Protein AF-A0AAW0ASE3-F1 (afdb_monomer)

Secondary structure (DSSP, 8-state):
-PPPPPPP---S-SSSSSSHHHHHHHHHHHHHHHHHHHHHHHHHHHHSS------------------------PPP---TTSGGGHHHHHHHHHHHHH-HHHHHHTT---SSS------S--HHHHHHHHHIIIIIISSTT----GGGHHHHHHHHHHHHHHHHHHHHHHHHHHHHHS-TTTTHHHHHTT-TTHHHHHHHTT------TTTTGGG-S---GGGT--------------------------------PPP----------------------------------------TT-HHHHHHHHHHHHHHHHHHHHHHHHHHHHHHHHHHHHHHHHHHHHHHHHHHHHHHHHHHHHHHHHHHHHHHHHHHS--------------------

Radius of gyration: 41.96 Å; Cα contacts (8 Å, |Δi|>4): 100; chains: 1; bounding box: 102×91×128 Å

Organism: NCBI:txid2862362

Mean predicted aligned error: 20.59 Å

Sequence (397 aa):
MKKSSPIPSALSRVCCARSTAFSDLLEARLVLARAKEQNALEKAAKSGAKKKKGSEKENQIAKPATKAAKGGKKGTVVQWSKKQYHYMTDNLLTIIKNLPRYRQALGFNKGVDGPVANKGMTLPEVHNEIAQTLLCVGEPGSEYTEDDLVDLGKVIKNRIGNLKTGYTTNREKLGETGHGLVAADKIEGKFPWYMRMHELMGTSPVVSRSAGAHSETRVDLSILDRDGEAHCGPLSIHSDDDDDTESKISGWDTSRAASPVSAAGDDVPAKAGTPVAKVKSEVKTESLSTPLSSARGIKRKYMHEQIADLTAQTHAKQLKLGEVKERGKTVRAKAKYAGKSGVEFARFEHQQHEAKLQREHELAMLERQMQLAIFQWPPHRCQTYQTPILHYSSLDN

Structure (mmCIF, N/CA/C/O backbone):
data_AF-A0AAW0ASE3-F1
#
_entry.id   AF-A0AAW0ASE3-F1
#
loop_
_atom_site.group_PDB
_atom_site.id
_atom_site.type_symbol
_atom_site.label_atom_id
_atom_site.label_alt_id
_atom_site.label_comp_id
_atom_site.label_asym_id
_atom_site.label_entity_id
_atom_site.label_seq_id
_atom_site.pdbx_PDB_ins_code
_atom_site.Cartn_x
_atom_site.Cartn_y
_atom_site.Cartn_z
_atom_site.occupancy
_atom_site.B_iso_or_equiv
_atom_site.auth_seq_id
_atom_site.auth_comp_id
_atom_site.auth_asym_id
_atom_site.auth_atom_id
_atom_site.pdbx_PDB_model_num
ATOM 1 N N . MET A 1 1 ? 68.063 45.376 -63.570 1.00 42.12 1 MET A N 1
ATOM 2 C CA . MET A 1 1 ? 68.125 44.528 -62.358 1.00 42.12 1 MET A CA 1
ATOM 3 C C . MET A 1 1 ? 66.937 44.855 -61.458 1.00 42.12 1 MET A C 1
ATOM 5 O O . MET A 1 1 ? 66.972 45.855 -60.754 1.00 42.12 1 MET A O 1
ATOM 9 N N . LYS A 1 2 ? 65.845 44.084 -61.551 1.00 42.75 2 LYS A N 1
ATOM 10 C CA . LYS A 1 2 ? 64.633 44.258 -60.731 1.00 42.75 2 LYS A CA 1
ATOM 11 C C . LYS A 1 2 ? 64.695 43.256 -59.574 1.00 42.75 2 LYS A C 1
ATOM 13 O O . LYS A 1 2 ? 64.762 42.058 -59.820 1.00 42.75 2 LYS A O 1
ATOM 18 N N . LYS A 1 3 ? 64.744 43.757 -58.337 1.00 51.38 3 LYS A N 1
ATOM 19 C CA . LYS A 1 3 ? 64.752 42.951 -57.108 1.00 51.38 3 LYS A CA 1
ATOM 20 C C . LYS A 1 3 ? 63.333 42.432 -56.850 1.00 51.38 3 LYS A C 1
ATOM 22 O O . LYS A 1 3 ? 62.408 43.232 -56.746 1.00 51.38 3 LYS A O 1
ATOM 27 N N . SER A 1 4 ? 63.175 41.112 -56.792 1.00 48.62 4 SER A N 1
ATOM 28 C CA . SER A 1 4 ? 61.926 40.434 -56.441 1.00 48.62 4 SER A CA 1
ATOM 29 C C . SER A 1 4 ? 61.755 40.399 -54.922 1.00 48.62 4 SER A C 1
ATOM 31 O O . SER A 1 4 ? 62.600 39.848 -54.216 1.00 48.62 4 SER A O 1
ATOM 33 N N . SER A 1 5 ? 60.663 40.971 -54.427 1.00 53.78 5 SER A N 1
ATOM 34 C CA . SER A 1 5 ? 60.263 40.891 -53.019 1.00 53.78 5 SER A CA 1
ATOM 35 C C . SER A 1 5 ? 59.577 39.548 -52.720 1.00 53.78 5 SER A C 1
ATOM 37 O O . SER A 1 5 ? 58.834 39.058 -53.574 1.00 53.78 5 SER A O 1
ATOM 39 N N . PRO A 1 6 ? 59.780 38.951 -51.531 1.00 63.44 6 PRO A N 1
ATOM 40 C CA . PRO A 1 6 ? 59.157 37.687 -51.164 1.00 63.44 6 PRO A CA 1
ATOM 41 C C . PRO A 1 6 ? 57.708 37.898 -50.707 1.00 63.44 6 PRO A C 1
ATOM 43 O O . PRO A 1 6 ? 57.392 38.831 -49.968 1.00 63.44 6 PRO A O 1
ATOM 46 N N . ILE A 1 7 ? 56.830 37.004 -51.154 1.00 55.81 7 ILE A N 1
ATOM 47 C CA . ILE A 1 7 ? 55.410 36.949 -50.799 1.00 55.81 7 ILE A CA 1
ATOM 48 C C . ILE A 1 7 ? 55.284 36.328 -49.393 1.00 55.81 7 ILE A C 1
ATOM 50 O O . ILE A 1 7 ? 55.799 35.228 -49.180 1.00 55.81 7 ILE A O 1
ATOM 54 N N . PRO A 1 8 ? 54.614 36.975 -48.421 1.00 54.81 8 PRO A N 1
ATOM 55 C CA . PRO A 1 8 ? 54.396 36.386 -47.106 1.00 54.81 8 PRO A CA 1
ATOM 56 C C . PRO A 1 8 ? 53.327 35.283 -47.172 1.00 54.81 8 PRO A C 1
ATOM 58 O O . PRO A 1 8 ? 52.167 35.523 -47.499 1.00 54.81 8 PRO A O 1
ATOM 61 N N . SER A 1 9 ? 53.738 34.060 -46.836 1.00 51.72 9 SER A N 1
ATOM 62 C CA . SER A 1 9 ? 52.877 32.887 -46.657 1.00 51.72 9 SER A CA 1
ATOM 63 C C . SER A 1 9 ? 51.888 33.102 -45.501 1.00 51.72 9 SER A C 1
ATOM 65 O O . SER A 1 9 ? 52.270 33.145 -44.330 1.00 51.72 9 SER A O 1
ATOM 67 N N . ALA A 1 10 ? 50.602 33.211 -45.837 1.00 55.91 10 ALA A N 1
ATOM 68 C CA . ALA A 1 10 ? 49.490 33.431 -44.912 1.00 55.91 10 ALA A CA 1
ATOM 69 C C . ALA A 1 10 ? 48.790 32.128 -44.458 1.00 55.91 10 ALA A C 1
ATOM 71 O O . ALA A 1 10 ? 47.586 32.125 -44.220 1.00 55.91 10 ALA A O 1
ATOM 72 N N . LEU A 1 11 ? 49.515 31.010 -44.325 1.00 52.22 11 LEU A N 1
ATOM 73 C CA . LEU A 1 11 ? 48.932 29.694 -43.994 1.00 52.22 11 LEU A CA 1
ATOM 74 C C . LEU A 1 11 ? 49.542 29.026 -42.748 1.00 52.22 11 LEU A C 1
ATOM 76 O O . LEU A 1 11 ? 49.737 27.817 -42.720 1.00 52.22 11 LEU A O 1
ATOM 80 N N . SER A 1 12 ? 49.837 29.784 -41.685 1.00 51.94 12 SER A N 1
ATOM 81 C CA . SER A 1 12 ? 50.402 29.193 -40.454 1.00 51.94 12 SER A CA 1
ATOM 82 C C . SER A 1 12 ? 49.882 29.797 -39.141 1.00 51.94 12 SER A C 1
ATOM 84 O O . SER A 1 12 ? 50.659 30.002 -38.209 1.00 51.94 12 SER A O 1
ATOM 86 N N . ARG A 1 13 ? 48.579 30.104 -39.027 1.00 51.28 13 ARG A N 1
ATOM 87 C CA . ARG A 1 13 ? 47.986 30.590 -37.755 1.00 51.28 13 ARG A CA 1
ATOM 88 C C . ARG A 1 13 ? 46.552 30.110 -37.468 1.00 51.28 13 ARG A C 1
ATOM 90 O O . ARG A 1 13 ? 45.718 30.916 -37.076 1.00 51.28 13 ARG A O 1
ATOM 97 N N . VAL A 1 14 ? 46.242 28.818 -37.624 1.00 54.19 14 VAL A N 1
ATOM 98 C CA . VAL A 1 14 ? 44.899 28.293 -37.252 1.00 54.19 14 VAL A CA 1
ATOM 99 C C . VAL A 1 14 ? 44.918 27.121 -36.248 1.00 54.19 14 VAL A C 1
ATOM 101 O O . VAL A 1 14 ? 43.872 26.741 -35.734 1.00 54.19 14 VAL A O 1
ATOM 104 N N . CYS A 1 15 ? 46.073 26.594 -35.828 1.00 52.81 15 CYS A N 1
ATOM 105 C CA . CYS A 1 15 ? 46.086 25.348 -35.037 1.00 52.81 15 CYS A CA 1
ATOM 106 C C . CYS A 1 15 ? 46.100 25.468 -33.495 1.00 52.81 15 CYS A C 1
ATOM 108 O O . CYS A 1 15 ? 46.036 24.433 -32.840 1.00 52.81 15 CYS A O 1
ATOM 110 N N . CYS A 1 16 ? 46.124 26.656 -32.873 1.00 50.75 16 CYS A N 1
ATOM 111 C CA . CYS A 1 16 ? 46.311 26.746 -31.405 1.00 50.75 16 CYS A CA 1
ATOM 112 C C . CYS A 1 16 ? 45.056 27.030 -30.554 1.00 50.75 16 CYS A C 1
ATOM 114 O O . CYS A 1 16 ? 45.151 26.994 -29.332 1.00 50.75 16 CYS A O 1
ATOM 116 N N . ALA A 1 17 ? 43.875 27.269 -31.133 1.00 54.44 17 ALA A N 1
ATOM 117 C CA . ALA A 1 17 ? 42.696 27.676 -30.346 1.00 54.44 17 ALA A CA 1
ATOM 118 C C . ALA A 1 17 ? 41.771 26.523 -29.894 1.00 54.44 17 ALA A C 1
ATOM 120 O O . ALA A 1 17 ? 40.764 26.770 -29.237 1.00 54.44 17 ALA A O 1
ATOM 121 N N . ARG A 1 18 ? 42.071 25.260 -30.235 1.00 54.06 18 ARG A N 1
ATOM 122 C CA . ARG A 1 18 ? 41.156 24.123 -29.990 1.00 54.06 18 ARG A CA 1
ATOM 123 C C . ARG A 1 18 ? 41.493 23.264 -28.762 1.00 54.06 18 ARG A C 1
ATOM 125 O O . ARG A 1 18 ? 40.738 22.347 -28.461 1.00 54.06 18 ARG A O 1
ATOM 132 N N . SER A 1 19 ? 42.587 23.556 -28.051 1.00 57.66 19 SER A N 1
ATOM 133 C CA . SER A 1 19 ? 43.075 22.712 -26.945 1.00 57.66 19 SER A CA 1
ATOM 134 C C . SER A 1 19 ? 42.638 23.156 -25.542 1.00 57.66 19 SER A C 1
ATOM 136 O O . SER A 1 19 ? 42.761 22.368 -24.608 1.00 57.66 19 SER A O 1
ATOM 138 N N . THR A 1 20 ? 42.121 24.375 -25.356 1.00 63.50 20 THR A N 1
ATOM 139 C CA . THR A 1 20 ? 41.730 24.863 -24.017 1.00 63.50 20 THR A CA 1
ATOM 140 C C . THR A 1 20 ? 40.331 24.402 -23.612 1.00 63.50 20 THR A C 1
ATOM 142 O O . THR A 1 20 ? 40.123 24.034 -22.463 1.00 63.50 20 THR A O 1
ATOM 145 N N . ALA A 1 21 ? 39.405 24.264 -24.567 1.00 69.75 21 ALA A N 1
ATOM 146 C CA . ALA A 1 21 ? 38.014 23.895 -24.283 1.00 69.75 21 ALA A CA 1
ATOM 147 C C . ALA A 1 21 ? 37.853 22.520 -23.602 1.00 69.75 21 ALA A C 1
ATOM 149 O O . ALA A 1 21 ? 36.916 22.313 -22.834 1.00 69.75 21 ALA A O 1
ATOM 150 N N . PHE A 1 22 ? 38.757 21.571 -23.868 1.00 74.62 22 PHE A N 1
ATOM 151 C CA . PHE A 1 22 ? 38.727 20.264 -23.206 1.00 74.62 22 PHE A CA 1
ATOM 152 C C . PHE A 1 22 ? 39.291 20.324 -21.779 1.00 74.62 22 PHE A C 1
ATOM 154 O O . PHE A 1 22 ? 38.746 19.684 -20.879 1.00 74.62 22 PHE A O 1
ATOM 161 N N . SER A 1 23 ? 40.337 21.131 -21.564 1.00 81.31 23 SER A N 1
ATOM 162 C CA . SER A 1 23 ? 40.908 21.378 -20.236 1.00 81.31 23 SER A CA 1
ATOM 163 C C . SER A 1 23 ? 39.893 22.079 -19.330 1.00 81.31 23 SER A C 1
ATOM 165 O O . SER A 1 23 ? 39.642 21.614 -18.220 1.00 81.31 23 SER A O 1
ATOM 167 N N . ASP A 1 24 ? 39.214 23.104 -19.851 1.00 79.62 24 ASP A N 1
ATOM 168 C CA . ASP A 1 24 ? 38.192 23.863 -19.121 1.00 79.62 24 ASP A CA 1
ATOM 169 C C . ASP A 1 24 ? 36.997 22.974 -18.723 1.00 79.62 24 ASP A C 1
ATOM 171 O O . ASP A 1 24 ? 36.437 23.094 -17.631 1.00 79.62 24 ASP A O 1
ATOM 175 N N . LEU A 1 25 ? 36.617 22.022 -19.585 1.00 84.00 25 LEU A N 1
ATOM 176 C CA . LEU A 1 25 ? 35.516 21.091 -19.320 1.00 84.00 25 LEU A CA 1
ATOM 177 C C . LEU A 1 25 ? 35.878 20.028 -18.269 1.00 84.00 25 LEU A C 1
ATOM 179 O O . LEU A 1 25 ? 35.026 19.640 -17.461 1.00 84.00 25 LEU A O 1
ATOM 183 N N . LEU A 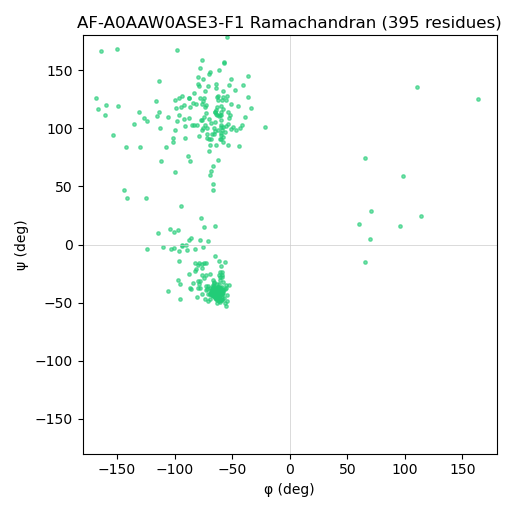1 26 ? 37.131 19.567 -18.250 1.00 86.38 26 LEU A N 1
ATOM 184 C CA . LEU A 1 26 ? 37.648 18.676 -17.207 1.00 86.38 26 LEU A CA 1
ATOM 185 C C . LEU A 1 26 ? 37.725 19.388 -15.856 1.00 86.38 26 LEU A C 1
ATOM 187 O O . LEU A 1 26 ? 37.286 18.830 -14.847 1.00 86.38 26 LEU A O 1
ATOM 191 N N . GLU A 1 27 ? 38.205 20.629 -15.842 1.00 91.19 27 GLU A N 1
ATOM 192 C CA . GLU A 1 27 ? 38.300 21.436 -14.629 1.00 91.19 27 GLU A CA 1
ATOM 193 C C . GLU A 1 27 ? 36.907 21.741 -14.052 1.00 91.19 27 GLU A C 1
ATOM 195 O O . GLU A 1 27 ? 36.662 21.516 -12.863 1.00 91.19 27 GLU A O 1
ATOM 200 N N . ALA A 1 28 ? 35.934 22.091 -14.901 1.00 88.56 28 ALA A N 1
ATOM 201 C CA . ALA A 1 28 ? 34.540 22.282 -14.493 1.00 88.56 28 ALA A CA 1
ATOM 202 C C . ALA A 1 28 ? 33.906 21.008 -13.894 1.00 88.56 28 ALA A C 1
ATOM 204 O O . ALA A 1 28 ? 33.170 21.079 -12.901 1.00 88.56 28 ALA A O 1
ATOM 205 N N . ARG A 1 29 ? 34.206 19.822 -14.447 1.00 92.19 29 ARG A N 1
ATOM 206 C CA . ARG A 1 29 ? 33.738 18.537 -13.890 1.00 92.19 29 ARG A CA 1
ATOM 207 C C . ARG A 1 29 ? 34.349 18.244 -12.522 1.00 92.19 29 ARG A C 1
ATOM 209 O O . ARG A 1 29 ? 33.641 17.763 -11.635 1.00 92.19 29 ARG A O 1
ATOM 216 N N . LEU A 1 30 ? 35.628 18.559 -12.334 1.00 93.00 30 LEU A N 1
ATOM 217 C CA . LEU A 1 30 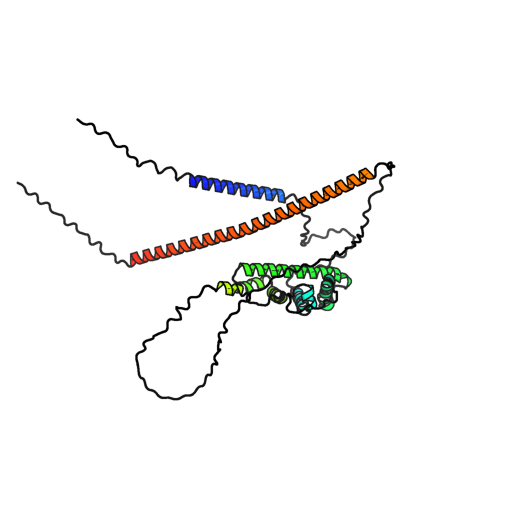? 36.344 18.338 -11.077 1.00 93.00 30 LEU A CA 1
ATOM 218 C C . LEU A 1 30 ? 35.814 19.261 -9.965 1.00 93.00 30 LEU A C 1
ATOM 220 O O . LEU A 1 30 ? 35.589 18.813 -8.837 1.00 93.00 30 LEU A O 1
ATOM 224 N N . VAL A 1 31 ? 35.503 20.519 -10.295 1.00 91.94 31 VAL A N 1
ATOM 225 C CA . VAL A 1 31 ? 34.854 21.469 -9.372 1.00 91.94 31 VAL A CA 1
ATOM 226 C C . VAL A 1 31 ? 33.455 20.989 -8.964 1.00 91.94 31 VAL A C 1
ATOM 228 O O . VAL A 1 31 ? 33.123 20.998 -7.776 1.00 91.94 31 VAL A O 1
ATOM 231 N N . LEU A 1 32 ? 32.645 20.495 -9.909 1.00 88.06 32 LEU A N 1
ATOM 232 C CA . LEU A 1 32 ? 31.317 19.943 -9.610 1.00 88.06 32 LEU A CA 1
ATOM 233 C C . LEU A 1 32 ? 31.376 18.685 -8.731 1.00 88.06 32 LEU A C 1
ATOM 235 O O . LEU A 1 32 ? 30.523 18.516 -7.856 1.00 88.06 32 LEU A O 1
ATOM 239 N N . ALA A 1 33 ? 32.369 17.813 -8.932 1.00 88.12 33 ALA A N 1
ATOM 240 C CA . ALA A 1 33 ? 32.571 16.631 -8.096 1.00 88.12 33 ALA A CA 1
ATOM 241 C C . ALA A 1 33 ? 32.911 17.020 -6.646 1.00 88.12 33 ALA A C 1
ATOM 243 O O . ALA A 1 33 ? 32.245 16.561 -5.716 1.00 88.12 33 ALA A O 1
ATOM 244 N N . ARG A 1 34 ? 33.845 17.963 -6.452 1.00 90.50 34 ARG A N 1
ATOM 245 C CA . ARG A 1 34 ? 34.202 18.483 -5.117 1.00 90.50 34 ARG A CA 1
ATOM 246 C C . ARG A 1 34 ? 33.024 19.168 -4.421 1.00 90.50 34 ARG A C 1
ATOM 248 O O . ARG A 1 34 ? 32.798 18.951 -3.232 1.00 90.50 34 ARG A O 1
ATOM 255 N N . ALA A 1 35 ? 32.221 19.942 -5.154 1.00 88.81 35 ALA A N 1
ATOM 256 C CA . ALA A 1 35 ? 31.028 20.590 -4.605 1.00 88.81 35 ALA A CA 1
ATOM 257 C C . ALA A 1 35 ? 29.947 19.579 -4.170 1.00 88.81 35 ALA A C 1
ATOM 259 O O . ALA A 1 35 ? 29.211 19.823 -3.207 1.00 88.81 35 ALA A O 1
ATOM 260 N N . LYS A 1 36 ? 29.839 18.431 -4.854 1.00 89.75 36 LYS A N 1
ATOM 261 C CA . LYS A 1 36 ? 28.939 17.337 -4.456 1.00 89.75 36 LYS A CA 1
ATOM 262 C C . LYS A 1 36 ? 29.428 16.632 -3.190 1.00 89.75 36 LYS A C 1
ATOM 264 O O . LYS A 1 36 ? 28.610 16.388 -2.305 1.00 89.75 36 LYS A O 1
ATOM 269 N N . GLU A 1 37 ? 30.728 16.368 -3.069 1.00 88.19 37 GLU A N 1
ATOM 270 C CA . GLU A 1 37 ? 31.316 15.762 -1.865 1.00 88.19 37 GLU A CA 1
ATOM 271 C C . GLU A 1 37 ? 31.171 16.663 -0.635 1.00 88.19 37 GLU A C 1
ATOM 273 O O . GLU A 1 37 ? 30.697 16.208 0.406 1.00 88.19 37 GLU A O 1
ATOM 278 N N . GLN A 1 38 ? 31.464 17.961 -0.760 1.00 85.94 38 GLN A N 1
ATOM 279 C CA . GLN A 1 38 ? 31.281 18.910 0.344 1.00 85.94 38 GLN A CA 1
ATOM 280 C C . GLN A 1 38 ? 29.811 19.003 0.786 1.00 85.94 38 GLN A C 1
ATOM 282 O O . GLN A 1 38 ? 29.518 18.965 1.981 1.00 85.94 38 GLN A O 1
ATOM 287 N N . ASN A 1 39 ? 28.861 19.014 -0.157 1.00 83.44 39 ASN A N 1
ATOM 288 C CA . ASN A 1 39 ? 27.431 18.977 0.169 1.00 83.44 39 ASN A CA 1
ATOM 289 C C . ASN A 1 39 ? 26.990 17.658 0.828 1.00 83.44 39 ASN A C 1
ATOM 291 O O . ASN A 1 39 ? 26.071 17.663 1.653 1.00 83.44 39 ASN A O 1
ATOM 295 N N . ALA A 1 40 ? 27.601 16.525 0.469 1.00 83.12 40 ALA A N 1
ATOM 296 C CA . ALA A 1 40 ? 27.325 15.236 1.098 1.00 83.12 40 ALA A CA 1
ATOM 297 C C . ALA A 1 40 ? 27.842 15.200 2.545 1.00 83.12 40 ALA A C 1
ATOM 299 O O . ALA A 1 40 ? 27.105 14.785 3.443 1.00 83.12 40 ALA A O 1
ATOM 300 N N . LEU A 1 41 ? 29.049 15.721 2.788 1.00 82.88 41 LEU A N 1
ATOM 301 C CA . LEU A 1 41 ? 29.638 15.833 4.126 1.00 82.88 41 LEU A CA 1
ATOM 302 C C . LEU A 1 41 ? 28.855 16.805 5.018 1.00 82.88 41 LEU A C 1
ATOM 304 O O . LEU A 1 41 ? 28.560 16.483 6.170 1.00 82.88 41 LEU A O 1
ATOM 308 N N . GLU A 1 42 ? 28.412 17.947 4.487 1.00 83.12 42 GLU A N 1
ATOM 309 C CA . GLU A 1 42 ? 27.553 18.872 5.233 1.00 83.12 42 GLU A CA 1
ATOM 310 C C . GLU A 1 42 ? 26.182 18.273 5.578 1.00 83.12 42 GLU A C 1
ATOM 312 O O . GLU A 1 42 ? 25.656 18.503 6.672 1.00 83.12 42 GLU A O 1
ATOM 317 N N . LYS A 1 43 ? 25.583 17.497 4.665 1.00 76.75 43 LYS A N 1
ATOM 318 C CA . LYS A 1 43 ? 24.323 16.787 4.935 1.00 76.75 43 LYS A CA 1
ATOM 319 C C . LYS A 1 43 ? 24.512 15.681 5.970 1.00 76.75 43 LYS A C 1
ATOM 321 O O . LYS A 1 43 ? 23.647 15.533 6.834 1.00 76.75 43 LYS A O 1
ATOM 326 N N . ALA A 1 44 ? 25.633 14.961 5.931 1.00 72.69 44 ALA A N 1
ATOM 327 C CA . ALA A 1 44 ? 25.976 13.964 6.939 1.00 72.69 44 ALA A CA 1
ATOM 328 C C . ALA A 1 44 ? 26.150 14.617 8.323 1.00 72.69 44 ALA A C 1
ATOM 330 O O . ALA A 1 44 ? 25.494 14.195 9.278 1.00 72.69 44 ALA A O 1
ATOM 331 N N . ALA A 1 45 ? 26.896 15.724 8.415 1.00 74.25 45 ALA A N 1
ATOM 332 C CA . ALA A 1 45 ? 27.104 16.466 9.662 1.00 74.25 45 ALA A CA 1
ATOM 333 C C . ALA A 1 45 ? 25.800 17.060 10.235 1.00 74.25 45 ALA A C 1
ATOM 335 O O . ALA A 1 45 ? 25.552 16.991 11.440 1.00 74.25 45 ALA A O 1
ATOM 336 N N . LYS A 1 46 ? 24.905 17.583 9.384 1.00 65.06 46 LYS A N 1
ATOM 337 C CA . LYS A 1 46 ? 23.605 18.141 9.815 1.00 65.06 46 LYS A CA 1
ATOM 338 C C . LYS A 1 46 ? 22.563 17.065 10.163 1.00 65.06 46 LYS A C 1
ATOM 340 O O . LYS A 1 46 ? 21.590 17.368 10.855 1.00 65.06 46 LYS A O 1
ATOM 345 N N . SER A 1 47 ? 22.756 15.813 9.738 1.00 55.25 47 SER A N 1
ATOM 346 C CA . SER A 1 47 ? 21.866 14.690 10.079 1.00 55.25 47 SER A CA 1
ATOM 347 C C . SER A 1 47 ? 22.143 14.059 11.454 1.00 55.25 47 SER A C 1
ATOM 349 O O . SER A 1 47 ? 21.257 13.404 12.000 1.00 55.25 47 SER A O 1
ATOM 351 N N . GLY A 1 48 ? 23.305 14.328 12.066 1.00 52.38 48 GLY A N 1
ATOM 352 C CA . GLY A 1 48 ? 23.693 13.762 13.366 1.00 52.38 48 GLY A CA 1
ATOM 353 C C . GLY A 1 48 ? 23.078 14.427 14.607 1.00 52.38 48 GLY A C 1
ATOM 354 O O . GLY A 1 48 ? 23.063 13.822 15.674 1.00 52.38 48 GLY A O 1
ATOM 355 N N . ALA A 1 49 ? 22.532 15.646 14.506 1.00 52.81 49 ALA A N 1
ATOM 356 C CA . ALA A 1 49 ? 22.133 16.427 15.690 1.00 52.81 49 ALA A CA 1
ATOM 357 C C . ALA A 1 49 ? 20.617 16.593 15.892 1.00 52.81 49 ALA A C 1
ATOM 359 O O . ALA A 1 49 ? 20.182 17.161 16.896 1.00 52.81 49 ALA A O 1
ATOM 360 N N . LYS A 1 50 ? 19.771 16.083 14.987 1.00 52.16 50 LYS A N 1
ATOM 361 C CA . LYS A 1 50 ? 18.315 16.127 15.183 1.00 52.16 50 LYS A CA 1
ATOM 362 C C . LYS A 1 50 ? 17.825 14.770 15.657 1.00 52.16 50 LYS A C 1
ATOM 364 O O . LYS A 1 50 ? 17.425 13.929 14.860 1.00 52.16 50 LYS A O 1
ATOM 369 N N . LYS A 1 51 ? 17.858 14.608 16.986 1.00 53.31 51 LYS A N 1
ATOM 370 C CA . LYS A 1 51 ? 17.223 13.558 17.794 1.00 53.31 51 LYS A CA 1
ATOM 371 C C . LYS A 1 51 ? 15.789 13.325 17.307 1.00 53.31 51 LYS A C 1
ATOM 373 O O . LYS A 1 51 ? 14.827 13.919 17.794 1.00 53.31 51 LYS A O 1
ATOM 378 N N . LYS A 1 52 ? 15.657 12.480 16.286 1.00 48.12 52 LYS A N 1
ATOM 379 C CA . LYS A 1 52 ? 14.391 11.983 15.777 1.00 48.12 52 LYS A CA 1
ATOM 380 C C . LYS A 1 52 ? 13.933 10.977 16.819 1.00 48.12 52 LYS A C 1
ATOM 382 O O . LYS A 1 52 ? 14.451 9.871 16.913 1.00 48.12 52 LYS A O 1
ATOM 387 N N . LYS A 1 53 ? 12.975 11.400 17.639 1.00 48.81 53 LYS A N 1
ATOM 388 C CA . LYS A 1 53 ? 12.112 10.530 18.439 1.00 48.81 53 LYS A CA 1
ATOM 389 C C . LYS A 1 53 ? 11.231 9.744 17.455 1.00 48.81 53 LYS A C 1
ATOM 391 O O . LYS A 1 53 ? 10.053 10.029 17.301 1.00 48.81 53 LYS A O 1
ATOM 396 N N . GLY A 1 54 ? 11.861 8.863 16.683 1.00 43.22 54 GLY A N 1
ATOM 397 C CA . GLY A 1 54 ? 11.238 7.896 15.796 1.00 43.22 54 GLY A CA 1
ATOM 398 C C . GLY A 1 54 ? 11.372 6.546 16.471 1.00 43.22 54 GLY A C 1
ATOM 399 O O . GLY A 1 54 ? 12.478 6.054 16.660 1.00 43.22 54 GLY A O 1
ATOM 400 N N . SER A 1 55 ? 10.245 6.018 16.927 1.00 44.34 55 SER A N 1
ATOM 401 C CA . SER A 1 55 ? 10.132 4.711 17.550 1.00 44.34 55 SER A CA 1
ATOM 402 C C . SER A 1 55 ? 10.363 3.620 16.507 1.00 44.34 55 SER A C 1
ATOM 404 O O . SER A 1 55 ? 9.418 3.100 15.923 1.00 44.34 55 SER A O 1
ATOM 406 N N . GLU A 1 56 ? 11.620 3.277 16.281 1.00 42.44 56 GLU A N 1
ATOM 407 C CA . GLU A 1 56 ? 12.013 2.011 15.678 1.00 42.44 56 GLU A CA 1
ATOM 408 C C . GLU A 1 56 ? 12.625 1.193 16.812 1.00 42.44 56 GLU A C 1
ATOM 410 O O . GLU A 1 56 ? 13.808 1.270 17.130 1.00 42.44 56 GLU A O 1
ATOM 415 N N . LYS A 1 57 ? 11.734 0.536 17.558 1.00 41.66 57 LYS A N 1
ATOM 416 C CA . LYS A 1 57 ? 12.081 -0.397 18.625 1.00 41.66 57 LYS A CA 1
ATOM 417 C C . LYS A 1 57 ? 11.655 -1.774 18.136 1.00 41.66 57 LYS A C 1
ATOM 419 O O . LYS A 1 57 ? 10.638 -2.312 18.559 1.00 41.66 57 LYS A O 1
ATOM 424 N N . GLU A 1 58 ? 12.403 -2.288 17.168 1.00 43.06 58 GLU A N 1
ATOM 425 C CA . GLU A 1 58 ? 12.407 -3.710 16.861 1.00 43.06 58 GLU A CA 1
ATOM 426 C C . GLU A 1 58 ? 13.215 -4.406 17.964 1.00 43.06 58 GLU A C 1
ATOM 428 O O . GLU A 1 58 ? 14.328 -4.004 18.306 1.00 43.06 58 GLU A O 1
ATOM 433 N N . ASN A 1 59 ? 12.567 -5.366 18.618 1.00 41.56 59 ASN A N 1
ATOM 434 C CA . ASN A 1 59 ? 13.037 -6.062 19.808 1.00 41.56 59 ASN A CA 1
ATOM 435 C C . ASN A 1 59 ? 14.363 -6.791 19.554 1.00 41.56 59 ASN A C 1
ATOM 437 O O . ASN A 1 59 ? 14.367 -7.920 19.069 1.00 41.56 59 ASN A O 1
ATOM 441 N N . GLN A 1 60 ? 15.475 -6.207 19.996 1.00 43.03 60 GLN A N 1
ATOM 442 C CA . GLN A 1 60 ? 16.600 -7.009 20.460 1.00 43.03 60 GLN A CA 1
ATOM 443 C C . GLN A 1 60 ? 16.356 -7.411 21.915 1.00 43.03 60 GLN A C 1
ATOM 445 O O . GLN A 1 60 ? 16.010 -6.592 22.770 1.00 43.03 60 GLN A O 1
ATOM 450 N N . ILE A 1 61 ? 16.516 -8.708 22.151 1.00 50.28 61 ILE A N 1
ATOM 451 C CA . ILE A 1 61 ? 16.448 -9.405 23.431 1.00 50.28 61 ILE A CA 1
ATOM 452 C C . ILE A 1 61 ? 17.538 -8.826 24.343 1.00 50.28 61 ILE A C 1
ATOM 454 O O . ILE A 1 61 ? 18.683 -9.268 24.335 1.00 50.28 61 ILE A O 1
ATOM 458 N N . ALA A 1 62 ? 17.192 -7.797 25.112 1.00 43.91 62 ALA A N 1
ATOM 459 C CA . ALA A 1 62 ? 18.020 -7.304 26.201 1.00 43.91 62 ALA A CA 1
ATOM 460 C C . ALA A 1 62 ? 17.535 -7.932 27.512 1.00 43.91 62 ALA A C 1
ATOM 462 O O . ALA A 1 62 ? 16.350 -7.876 27.846 1.00 43.91 62 ALA A O 1
ATOM 463 N N . LYS A 1 63 ? 18.491 -8.548 28.213 1.00 49.78 63 LYS A N 1
ATOM 464 C CA . LYS A 1 63 ? 18.392 -9.193 29.528 1.00 49.78 63 LYS A CA 1
ATOM 465 C C . LYS A 1 63 ? 17.440 -8.473 30.504 1.00 49.78 63 LYS A C 1
ATOM 467 O O . LYS A 1 63 ? 17.408 -7.241 30.530 1.00 49.78 63 LYS A O 1
ATOM 472 N N . PRO A 1 64 ? 16.721 -9.223 31.361 1.00 51.28 64 PRO A N 1
ATOM 473 C CA . PRO A 1 64 ? 15.765 -8.657 32.298 1.00 51.28 64 PRO A CA 1
ATOM 474 C C . PRO A 1 64 ? 16.503 -7.914 33.416 1.00 51.28 64 PRO A C 1
ATOM 476 O O . PRO A 1 64 ? 16.992 -8.517 34.366 1.00 51.28 64 PRO A O 1
ATOM 479 N N . ALA A 1 65 ? 16.568 -6.588 33.316 1.00 46.38 65 ALA A N 1
ATOM 480 C CA . ALA A 1 65 ? 16.811 -5.747 34.477 1.00 46.38 65 ALA A CA 1
ATOM 481 C C . ALA A 1 65 ? 15.481 -5.588 35.225 1.00 46.38 65 ALA A C 1
ATOM 483 O O . ALA A 1 65 ? 14.582 -4.854 34.813 1.00 46.38 65 ALA A O 1
ATOM 484 N N . THR A 1 66 ? 15.372 -6.339 36.312 1.00 51.16 66 THR A N 1
ATOM 485 C CA . THR A 1 66 ? 14.353 -6.282 37.356 1.00 51.16 66 THR A CA 1
ATOM 486 C C . THR A 1 66 ? 14.160 -4.848 37.855 1.00 51.16 66 THR A C 1
ATOM 488 O O . THR A 1 66 ? 14.920 -4.346 38.679 1.00 51.16 66 THR A O 1
ATOM 491 N N . LYS A 1 67 ? 13.105 -4.178 37.381 1.00 48.78 67 LYS A N 1
ATOM 492 C CA . LYS A 1 67 ? 12.468 -3.070 38.104 1.00 48.78 67 LYS A CA 1
ATOM 493 C C . LYS A 1 67 ? 10.965 -3.300 38.130 1.00 48.78 67 LYS A C 1
ATOM 495 O O . LYS A 1 67 ? 10.302 -3.348 37.097 1.00 48.78 67 LYS A O 1
ATOM 500 N N . ALA A 1 68 ? 10.477 -3.516 39.343 1.00 50.94 68 ALA A N 1
ATOM 501 C CA . ALA A 1 68 ? 9.109 -3.854 39.666 1.00 50.94 68 ALA A CA 1
ATOM 502 C C . ALA A 1 68 ? 8.131 -2.689 39.425 1.00 50.94 68 ALA A C 1
ATOM 504 O O . ALA A 1 68 ? 8.458 -1.522 39.626 1.00 50.94 68 ALA A O 1
ATOM 505 N N . ALA A 1 69 ? 6.906 -3.077 39.063 1.00 51.62 69 ALA A N 1
ATOM 506 C CA . ALA A 1 69 ? 5.642 -2.432 39.417 1.00 51.62 69 ALA A CA 1
ATOM 507 C C . ALA A 1 69 ? 5.343 -1.013 38.884 1.00 51.62 69 ALA A C 1
ATOM 509 O O . ALA A 1 69 ? 5.197 -0.046 39.625 1.00 51.62 69 ALA A O 1
ATOM 510 N N . LYS A 1 70 ? 5.020 -0.942 37.590 1.00 52.66 70 LYS A N 1
ATOM 511 C CA . LYS A 1 70 ? 3.734 -0.364 37.158 1.00 52.66 70 LYS A CA 1
ATOM 512 C C . LYS A 1 70 ? 3.172 -1.301 36.096 1.00 52.66 70 LYS A C 1
ATOM 514 O O . LYS A 1 70 ? 3.703 -1.355 34.991 1.00 52.66 70 LYS A O 1
ATOM 519 N N . GLY A 1 71 ? 2.175 -2.101 36.477 1.00 58.16 71 GLY A N 1
ATOM 520 C CA . GLY A 1 71 ? 1.565 -3.156 35.662 1.00 58.16 71 GLY A CA 1
ATOM 521 C C . GLY A 1 71 ? 0.759 -2.617 34.482 1.00 58.16 71 GLY A C 1
ATOM 522 O O . GLY A 1 71 ? -0.439 -2.850 34.395 1.00 58.16 71 GLY A O 1
ATOM 523 N N . GLY A 1 72 ? 1.397 -1.873 33.578 1.00 70.62 72 GLY A N 1
ATOM 524 C CA . GLY A 1 72 ? 0.827 -1.619 32.265 1.00 70.62 72 GLY A CA 1
ATOM 525 C C . GLY A 1 72 ? 0.734 -2.956 31.545 1.00 70.62 72 GLY A C 1
ATOM 526 O O . GLY A 1 72 ? 1.773 -3.581 31.311 1.00 70.62 72 GLY A O 1
ATOM 527 N N . LYS A 1 73 ? -0.493 -3.405 31.242 1.00 75.94 73 LYS A N 1
ATOM 528 C CA . LYS A 1 73 ? -0.731 -4.547 30.353 1.00 75.94 73 LYS A CA 1
ATOM 529 C C . LYS A 1 73 ? 0.187 -4.369 29.141 1.00 75.94 73 LYS A C 1
ATOM 531 O O . LYS A 1 73 ? 0.159 -3.325 28.483 1.00 75.94 73 LYS A O 1
ATOM 536 N N . LYS A 1 74 ? 1.095 -5.324 28.918 1.00 79.69 74 LYS A N 1
ATOM 537 C CA . LYS A 1 74 ? 1.968 -5.302 27.741 1.00 79.69 74 LYS A CA 1
ATOM 538 C C . LYS A 1 74 ? 1.032 -5.343 26.539 1.00 79.69 74 LYS A C 1
ATOM 540 O O . LYS A 1 74 ? 0.253 -6.280 26.440 1.00 79.69 74 LYS A O 1
ATOM 545 N N . GLY A 1 75 ? 1.072 -4.312 25.695 1.00 82.94 75 GLY A N 1
ATOM 546 C CA . GLY A 1 75 ? 0.189 -4.237 24.535 1.00 82.94 75 GLY A CA 1
ATOM 547 C C . GLY A 1 75 ? 0.287 -5.517 23.710 1.00 82.94 75 GLY A C 1
ATOM 548 O O . GLY A 1 75 ? 1.384 -6.046 23.519 1.00 82.94 75 GLY A O 1
ATOM 549 N N . THR A 1 76 ? -0.856 -6.017 23.264 1.00 88.75 76 THR A N 1
ATOM 550 C CA . THR A 1 76 ? -0.962 -7.278 22.536 1.00 88.75 76 THR A CA 1
ATOM 551 C C . THR A 1 76 ? -0.207 -7.187 21.209 1.00 88.75 76 THR A C 1
ATOM 553 O O . THR A 1 76 ? -0.517 -6.352 20.358 1.00 88.75 76 THR A O 1
ATOM 556 N N . VAL A 1 77 ? 0.824 -8.020 21.024 1.00 91.94 77 VAL A N 1
ATOM 557 C CA . VAL A 1 77 ? 1.645 -8.050 19.800 1.00 91.94 77 VAL A CA 1
ATOM 558 C C . VAL A 1 77 ? 1.439 -9.375 19.077 1.00 91.94 77 VAL A C 1
ATOM 560 O O . VAL A 1 77 ? 1.870 -10.419 19.555 1.00 91.94 77 VAL A O 1
ATOM 563 N N . VAL A 1 78 ? 0.850 -9.317 17.882 1.00 93.50 78 VAL A N 1
ATOM 564 C CA . VAL A 1 78 ? 0.743 -10.461 16.963 1.00 93.50 78 VAL A CA 1
ATOM 565 C C . VAL A 1 78 ? 1.920 -10.433 15.984 1.00 93.50 78 VAL A C 1
ATOM 567 O O . VAL A 1 78 ? 2.183 -9.416 15.335 1.00 93.50 78 VAL A O 1
ATOM 570 N N . GLN A 1 79 ? 2.654 -11.541 15.865 1.00 94.62 79 GLN A N 1
ATOM 571 C CA . GLN A 1 79 ? 3.874 -11.626 15.051 1.00 94.62 79 GLN A CA 1
ATOM 572 C C . GLN A 1 79 ? 3.590 -11.975 13.580 1.00 94.62 79 GLN A C 1
ATOM 574 O O . GLN A 1 79 ? 3.944 -13.044 13.102 1.00 94.62 79 GLN A O 1
ATOM 579 N N . TRP A 1 80 ? 3.024 -11.042 12.814 1.00 95.19 80 TRP A N 1
ATOM 580 C CA . TRP A 1 80 ? 2.661 -11.250 11.398 1.00 95.19 80 TRP A CA 1
ATOM 581 C C . TRP A 1 80 ? 3.813 -11.577 10.433 1.00 95.19 80 TRP A C 1
ATOM 583 O O . TRP A 1 80 ? 3.559 -11.941 9.286 1.00 95.19 80 TRP A O 1
ATOM 593 N N . SER A 1 81 ? 5.068 -11.373 10.840 1.00 91.56 81 SER A N 1
ATOM 594 C CA . SER A 1 81 ? 6.250 -11.581 9.993 1.00 91.56 81 SER A CA 1
ATOM 595 C C . SER A 1 81 ? 6.689 -13.040 9.905 1.00 91.56 81 SER A C 1
ATOM 597 O O . SER A 1 81 ? 7.405 -13.405 8.974 1.00 91.56 81 SER A O 1
ATOM 599 N N . LYS A 1 82 ? 6.296 -13.887 10.864 1.00 95.00 82 LYS A N 1
ATOM 600 C CA . LYS A 1 82 ? 6.687 -15.296 10.845 1.00 95.00 82 LYS A CA 1
ATOM 601 C C . LYS A 1 82 ? 5.810 -16.067 9.864 1.00 95.00 82 LYS A C 1
ATOM 603 O O . LYS A 1 82 ? 4.586 -15.951 9.902 1.00 95.00 82 LYS A O 1
ATOM 608 N N . LYS A 1 83 ? 6.440 -16.941 9.073 1.00 93.56 83 LYS A N 1
ATOM 609 C CA . LYS A 1 83 ? 5.754 -17.831 8.119 1.00 93.56 83 LYS A CA 1
ATOM 610 C C . LYS A 1 83 ? 4.644 -18.655 8.768 1.00 93.56 83 LYS A C 1
ATOM 612 O O . LYS A 1 83 ? 3.604 -18.850 8.153 1.00 93.56 83 LYS A O 1
ATOM 617 N N . GLN A 1 84 ? 4.835 -19.055 10.026 1.00 94.19 84 GLN A N 1
ATOM 618 C CA . GLN A 1 84 ? 3.835 -19.803 10.783 1.00 94.19 84 GLN A CA 1
ATOM 619 C C . GLN A 1 84 ? 2.501 -19.066 10.917 1.00 94.19 84 GLN A C 1
ATOM 621 O O . GLN A 1 84 ? 1.497 -19.735 11.018 1.00 94.19 84 GLN A O 1
ATOM 626 N N . TYR A 1 85 ? 2.463 -17.730 10.853 1.00 94.00 85 TYR A N 1
ATOM 627 C CA . TYR A 1 85 ? 1.231 -16.935 10.956 1.00 94.00 85 TYR A CA 1
ATOM 628 C C . TYR A 1 85 ? 0.742 -16.398 9.601 1.00 94.00 85 TYR A C 1
ATOM 630 O O . TYR A 1 85 ? -0.114 -15.511 9.544 1.00 94.00 85 TYR A O 1
ATOM 638 N N . HIS A 1 86 ? 1.273 -16.898 8.479 1.00 95.44 86 HIS A N 1
ATOM 639 C CA . HIS A 1 86 ? 0.798 -16.486 7.155 1.00 95.44 86 HIS A CA 1
ATOM 640 C C . HIS A 1 86 ? -0.674 -16.857 6.938 1.00 95.44 86 HIS A C 1
ATOM 642 O O . HIS A 1 86 ? -1.424 -16.028 6.417 1.00 95.44 86 HIS A O 1
ATOM 648 N N . TYR A 1 87 ? -1.106 -18.013 7.453 1.00 95.19 87 TYR A N 1
ATOM 649 C CA . TYR A 1 87 ? -2.502 -18.451 7.393 1.00 95.19 87 TYR A CA 1
ATOM 650 C C . TYR A 1 87 ? -3.458 -17.443 8.056 1.00 95.19 87 TYR A C 1
ATOM 652 O O . TYR A 1 87 ? -4.570 -17.243 7.581 1.00 95.19 87 TYR A O 1
ATOM 660 N N . MET A 1 88 ? -3.025 -16.725 9.103 1.00 95.62 88 MET A N 1
ATOM 661 C CA . MET A 1 88 ? -3.848 -15.689 9.737 1.00 95.62 88 MET A CA 1
ATOM 662 C C . MET A 1 88 ? -4.078 -14.505 8.796 1.00 95.62 88 MET A C 1
ATOM 664 O O . MET A 1 88 ? -5.144 -13.897 8.798 1.00 95.62 88 MET A O 1
ATOM 668 N N . THR A 1 89 ? -3.078 -14.166 7.976 1.00 97.19 89 THR A N 1
ATOM 669 C CA . THR A 1 89 ? -3.232 -13.128 6.946 1.00 97.19 89 THR A CA 1
ATOM 670 C C . THR A 1 89 ? -4.166 -13.604 5.841 1.00 97.19 89 THR A C 1
ATOM 672 O O . THR A 1 89 ? -4.977 -12.830 5.341 1.00 97.19 89 THR A O 1
ATOM 675 N N . ASP A 1 90 ? -4.091 -14.883 5.489 1.00 96.62 90 ASP A N 1
ATOM 676 C CA . ASP A 1 90 ? -4.990 -15.493 4.519 1.00 96.62 90 ASP A CA 1
ATOM 677 C C . ASP A 1 90 ? -6.439 -15.526 5.009 1.00 96.62 90 ASP A C 1
ATOM 679 O O . ASP A 1 90 ? -7.344 -15.149 4.262 1.00 96.62 90 ASP A O 1
ATOM 683 N N . ASN A 1 91 ? -6.661 -15.871 6.276 1.00 96.75 91 ASN A N 1
ATOM 684 C CA . ASN A 1 91 ? -7.970 -15.814 6.920 1.00 96.75 91 ASN A CA 1
ATOM 685 C C . ASN A 1 91 ? -8.481 -14.372 7.008 1.00 96.75 91 ASN A C 1
ATOM 687 O O . ASN A 1 91 ? -9.631 -14.113 6.667 1.00 96.75 91 ASN A O 1
ATOM 691 N N . LEU A 1 92 ? -7.619 -13.410 7.359 1.00 97.50 92 LEU A N 1
ATOM 692 C CA . LEU A 1 92 ? -7.951 -11.983 7.353 1.00 97.50 92 LEU A CA 1
ATOM 693 C C . LEU A 1 92 ? -8.454 -11.522 5.976 1.00 97.50 92 LEU A C 1
ATOM 695 O O . LEU A 1 92 ? -9.506 -10.892 5.876 1.00 97.50 92 LEU A O 1
ATOM 699 N N . LEU A 1 93 ? -7.721 -11.843 4.906 1.00 97.31 93 LEU A N 1
ATOM 700 C CA . LEU A 1 93 ? -8.118 -11.483 3.543 1.00 97.31 93 LEU A CA 1
ATOM 701 C C . LEU A 1 93 ? -9.398 -12.206 3.110 1.00 97.31 93 LEU A C 1
ATOM 703 O O . LEU A 1 93 ? -10.228 -11.605 2.433 1.00 97.31 93 LEU A O 1
ATOM 707 N N . THR A 1 94 ? -9.589 -13.454 3.541 1.00 96.88 94 THR A N 1
ATOM 708 C CA . THR A 1 94 ? -10.802 -14.242 3.273 1.00 96.88 94 THR A CA 1
ATOM 709 C C . THR A 1 94 ? -12.029 -13.626 3.948 1.00 96.88 94 THR A C 1
ATOM 711 O O . THR A 1 94 ? -13.048 -13.425 3.291 1.00 96.88 94 THR A O 1
ATOM 714 N N . ILE A 1 95 ? -11.922 -13.226 5.221 1.00 97.25 95 ILE A N 1
ATOM 715 C CA . ILE A 1 95 ? -12.987 -12.523 5.955 1.00 97.25 95 ILE A CA 1
ATOM 716 C C . ILE A 1 95 ? -13.358 -11.216 5.241 1.00 97.25 95 ILE A C 1
ATOM 718 O O . ILE A 1 95 ? -14.539 -10.929 5.045 1.00 97.25 95 ILE A O 1
ATOM 722 N N . ILE A 1 96 ? -12.360 -10.439 4.803 1.00 96.56 96 ILE A N 1
ATOM 723 C CA . ILE A 1 96 ? -12.595 -9.196 4.054 1.00 96.56 96 ILE A CA 1
ATOM 724 C C . ILE A 1 96 ? -13.264 -9.491 2.706 1.00 96.56 96 ILE A C 1
ATOM 726 O O . ILE A 1 96 ? -14.185 -8.776 2.324 1.00 96.56 96 ILE A O 1
ATOM 730 N N . LYS A 1 97 ? -12.830 -10.534 1.988 1.00 94.94 97 LYS A N 1
ATOM 731 C CA . LYS A 1 97 ? -13.369 -10.910 0.672 1.00 94.94 97 LYS A CA 1
ATOM 732 C C . LYS A 1 97 ? -14.831 -11.349 0.746 1.00 94.94 97 LYS A C 1
ATOM 734 O O . LYS A 1 97 ? -15.618 -10.926 -0.100 1.00 94.94 97 LYS A O 1
ATOM 739 N N . ASN A 1 98 ? -15.177 -12.151 1.752 1.00 95.44 98 ASN A N 1
ATOM 740 C CA . ASN A 1 98 ? -16.495 -12.771 1.898 1.00 95.44 98 ASN A CA 1
ATOM 741 C C . ASN A 1 98 ? -17.576 -11.801 2.389 1.00 95.44 98 ASN A C 1
ATOM 743 O O . ASN A 1 98 ? -18.760 -12.063 2.199 1.00 95.44 98 ASN A O 1
ATOM 747 N N . LEU A 1 99 ? -17.193 -10.684 3.014 1.00 94.56 99 LEU A N 1
ATOM 748 C CA . LEU A 1 99 ? -18.127 -9.712 3.580 1.00 94.56 99 LEU A CA 1
ATOM 749 C C . LEU A 1 99 ? -18.060 -8.387 2.799 1.00 94.56 99 LEU A C 1
ATOM 751 O O . LEU A 1 99 ? -17.184 -7.558 3.064 1.00 94.56 99 LEU A O 1
ATOM 755 N N . PRO A 1 100 ? -19.011 -8.119 1.876 1.00 92.25 100 PRO A N 1
ATOM 756 C CA . PRO A 1 100 ? -19.011 -6.912 1.042 1.00 92.25 100 PRO A CA 1
ATOM 757 C C . PRO A 1 100 ? -18.957 -5.609 1.845 1.00 92.25 100 PRO A C 1
ATOM 759 O O . PRO A 1 100 ? -18.273 -4.664 1.447 1.00 92.25 100 PRO A O 1
ATOM 762 N N . ARG A 1 101 ? -19.602 -5.596 3.019 1.00 93.50 101 ARG A N 1
ATOM 763 C CA . ARG A 1 101 ? -19.549 -4.495 3.993 1.00 93.50 101 ARG A CA 1
ATOM 764 C C . ARG A 1 101 ? -18.111 -4.128 4.383 1.00 93.50 101 ARG A C 1
ATOM 766 O O . ARG A 1 101 ? -17.752 -2.955 4.391 1.00 93.50 101 ARG A O 1
ATOM 773 N N . TYR A 1 102 ? -17.247 -5.119 4.619 1.00 95.31 102 TYR A N 1
ATOM 774 C CA . TYR A 1 102 ? -15.847 -4.881 4.976 1.00 95.31 102 TYR A CA 1
ATOM 775 C C . TYR A 1 102 ? -15.050 -4.392 3.775 1.00 95.31 102 TYR A C 1
ATOM 777 O O . TYR A 1 102 ? -14.252 -3.467 3.918 1.00 95.31 102 TYR A O 1
ATOM 785 N N . ARG A 1 103 ? -15.300 -4.939 2.576 1.00 93.81 103 ARG A N 1
ATOM 786 C CA . ARG A 1 103 ? -14.670 -4.442 1.342 1.00 93.81 103 ARG A CA 1
ATOM 787 C C . ARG A 1 103 ? -14.960 -2.962 1.132 1.00 93.81 103 ARG A C 1
ATOM 789 O O . ARG A 1 103 ? -14.047 -2.198 0.832 1.00 93.81 103 ARG A O 1
ATOM 796 N N . GLN A 1 104 ? -16.211 -2.546 1.307 1.00 92.31 104 GLN A N 1
ATOM 797 C CA . GLN A 1 104 ? -16.606 -1.155 1.122 1.00 92.31 104 GLN A CA 1
ATOM 798 C C . GLN A 1 104 ? -16.065 -0.254 2.241 1.00 92.31 104 GLN A C 1
ATOM 800 O O . GLN A 1 104 ? -15.443 0.762 1.941 1.00 92.31 104 GLN A O 1
ATOM 805 N N . ALA A 1 105 ? -16.230 -0.633 3.514 1.00 93.75 105 ALA A N 1
ATOM 806 C CA . ALA A 1 105 ? -15.754 0.158 4.654 1.00 93.75 105 ALA A CA 1
ATOM 807 C C . ALA A 1 105 ? -14.230 0.361 4.635 1.00 93.75 105 ALA A C 1
ATOM 809 O O . ALA A 1 105 ? -13.727 1.439 4.949 1.00 93.75 105 ALA A O 1
ATOM 810 N N . LEU A 1 106 ? -13.483 -0.662 4.212 1.00 95.00 106 LEU A N 1
ATOM 811 C CA . LEU A 1 106 ? -12.034 -0.589 4.059 1.00 95.00 106 LEU A CA 1
ATOM 812 C C . LEU A 1 106 ? -11.615 0.056 2.727 1.00 95.00 106 LEU A C 1
ATOM 814 O O . LEU A 1 106 ? -10.421 0.244 2.518 1.00 95.00 106 LEU A O 1
ATOM 818 N N . GLY A 1 107 ? -12.533 0.409 1.824 1.00 92.50 107 GLY A N 1
ATOM 819 C CA . GLY A 1 107 ? -12.216 1.054 0.543 1.00 92.50 107 GLY A CA 1
ATOM 820 C C . GLY A 1 107 ? -11.529 0.141 -0.480 1.00 92.50 107 GLY A C 1
ATOM 821 O O . GLY A 1 107 ? -10.721 0.610 -1.278 1.00 92.50 107 GLY A O 1
ATOM 822 N N . PHE A 1 108 ? -11.796 -1.165 -0.427 1.00 91.69 108 PHE A N 1
ATOM 823 C CA . PHE A 1 108 ? -11.406 -2.129 -1.461 1.00 91.69 108 PHE A CA 1
ATOM 824 C C . PHE A 1 108 ? -12.362 -2.100 -2.661 1.00 91.69 108 PHE A C 1
ATOM 826 O O . PHE A 1 108 ? -11.935 -2.304 -3.793 1.00 91.69 108 PHE A O 1
ATOM 833 N N . ASN A 1 109 ? -13.640 -1.789 -2.430 1.00 85.50 109 ASN A N 1
ATOM 834 C CA . ASN A 1 109 ? -14.634 -1.727 -3.495 1.00 85.50 109 ASN A CA 1
ATOM 835 C C . ASN A 1 109 ? -14.616 -0.362 -4.199 1.00 85.50 109 ASN A C 1
ATOM 837 O O . ASN A 1 109 ? -14.813 0.667 -3.553 1.00 85.50 109 ASN A O 1
ATOM 841 N N . LYS A 1 110 ? -14.386 -0.355 -5.518 1.00 78.88 110 LYS A N 1
ATOM 842 C CA . LYS A 1 110 ? -14.336 0.864 -6.348 1.00 78.88 110 LYS A CA 1
ATOM 843 C C . LYS A 1 110 ? -15.615 1.144 -7.145 1.00 78.88 110 LYS A C 1
ATOM 845 O O . LYS A 1 110 ? -15.605 2.051 -7.968 1.00 78.88 110 LYS A O 1
ATOM 850 N N . GLY A 1 111 ? -16.706 0.424 -6.874 1.00 64.12 111 GLY A N 1
ATOM 851 C CA . GLY A 1 111 ? -18.030 0.764 -7.410 1.00 64.12 111 GLY A CA 1
ATOM 852 C C . GLY A 1 111 ? -18.627 -0.244 -8.388 1.00 64.12 111 GLY A C 1
ATOM 853 O O . GLY A 1 111 ? -19.451 0.149 -9.203 1.00 64.12 111 GLY A O 1
ATOM 854 N N . VAL A 1 112 ? -18.223 -1.518 -8.327 1.00 72.31 112 VAL A N 1
ATOM 855 C CA . VAL A 1 112 ? -18.930 -2.581 -9.069 1.00 72.31 112 VAL A CA 1
ATOM 856 C C . VAL A 1 112 ? -20.176 -3.008 -8.300 1.00 72.31 112 VAL A C 1
ATOM 858 O O . VAL A 1 112 ? -21.263 -3.080 -8.864 1.00 72.31 112 VAL A O 1
ATOM 861 N N . ASP A 1 113 ? -20.034 -3.209 -6.991 1.00 76.62 113 ASP A N 1
ATOM 862 C CA . ASP A 1 113 ? -21.181 -3.430 -6.122 1.00 76.62 113 ASP A CA 1
ATOM 863 C C . ASP A 1 113 ? -21.673 -2.050 -5.670 1.00 76.62 113 ASP A C 1
ATOM 865 O O . ASP A 1 113 ? -20.872 -1.244 -5.185 1.00 76.62 113 ASP A O 1
ATOM 869 N N . GLY A 1 114 ? -22.960 -1.754 -5.865 1.00 83.00 114 GLY A N 1
ATOM 870 C CA . GLY A 1 114 ? -23.572 -0.478 -5.483 1.00 83.00 114 GLY A CA 1
ATOM 871 C C . GLY A 1 114 ? -23.363 -0.098 -4.005 1.00 83.00 114 GLY A C 1
ATOM 872 O O . GLY A 1 114 ? -22.746 -0.839 -3.236 1.00 83.00 114 GLY A O 1
ATOM 873 N N . PRO A 1 115 ? -23.865 1.068 -3.561 1.00 82.38 115 PRO A N 1
ATOM 874 C CA . PRO A 1 115 ? -23.675 1.523 -2.187 1.00 82.38 115 PRO A CA 1
ATOM 875 C C . PRO A 1 115 ? -24.276 0.515 -1.197 1.00 82.38 115 PRO A C 1
ATOM 877 O O . PRO A 1 115 ? -25.487 0.465 -0.996 1.00 82.38 115 PRO A O 1
ATOM 880 N N . VAL A 1 116 ? -23.426 -0.294 -0.561 1.00 82.06 116 VAL A N 1
ATOM 881 C CA . VAL A 1 116 ? -23.855 -1.173 0.526 1.00 82.06 116 VAL A CA 1
ATOM 882 C C . VAL A 1 116 ? -24.110 -0.290 1.746 1.00 82.06 116 VAL A C 1
ATOM 884 O O . VAL A 1 116 ? -23.320 0.596 2.083 1.00 82.06 116 VAL A O 1
ATOM 887 N N . ALA A 1 117 ? -25.257 -0.487 2.393 1.00 83.38 117 ALA A N 1
ATOM 888 C CA . ALA A 1 117 ? -25.575 0.201 3.631 1.00 83.38 117 ALA A CA 1
ATOM 889 C C . ALA A 1 117 ? -24.666 -0.343 4.742 1.00 83.38 117 ALA A C 1
ATOM 891 O O . ALA A 1 117 ? -24.989 -1.319 5.422 1.00 83.38 117 ALA A O 1
ATOM 892 N N . ASN A 1 118 ? -23.505 0.286 4.931 1.00 78.56 118 ASN A N 1
ATOM 893 C CA . ASN A 1 118 ? -22.770 0.159 6.182 1.00 78.56 118 ASN A CA 1
ATOM 894 C C . ASN A 1 118 ? -23.709 0.684 7.266 1.00 78.56 118 ASN A C 1
ATOM 896 O O . ASN A 1 118 ? -24.084 1.852 7.221 1.00 78.56 118 ASN A O 1
ATOM 900 N N . LYS A 1 119 ? -24.152 -0.188 8.178 1.00 88.44 119 LYS A N 1
ATOM 901 C CA . LYS A 1 119 ? -25.183 0.057 9.206 1.00 88.44 119 LYS A CA 1
ATOM 902 C C . LYS A 1 119 ? -24.754 1.091 10.269 1.00 88.44 119 LYS A C 1
ATOM 904 O O . LYS A 1 119 ? -24.838 0.824 11.458 1.00 88.44 119 LYS A O 1
ATOM 909 N N . GLY A 1 120 ? -24.200 2.229 9.860 1.00 90.81 120 GLY A N 1
ATOM 910 C CA . GLY A 1 120 ? -23.571 3.215 10.735 1.00 90.81 120 GLY A CA 1
ATOM 911 C C . GLY A 1 120 ? -22.246 2.764 11.357 1.00 90.81 120 GLY A C 1
ATOM 912 O O . GLY A 1 120 ? -21.699 3.509 12.161 1.00 90.81 120 GLY A O 1
ATOM 913 N N . MET A 1 121 ? -21.720 1.585 10.993 1.00 93.31 121 MET A N 1
ATOM 914 C CA . MET A 1 121 ? -20.500 1.050 11.602 1.00 93.31 121 MET A CA 1
ATOM 915 C C . MET A 1 121 ? -19.303 1.959 11.352 1.00 93.31 121 MET A C 1
ATOM 917 O O . MET A 1 121 ? -18.978 2.303 10.209 1.00 93.31 121 MET A O 1
ATOM 921 N N . THR A 1 122 ? -18.617 2.313 12.433 1.00 95.56 122 THR A N 1
ATOM 922 C CA . THR A 1 122 ? -17.395 3.102 12.346 1.00 95.56 122 THR A CA 1
ATOM 923 C C . THR A 1 122 ? -16.221 2.220 11.915 1.00 95.56 122 THR A C 1
ATOM 925 O O . THR A 1 122 ? -16.172 1.015 12.158 1.00 95.56 122 THR A O 1
ATOM 928 N N . LEU A 1 123 ? -15.222 2.808 11.255 1.00 95.75 123 LEU A N 1
ATOM 929 C CA . LEU A 1 123 ? -14.046 2.057 10.804 1.00 95.75 123 LEU A CA 1
ATOM 930 C C . LEU A 1 123 ? -13.305 1.318 11.952 1.00 95.75 123 LEU A C 1
ATOM 932 O O . LEU A 1 123 ? -12.829 0.207 11.722 1.00 95.75 123 LEU A O 1
ATOM 936 N N . PRO A 1 124 ? -13.167 1.872 13.175 1.00 96.94 124 PRO A N 1
ATOM 937 C CA . PRO A 1 124 ? -12.642 1.128 14.322 1.00 96.94 124 PRO A CA 1
ATOM 938 C C . PRO A 1 124 ? -13.481 -0.099 14.703 1.00 96.94 124 PRO A C 1
ATOM 940 O O . PRO A 1 124 ? -12.898 -1.144 14.969 1.00 96.94 124 PRO A O 1
ATOM 943 N N . GLU A 1 125 ? -14.814 -0.004 14.671 1.00 97.00 125 GLU A N 1
ATOM 944 C CA . GLU A 1 125 ? -15.706 -1.143 14.948 1.00 97.00 125 GLU A CA 1
ATOM 945 C C . GLU A 1 125 ? -15.493 -2.272 13.943 1.00 97.00 125 GLU A C 1
ATOM 947 O O . GLU A 1 125 ? -15.350 -3.419 14.347 1.00 97.00 125 GLU A O 1
ATOM 952 N N . VAL A 1 126 ? -15.354 -1.944 12.653 1.00 97.19 126 VAL A N 1
ATOM 953 C CA . VAL A 1 126 ? -15.048 -2.937 11.611 1.00 97.19 126 VAL A CA 1
ATOM 954 C C . VAL A 1 126 ? -13.734 -3.667 11.907 1.00 97.19 126 VAL A C 1
ATOM 956 O O . VAL A 1 126 ? -13.654 -4.884 11.762 1.00 97.19 126 VAL A O 1
ATOM 959 N N . HIS A 1 127 ? -12.692 -2.955 12.349 1.00 97.88 127 HIS A N 1
ATOM 960 C CA . HIS A 1 127 ? -11.430 -3.602 12.720 1.00 97.88 127 HIS A CA 1
ATOM 961 C C . HIS A 1 127 ? -11.569 -4.500 13.956 1.00 97.88 127 HIS A C 1
ATOM 963 O O . HIS A 1 127 ? -10.949 -5.562 13.990 1.00 97.88 127 HIS A O 1
ATOM 969 N N . ASN A 1 128 ? -12.369 -4.093 14.944 1.00 97.25 128 ASN A N 1
ATOM 970 C CA . ASN A 1 128 ? -12.626 -4.885 16.147 1.00 97.25 128 ASN A CA 1
ATOM 971 C C . ASN A 1 128 ? -13.451 -6.143 15.826 1.00 97.25 128 ASN A C 1
ATOM 973 O O . ASN A 1 128 ? -13.115 -7.218 16.307 1.00 97.25 128 ASN A O 1
ATOM 977 N N . GLU A 1 129 ? -14.467 -6.044 14.964 1.00 97.06 129 GLU A N 1
ATOM 978 C CA . GLU A 1 129 ? -15.295 -7.182 14.532 1.00 97.06 129 GLU A CA 1
ATOM 979 C C . GLU A 1 129 ? -14.463 -8.200 13.730 1.00 97.06 129 GLU A C 1
ATOM 981 O O . GLU A 1 129 ? -14.566 -9.413 13.933 1.00 97.06 129 GLU A O 1
ATOM 986 N N . ILE A 1 130 ? -13.565 -7.715 12.863 1.00 97.06 130 ILE A N 1
ATOM 987 C CA . ILE A 1 130 ? -12.592 -8.568 12.167 1.00 97.06 130 ILE A CA 1
ATOM 988 C C . ILE A 1 130 ? -11.643 -9.234 13.170 1.00 97.06 130 ILE A C 1
ATOM 990 O O . ILE A 1 130 ? -11.381 -10.427 13.041 1.00 97.06 130 ILE A O 1
ATOM 994 N N . ALA A 1 131 ? -11.135 -8.496 14.164 1.00 96.88 131 ALA A N 1
ATOM 995 C CA . ALA A 1 131 ? -10.263 -9.052 15.197 1.00 96.88 131 ALA A CA 1
ATOM 996 C C . ALA A 1 131 ? -10.968 -10.147 16.010 1.00 96.88 131 ALA A C 1
ATOM 998 O O . ALA A 1 131 ? -10.397 -11.218 16.193 1.00 96.88 131 ALA A O 1
ATOM 999 N N . GLN A 1 132 ? -12.216 -9.915 16.420 1.00 96.56 132 GLN A N 1
ATOM 1000 C CA . GLN A 1 132 ? -13.035 -10.888 17.142 1.00 96.56 132 GLN A CA 1
ATOM 1001 C C . GLN A 1 132 ? -13.253 -12.159 16.312 1.00 96.56 132 GLN A C 1
ATOM 1003 O O . GLN A 1 132 ? -13.023 -13.267 16.791 1.00 96.56 132 GLN A O 1
ATOM 1008 N N . THR A 1 133 ? -13.629 -12.004 15.040 1.00 96.06 133 THR A N 1
ATOM 1009 C CA . THR A 1 133 ? -13.871 -13.139 14.134 1.00 96.06 133 THR A CA 1
ATOM 1010 C C . THR A 1 133 ? -12.592 -13.943 13.891 1.00 96.06 133 THR A C 1
ATOM 1012 O O . THR A 1 133 ? -12.615 -15.171 13.894 1.00 96.06 133 THR A O 1
ATOM 1015 N N . LEU A 1 134 ? -11.467 -13.254 13.682 1.00 95.25 134 LEU A N 1
ATOM 1016 C CA . LEU A 1 134 ? -10.199 -13.882 13.326 1.00 95.25 134 LEU A CA 1
ATOM 1017 C C . LEU A 1 134 ? -9.509 -14.548 14.521 1.00 95.25 134 LEU A C 1
ATOM 1019 O O . LEU A 1 134 ? -8.945 -15.624 14.358 1.00 95.25 134 LEU A O 1
ATOM 1023 N N . LEU A 1 135 ? -9.502 -13.889 15.683 1.00 93.12 135 LEU A N 1
ATOM 1024 C CA . LEU A 1 135 ? -8.676 -14.279 16.828 1.00 93.12 135 LEU A CA 1
ATOM 1025 C C . LEU A 1 135 ? -9.483 -14.937 17.943 1.00 93.12 135 LEU A C 1
ATOM 1027 O O . LEU A 1 135 ? -9.006 -15.909 18.506 1.00 93.12 135 LEU A O 1
ATOM 1031 N N . CYS A 1 136 ? -10.690 -14.452 18.243 1.00 87.50 136 CYS A N 1
ATOM 1032 C CA . CYS A 1 136 ? -11.484 -14.984 19.355 1.00 87.50 136 CYS A CA 1
ATOM 1033 C C . CYS A 1 136 ? -12.329 -16.198 18.945 1.00 87.50 136 CYS A C 1
ATOM 1035 O O . CYS A 1 136 ? -12.491 -17.122 19.732 1.00 87.50 136 CYS A O 1
ATOM 1037 N N . VAL A 1 137 ? -12.876 -16.203 17.723 1.00 88.00 137 VAL A N 1
ATOM 1038 C CA . VAL A 1 137 ? -13.764 -17.282 17.243 1.00 88.00 137 VAL A CA 1
ATOM 1039 C C . VAL A 1 137 ? -13.008 -18.341 16.434 1.00 88.00 137 VAL A C 1
ATOM 1041 O O . VAL A 1 137 ? -13.361 -19.516 16.472 1.00 88.00 137 VAL A O 1
ATOM 1044 N N . GLY A 1 138 ? -11.981 -17.936 15.682 1.00 79.19 138 GLY A N 1
ATOM 1045 C CA . GLY A 1 138 ? -11.330 -18.796 14.690 1.00 79.19 138 GLY A CA 1
ATOM 1046 C C . GLY A 1 138 ? -10.281 -19.777 15.227 1.00 79.19 138 GLY A C 1
ATOM 1047 O O . GLY A 1 138 ? -10.007 -20.772 14.561 1.00 79.19 138 GLY A O 1
ATOM 1048 N N . GLU A 1 139 ? -9.687 -19.516 16.394 1.00 81.00 139 GLU A N 1
ATOM 1049 C CA . GLU A 1 139 ? -8.556 -20.289 16.926 1.00 81.00 139 GLU A CA 1
ATOM 1050 C C . GLU A 1 139 ? -8.946 -21.010 18.229 1.00 81.00 139 GLU A C 1
ATOM 1052 O O . GLU A 1 139 ? -9.128 -20.354 19.262 1.00 81.00 139 GLU A O 1
ATOM 1057 N N . PRO A 1 140 ? -9.061 -22.353 18.232 1.00 78.81 140 PRO A N 1
ATOM 1058 C CA . PRO A 1 140 ? -9.281 -23.095 19.466 1.00 78.81 140 PRO A CA 1
ATOM 1059 C C . PRO A 1 140 ? -8.058 -22.928 20.378 1.00 78.81 140 PRO A C 1
ATOM 1061 O O . PRO A 1 140 ? -6.963 -23.378 20.053 1.00 78.81 140 PRO A O 1
ATOM 1064 N N . GLY A 1 141 ? -8.248 -22.268 21.523 1.00 82.31 141 GLY A N 1
ATOM 1065 C CA . GLY A 1 141 ? -7.172 -21.988 22.480 1.00 82.31 141 GLY A CA 1
ATOM 1066 C C . GLY A 1 141 ? -6.531 -20.606 22.349 1.00 82.31 141 GLY A C 1
ATOM 1067 O O . GLY A 1 141 ? -5.453 -20.392 22.898 1.00 82.31 141 GLY A O 1
ATOM 1068 N N . SER A 1 142 ? -7.172 -19.662 21.651 1.00 85.25 142 SER A N 1
ATOM 1069 C CA . SER A 1 142 ? -6.730 -18.265 21.652 1.00 85.25 142 SER A CA 1
ATOM 1070 C C . SER A 1 142 ? -6.627 -17.724 23.088 1.00 85.25 142 SER A C 1
ATOM 1072 O O . SER A 1 142 ? -7.594 -17.769 23.848 1.00 85.25 142 SER A O 1
ATOM 1074 N N . GLU A 1 143 ? -5.474 -17.153 23.438 1.00 91.62 143 GLU A N 1
ATOM 1075 C CA . GLU A 1 143 ? -5.242 -16.481 24.727 1.00 91.62 143 GLU A CA 1
ATOM 1076 C C . GLU A 1 143 ? -5.911 -15.093 24.808 1.00 91.62 143 GLU A C 1
ATOM 1078 O O . GLU A 1 143 ? -5.813 -14.413 25.829 1.00 91.62 143 GLU A O 1
ATOM 1083 N N . TYR A 1 144 ? -6.561 -14.643 23.731 1.00 92.81 144 TYR A N 1
ATOM 1084 C CA . TYR A 1 144 ? -7.102 -13.294 23.618 1.00 92.81 144 TYR A CA 1
ATOM 1085 C C . TYR A 1 144 ? -8.520 -13.205 24.180 1.00 92.81 144 TYR A C 1
ATOM 1087 O O . TYR A 1 144 ? -9.420 -13.929 23.752 1.00 92.81 144 TYR A O 1
ATOM 1095 N N . THR A 1 145 ? -8.729 -12.270 25.106 1.00 92.44 145 THR A N 1
ATOM 1096 C CA . THR A 1 145 ? -10.045 -11.990 25.694 1.00 92.44 145 THR A CA 1
ATOM 1097 C C . THR A 1 145 ? -10.726 -10.800 25.013 1.00 92.44 145 THR A C 1
ATOM 1099 O O . THR A 1 145 ? -10.099 -10.038 24.272 1.00 92.44 145 THR A O 1
ATOM 1102 N N . GLU A 1 146 ? -12.024 -10.605 25.273 1.00 92.75 146 GLU A N 1
ATOM 1103 C CA . GLU A 1 146 ? -12.778 -9.453 24.750 1.00 92.75 146 GLU A CA 1
ATOM 1104 C C . GLU A 1 146 ? -12.185 -8.102 25.190 1.00 92.75 146 GLU A C 1
ATOM 1106 O O . GLU A 1 146 ? -12.254 -7.120 24.450 1.00 92.75 146 GLU A O 1
ATOM 1111 N N . ASP A 1 147 ? -11.513 -8.066 26.344 1.00 93.12 147 ASP A N 1
ATOM 1112 C CA . ASP A 1 147 ? -10.819 -6.877 26.848 1.00 93.12 147 ASP A CA 1
ATOM 1113 C C . ASP A 1 147 ? -9.693 -6.398 25.914 1.00 93.12 147 ASP A C 1
ATOM 1115 O O . ASP A 1 147 ? -9.361 -5.209 25.899 1.00 93.12 147 ASP A O 1
ATOM 1119 N N . ASP A 1 148 ? -9.105 -7.302 25.123 1.00 94.69 148 ASP A N 1
ATOM 1120 C CA . ASP A 1 148 ? -7.986 -7.002 24.226 1.00 94.69 148 ASP A CA 1
ATOM 1121 C C . ASP A 1 148 ? -8.447 -6.543 22.831 1.00 94.69 148 ASP A C 1
ATOM 1123 O O . ASP A 1 148 ? -7.622 -6.126 22.008 1.00 94.69 148 ASP A O 1
ATOM 1127 N N . LEU A 1 149 ? -9.758 -6.564 22.545 1.00 95.19 149 LEU A N 1
ATOM 1128 C CA . LEU A 1 149 ? -10.315 -6.275 21.216 1.00 95.19 149 LEU A CA 1
ATOM 1129 C C . LEU A 1 149 ? -9.890 -4.913 20.668 1.00 95.19 149 LEU A C 1
ATOM 1131 O O . LEU A 1 149 ? -9.612 -4.784 19.477 1.00 95.19 149 LEU A O 1
ATOM 1135 N N . VAL A 1 150 ? -9.796 -3.896 21.526 1.00 95.69 150 VAL A N 1
ATOM 1136 C CA . VAL A 1 150 ? -9.421 -2.536 21.111 1.00 95.69 150 VAL A CA 1
ATOM 1137 C C . VAL A 1 150 ? -7.975 -2.476 20.613 1.00 95.69 150 VAL A C 1
ATOM 1139 O O . VAL A 1 150 ? -7.671 -1.768 19.648 1.00 95.69 150 VAL A O 1
ATOM 1142 N N . ASP A 1 151 ? -7.066 -3.209 21.253 1.00 95.50 151 ASP A N 1
ATOM 1143 C CA . ASP A 1 151 ? -5.663 -3.2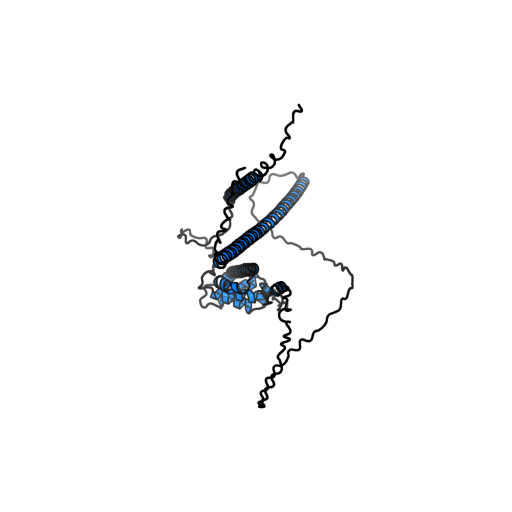52 20.844 1.00 95.50 151 ASP A CA 1
ATOM 1144 C C . ASP A 1 151 ? -5.463 -4.186 19.650 1.00 95.50 151 ASP A C 1
ATOM 1146 O O . ASP A 1 151 ? -4.752 -3.830 18.705 1.00 95.50 151 ASP A O 1
ATOM 1150 N N . LEU A 1 152 ? -6.178 -5.312 19.611 1.00 96.06 152 LEU A N 1
ATOM 1151 C CA . LEU A 1 152 ? -6.206 -6.202 18.453 1.00 96.06 152 LEU A CA 1
ATOM 1152 C C . LEU A 1 152 ? -6.756 -5.502 17.204 1.00 96.06 152 LEU A C 1
ATOM 1154 O O . LEU A 1 152 ? -6.162 -5.618 16.131 1.00 96.06 152 LEU A O 1
ATOM 1158 N N . GLY A 1 153 ? -7.801 -4.683 17.328 1.00 96.75 153 GLY A N 1
ATOM 1159 C CA . GLY A 1 153 ? -8.319 -3.868 16.229 1.00 96.75 153 GLY A CA 1
ATOM 1160 C C . GLY A 1 153 ? -7.261 -2.928 15.641 1.00 96.75 153 GLY A C 1
ATOM 1161 O O . GLY A 1 153 ? -7.142 -2.794 14.419 1.00 96.75 153 GLY A O 1
ATOM 1162 N N . LYS A 1 154 ? -6.398 -2.331 16.479 1.00 96.81 154 LYS A N 1
ATOM 1163 C CA . LYS A 1 154 ? -5.252 -1.528 16.003 1.00 96.81 154 LYS A CA 1
ATOM 1164 C C . LYS A 1 154 ? -4.227 -2.387 15.264 1.00 96.81 154 LYS A C 1
ATOM 1166 O O . LYS A 1 154 ? -3.694 -1.951 14.241 1.00 96.81 154 LYS A O 1
ATOM 1171 N N . VAL A 1 155 ? -3.952 -3.596 15.754 1.00 96.69 155 VAL A N 1
ATOM 1172 C CA . VAL A 1 155 ? -3.044 -4.549 15.101 1.00 96.69 155 VAL A CA 1
ATOM 1173 C C . VAL A 1 155 ? -3.573 -4.942 13.717 1.00 96.69 155 VAL A C 1
ATOM 1175 O O . VAL A 1 155 ? -2.817 -4.880 12.744 1.00 96.69 155 VAL A O 1
ATOM 1178 N N . ILE A 1 156 ? -4.869 -5.249 13.598 1.00 97.69 156 ILE A N 1
ATOM 1179 C CA . ILE A 1 156 ? -5.532 -5.551 12.319 1.00 97.69 156 ILE A CA 1
ATOM 1180 C C . ILE A 1 156 ? -5.464 -4.355 11.368 1.00 97.69 156 ILE A C 1
ATOM 1182 O O . ILE A 1 156 ? -5.043 -4.507 10.219 1.00 97.69 156 ILE A O 1
ATOM 1186 N N . LYS A 1 157 ? -5.785 -3.147 11.844 1.00 97.69 157 LYS A N 1
ATOM 1187 C CA . LYS A 1 157 ? -5.666 -1.911 11.056 1.00 97.69 157 LYS A CA 1
ATOM 1188 C C . LYS A 1 157 ? -4.257 -1.734 10.485 1.00 97.69 157 LYS A C 1
ATOM 1190 O O . LYS A 1 157 ? -4.100 -1.469 9.292 1.00 97.69 157 LYS A O 1
ATOM 1195 N N . ASN A 1 158 ? -3.231 -1.891 11.322 1.00 97.19 158 ASN A N 1
ATOM 1196 C CA . ASN A 1 158 ? -1.836 -1.765 10.902 1.00 97.19 158 ASN A CA 1
ATOM 1197 C C . ASN A 1 158 ? -1.461 -2.846 9.880 1.00 97.19 158 ASN A C 1
ATOM 1199 O O . ASN A 1 158 ? -0.808 -2.549 8.880 1.00 97.19 158 ASN A O 1
ATOM 1203 N N . ARG A 1 159 ? -1.919 -4.088 10.084 1.00 97.38 159 ARG A N 1
ATOM 1204 C CA . ARG A 1 159 ? -1.675 -5.189 9.147 1.00 97.38 159 ARG A CA 1
ATOM 1205 C C . ARG A 1 159 ? -2.302 -4.918 7.780 1.00 97.38 159 ARG A C 1
ATOM 1207 O O . ARG A 1 159 ? -1.605 -5.040 6.776 1.00 97.38 159 ARG A O 1
ATOM 1214 N N . ILE A 1 160 ? -3.562 -4.484 7.732 1.00 97.50 160 ILE A N 1
ATOM 1215 C CA . ILE A 1 160 ? -4.250 -4.108 6.484 1.00 97.50 160 ILE A CA 1
ATOM 1216 C C . ILE A 1 160 ? -3.527 -2.942 5.796 1.00 97.50 160 ILE A C 1
ATOM 1218 O O . ILE A 1 160 ? -3.322 -2.974 4.581 1.00 97.50 160 ILE A O 1
ATOM 1222 N N . GLY A 1 161 ? -3.096 -1.930 6.555 1.00 97.00 161 GLY A N 1
ATOM 1223 C CA . GLY A 1 161 ? -2.313 -0.811 6.022 1.00 97.00 161 GLY A CA 1
ATOM 1224 C C . GLY A 1 161 ? -1.004 -1.265 5.369 1.00 97.00 161 GLY A C 1
ATOM 1225 O O . GLY A 1 161 ? -0.677 -0.831 4.260 1.00 97.00 161 GLY A O 1
ATOM 1226 N N . ASN A 1 162 ? -0.298 -2.200 6.008 1.00 96.75 162 ASN A N 1
ATOM 1227 C CA . ASN A 1 162 ? 0.933 -2.778 5.472 1.00 96.75 162 ASN A CA 1
ATOM 1228 C C . ASN A 1 162 ? 0.672 -3.597 4.201 1.00 96.75 162 ASN A C 1
ATOM 1230 O O . ASN A 1 162 ? 1.425 -3.470 3.240 1.00 96.75 162 ASN A O 1
ATOM 1234 N N . LEU A 1 163 ? -0.410 -4.385 4.155 1.00 97.06 163 LEU A N 1
ATOM 1235 C CA . LEU A 1 163 ? -0.793 -5.154 2.963 1.00 97.06 163 LEU A CA 1
ATOM 1236 C C . LEU A 1 163 ? -1.106 -4.241 1.776 1.00 97.06 163 LEU A C 1
ATOM 1238 O O . LEU A 1 163 ? -0.619 -4.480 0.673 1.00 97.06 163 LEU A O 1
ATOM 1242 N N . LYS A 1 164 ? -1.863 -3.161 2.002 1.00 96.44 164 LYS A N 1
ATOM 1243 C CA . LYS A 1 164 ? -2.150 -2.159 0.966 1.00 96.44 164 LYS A CA 1
ATOM 1244 C C . LYS A 1 164 ? -0.884 -1.482 0.453 1.00 96.44 164 LYS A C 1
ATOM 1246 O O . LYS A 1 164 ? -0.701 -1.399 -0.755 1.00 96.44 164 LYS A O 1
ATOM 1251 N N . THR A 1 165 ? -0.004 -1.050 1.356 1.00 96.44 165 THR A N 1
ATOM 1252 C CA . THR A 1 165 ? 1.266 -0.394 0.994 1.00 96.44 165 THR A CA 1
ATOM 1253 C C . THR A 1 165 ? 2.193 -1.348 0.232 1.00 96.44 165 THR A C 1
ATOM 1255 O O . THR A 1 165 ? 2.817 -0.962 -0.758 1.00 96.44 165 THR A O 1
ATOM 1258 N N . GLY A 1 166 ? 2.259 -2.616 0.652 1.00 95.62 166 GLY A N 1
ATOM 1259 C CA . GLY A 1 166 ? 3.003 -3.659 -0.054 1.00 95.62 166 GLY A CA 1
ATOM 1260 C C . GLY A 1 166 ? 2.449 -3.907 -1.457 1.00 95.62 166 GLY A C 1
ATOM 1261 O O . GLY A 1 166 ? 3.210 -3.950 -2.422 1.00 95.62 166 GLY A O 1
ATOM 1262 N N . TYR A 1 167 ? 1.122 -3.984 -1.595 1.00 95.31 167 TYR A N 1
ATOM 1263 C CA . TYR A 1 167 ? 0.461 -4.120 -2.892 1.00 95.31 167 TYR A CA 1
ATOM 1264 C C . TYR A 1 167 ? 0.755 -2.940 -3.827 1.00 95.31 167 TYR A C 1
ATOM 1266 O O . TYR A 1 167 ? 1.165 -3.167 -4.964 1.00 95.31 167 TYR A O 1
ATOM 1274 N N . THR A 1 168 ? 0.595 -1.692 -3.369 1.00 93.56 168 THR A N 1
ATOM 1275 C CA . THR A 1 168 ? 0.847 -0.508 -4.210 1.00 93.56 168 THR A CA 1
ATOM 1276 C C . THR A 1 168 ? 2.297 -0.442 -4.665 1.00 93.56 168 THR A C 1
ATOM 1278 O O . THR A 1 168 ? 2.542 -0.271 -5.852 1.00 93.56 168 THR A O 1
ATOM 1281 N N . THR A 1 169 ? 3.246 -0.698 -3.761 1.00 93.94 169 THR A N 1
ATOM 1282 C CA . THR A 1 169 ? 4.682 -0.707 -4.083 1.00 93.94 169 THR A CA 1
ATOM 1283 C C . THR A 1 169 ? 5.020 -1.768 -5.135 1.00 93.94 169 THR A C 1
ATOM 1285 O O . THR A 1 169 ? 5.778 -1.512 -6.067 1.00 93.94 169 THR A O 1
ATOM 1288 N N . ASN A 1 170 ? 4.469 -2.979 -5.009 1.00 92.56 170 ASN A N 1
ATOM 1289 C CA . ASN A 1 170 ? 4.710 -4.049 -5.982 1.00 92.56 170 ASN A CA 1
ATOM 1290 C C . ASN A 1 170 ? 4.016 -3.778 -7.323 1.00 92.56 170 ASN A C 1
ATOM 1292 O O . ASN A 1 170 ? 4.573 -4.075 -8.376 1.00 92.56 170 ASN A O 1
ATOM 1296 N N . ARG A 1 171 ? 2.826 -3.170 -7.300 1.00 91.00 171 ARG A N 1
ATOM 1297 C CA . ARG A 1 171 ? 2.116 -2.752 -8.511 1.00 91.00 171 ARG A CA 1
ATOM 1298 C C . ARG A 1 171 ? 2.852 -1.640 -9.261 1.00 91.00 171 ARG A C 1
ATOM 1300 O O . ARG A 1 171 ? 2.903 -1.689 -10.483 1.00 91.00 171 ARG A O 1
ATOM 1307 N N . GLU A 1 172 ? 3.418 -0.665 -8.555 1.00 89.44 172 GLU A N 1
ATOM 1308 C CA . GLU A 1 172 ? 4.243 0.394 -9.152 1.00 89.44 172 GLU A CA 1
ATOM 1309 C C . GLU A 1 172 ? 5.474 -0.203 -9.842 1.00 89.44 172 GLU A C 1
ATOM 1311 O O . GLU A 1 172 ? 5.703 0.073 -11.015 1.00 89.44 172 GLU A O 1
ATOM 1316 N N . LYS A 1 173 ? 6.175 -1.134 -9.180 1.00 87.44 173 LYS A N 1
ATOM 1317 C CA . LYS A 1 173 ? 7.312 -1.859 -9.777 1.00 87.44 173 LYS A CA 1
ATOM 1318 C C . LYS A 1 173 ? 6.934 -2.636 -11.040 1.00 87.44 173 LYS A C 1
ATOM 1320 O O . LYS A 1 173 ? 7.703 -2.658 -11.999 1.00 87.44 173 LYS A O 1
ATOM 1325 N N . LEU A 1 174 ? 5.756 -3.264 -11.060 1.00 86.81 174 LEU A N 1
ATOM 1326 C CA . LEU A 1 174 ? 5.239 -3.929 -12.262 1.00 86.81 174 LEU A CA 1
ATOM 1327 C C . LEU A 1 174 ? 4.942 -2.942 -13.388 1.00 86.81 174 LEU A C 1
ATOM 1329 O O . LEU A 1 174 ? 5.282 -3.215 -14.535 1.00 86.81 174 LEU A O 1
ATOM 1333 N N . GLY A 1 175 ? 4.335 -1.800 -13.057 1.00 83.50 175 GLY A N 1
ATOM 1334 C CA . GLY A 1 175 ? 4.034 -0.745 -14.021 1.00 83.50 175 GLY A CA 1
ATOM 1335 C C . GLY A 1 175 ? 5.291 -0.130 -14.636 1.00 83.50 175 GLY A C 1
ATOM 1336 O O . GLY A 1 175 ? 5.334 0.080 -15.843 1.00 83.50 175 GLY A O 1
ATOM 1337 N N . GLU A 1 176 ? 6.328 0.103 -13.831 1.00 81.31 176 GLU A N 1
ATOM 1338 C CA . GLU A 1 176 ? 7.611 0.650 -14.293 1.00 81.31 176 GLU A CA 1
ATOM 1339 C C . GLU A 1 176 ? 8.371 -0.314 -15.208 1.00 81.31 176 GLU A C 1
ATOM 1341 O O . GLU A 1 176 ? 9.021 0.118 -16.156 1.00 81.31 176 GLU A O 1
ATOM 1346 N N . THR A 1 177 ? 8.274 -1.622 -14.955 1.00 78.12 177 THR A N 1
ATOM 1347 C CA . THR A 1 177 ? 9.035 -2.622 -15.719 1.00 78.12 177 THR A CA 1
ATOM 1348 C C . THR A 1 177 ? 8.464 -2.834 -17.129 1.00 78.12 177 THR A C 1
ATOM 1350 O O . THR A 1 177 ? 9.136 -3.431 -17.965 1.00 78.12 177 THR A O 1
ATOM 1353 N N . GLY A 1 178 ? 7.232 -2.399 -17.429 1.00 73.12 178 GLY A N 1
ATOM 1354 C CA . GLY A 1 178 ? 6.580 -2.566 -18.743 1.00 73.12 178 GLY A CA 1
ATOM 1355 C C . GLY A 1 178 ? 6.273 -4.021 -19.149 1.00 73.12 178 GLY A C 1
ATOM 1356 O O . GLY A 1 178 ? 5.445 -4.261 -20.020 1.00 73.12 178 GLY A O 1
ATOM 1357 N N . HIS A 1 179 ? 6.874 -5.004 -18.474 1.00 60.78 179 HIS A N 1
ATOM 1358 C CA . HIS A 1 179 ? 6.746 -6.440 -18.715 1.00 60.78 179 HIS A CA 1
ATOM 1359 C C . HIS A 1 179 ? 5.754 -7.064 -17.729 1.00 60.78 179 HIS A C 1
ATOM 1361 O O . HIS A 1 179 ? 6.118 -7.906 -16.905 1.00 60.78 179 HIS A O 1
ATOM 1367 N N . GLY A 1 180 ? 4.492 -6.632 -17.794 1.00 62.47 180 GLY A N 1
ATOM 1368 C CA . GLY A 1 180 ? 3.444 -7.008 -16.837 1.00 62.47 180 GLY A CA 1
ATOM 1369 C C . GLY A 1 180 ? 3.197 -8.516 -16.669 1.00 62.47 180 GLY A C 1
ATOM 1370 O O . GLY A 1 180 ? 2.579 -8.901 -15.684 1.00 62.47 180 GLY A O 1
ATOM 1371 N N . LEU A 1 181 ? 3.699 -9.361 -17.579 1.00 62.81 181 LEU A N 1
ATOM 1372 C CA . LEU A 1 181 ? 3.535 -10.817 -17.524 1.00 62.81 181 LEU A CA 1
ATOM 1373 C C . LEU A 1 181 ? 4.716 -11.553 -16.863 1.00 62.81 181 LEU A C 1
ATOM 1375 O O . LEU A 1 181 ? 4.507 -12.389 -15.995 1.00 62.81 181 LEU A O 1
ATOM 1379 N N . VAL A 1 182 ? 5.964 -11.234 -17.226 1.00 64.56 182 VAL A N 1
ATOM 1380 C CA . VAL A 1 182 ? 7.145 -12.045 -16.839 1.00 64.56 182 VAL A CA 1
ATOM 1381 C C . VAL A 1 182 ? 7.590 -11.791 -15.388 1.00 64.56 182 VAL A C 1
ATOM 1383 O O . VAL A 1 182 ? 8.361 -12.550 -14.803 1.00 64.56 182 VAL A O 1
ATOM 1386 N N . ALA A 1 183 ? 7.121 -10.704 -14.776 1.00 73.12 183 ALA A N 1
ATOM 1387 C CA . ALA A 1 183 ? 7.525 -10.308 -13.429 1.00 73.12 183 ALA A CA 1
ATOM 1388 C C . ALA A 1 183 ? 6.560 -10.760 -12.316 1.00 73.12 183 ALA A C 1
ATOM 1390 O O . ALA A 1 183 ? 6.894 -10.576 -11.142 1.00 73.12 183 ALA A O 1
ATOM 1391 N N . ALA A 1 184 ? 5.406 -11.352 -12.648 1.00 74.88 184 ALA A N 1
ATOM 1392 C CA . ALA A 1 184 ? 4.419 -11.784 -11.656 1.00 74.88 184 ALA A CA 1
ATOM 1393 C C . ALA A 1 184 ? 4.996 -12.849 -10.702 1.00 74.88 184 ALA A C 1
ATOM 1395 O O . ALA A 1 184 ? 4.988 -12.648 -9.486 1.00 74.88 184 ALA A O 1
ATOM 1396 N N . ASP A 1 185 ? 5.644 -13.884 -11.240 1.00 81.44 185 ASP A N 1
ATOM 1397 C CA . ASP A 1 185 ? 6.214 -14.996 -10.459 1.00 81.44 185 ASP A CA 1
ATOM 1398 C C . ASP A 1 185 ? 7.270 -14.525 -9.443 1.00 81.44 185 ASP A C 1
ATOM 1400 O O . ASP A 1 185 ? 7.346 -14.981 -8.299 1.00 81.44 185 ASP A O 1
ATOM 1404 N N . LYS A 1 186 ? 8.076 -13.526 -9.829 1.00 86.19 186 LYS A N 1
ATOM 1405 C CA . LYS A 1 186 ? 9.108 -12.939 -8.955 1.00 86.19 186 LYS A CA 1
ATOM 1406 C C . LYS A 1 186 ? 8.509 -12.142 -7.797 1.00 86.19 186 LYS A C 1
ATOM 1408 O O . LYS A 1 186 ? 9.178 -11.940 -6.779 1.00 86.19 186 LYS A O 1
ATOM 1413 N N . ILE A 1 187 ? 7.290 -11.639 -7.962 1.00 86.62 187 ILE A N 1
ATOM 1414 C CA . ILE A 1 187 ? 6.591 -10.854 -6.945 1.00 86.62 187 ILE A CA 1
ATOM 1415 C C . ILE A 1 187 ? 5.853 -11.766 -5.986 1.00 86.62 187 ILE A C 1
ATOM 1417 O O . ILE A 1 187 ? 5.907 -11.499 -4.787 1.00 86.62 187 ILE A O 1
ATOM 1421 N N . GLU A 1 188 ? 5.261 -12.860 -6.461 1.00 86.38 188 GLU A N 1
ATOM 1422 C CA . GLU A 1 188 ? 4.633 -13.854 -5.586 1.00 86.38 188 GLU A CA 1
ATOM 1423 C C . GLU A 1 188 ? 5.626 -14.421 -4.568 1.00 86.38 188 GLU A C 1
ATOM 1425 O O . GLU A 1 188 ? 5.317 -14.497 -3.378 1.00 86.38 188 GLU A O 1
ATOM 1430 N N . GLY A 1 189 ? 6.872 -14.676 -4.988 1.00 89.56 189 GLY A N 1
ATOM 1431 C CA . GLY A 1 189 ? 7.935 -15.106 -4.075 1.00 89.56 189 GLY A CA 1
ATOM 1432 C C . GLY A 1 189 ? 8.268 -14.098 -2.961 1.00 89.56 189 GLY A C 1
ATOM 1433 O O . GLY A 1 189 ? 8.704 -14.492 -1.880 1.00 89.56 189 GLY A O 1
ATOM 1434 N N . LYS A 1 190 ? 8.053 -12.793 -3.187 1.00 91.56 190 LYS A N 1
ATOM 1435 C CA . LYS A 1 190 ? 8.340 -11.720 -2.210 1.00 91.56 190 LYS A CA 1
ATOM 1436 C C . LYS A 1 190 ? 7.109 -11.288 -1.417 1.00 91.56 190 LYS A C 1
ATOM 1438 O O . LYS A 1 190 ? 7.234 -10.834 -0.281 1.00 91.56 190 LYS A O 1
ATOM 1443 N N . PHE A 1 191 ? 5.931 -11.381 -2.021 1.00 94.44 191 PHE A N 1
ATOM 1444 C CA . PHE A 1 191 ? 4.663 -10.949 -1.457 1.00 94.44 191 PHE A CA 1
ATOM 1445 C C . PHE A 1 191 ? 3.561 -11.942 -1.861 1.00 94.44 191 PHE A C 1
ATOM 1447 O O . PHE A 1 191 ? 2.822 -11.686 -2.813 1.00 94.44 191 PHE A O 1
ATOM 1454 N N . PRO A 1 192 ? 3.410 -13.052 -1.111 1.00 95.12 192 PRO A N 1
ATOM 1455 C CA . PRO A 1 192 ? 2.478 -14.134 -1.452 1.00 95.12 192 PRO A CA 1
ATOM 1456 C C . PRO A 1 192 ? 1.014 -13.687 -1.568 1.00 95.12 192 PRO A C 1
ATOM 1458 O O . PRO A 1 192 ? 0.209 -14.303 -2.255 1.00 95.12 192 PRO A O 1
ATOM 1461 N N . TRP A 1 193 ? 0.654 -12.577 -0.919 1.00 96.25 193 TRP A N 1
ATOM 1462 C CA . TRP A 1 193 ? -0.704 -12.033 -0.927 1.00 96.25 193 TRP A CA 1
ATOM 1463 C C . TRP A 1 193 ? -0.998 -11.112 -2.119 1.00 96.25 193 TRP A C 1
ATOM 1465 O O . TRP A 1 193 ? -2.070 -10.507 -2.150 1.00 96.25 193 TRP A O 1
ATOM 1475 N N . TYR A 1 194 ? -0.075 -10.969 -3.083 1.00 94.44 194 TYR A N 1
ATOM 1476 C CA . TYR A 1 194 ? -0.229 -10.049 -4.215 1.00 94.44 194 TYR A CA 1
ATOM 1477 C C . TYR A 1 194 ? -1.518 -10.307 -4.996 1.00 94.44 194 TYR A C 1
ATOM 1479 O O . TYR A 1 194 ? -2.325 -9.391 -5.139 1.00 94.44 194 TYR A O 1
ATOM 1487 N N . MET A 1 195 ? -1.744 -11.551 -5.430 1.00 92.81 195 MET A N 1
ATOM 1488 C CA . MET A 1 195 ? -2.891 -11.910 -6.272 1.00 92.81 195 MET A CA 1
ATOM 1489 C C . MET A 1 195 ? -4.227 -11.737 -5.545 1.00 92.81 195 MET A C 1
ATOM 1491 O O . MET A 1 195 ? -5.151 -11.131 -6.083 1.00 92.81 195 MET A O 1
ATOM 1495 N N . ARG A 1 196 ? -4.314 -12.158 -4.276 1.00 94.62 196 ARG A N 1
ATOM 1496 C CA . ARG A 1 196 ? -5.515 -11.937 -3.448 1.00 94.62 196 ARG A CA 1
ATOM 1497 C C . ARG A 1 196 ? -5.801 -10.455 -3.229 1.00 94.62 196 ARG A C 1
ATOM 1499 O O . ARG A 1 196 ? -6.949 -10.026 -3.297 1.00 94.62 196 ARG A O 1
ATOM 1506 N N . MET A 1 197 ? -4.764 -9.661 -2.966 1.00 95.31 197 MET A N 1
ATOM 1507 C CA . MET A 1 197 ? -4.904 -8.210 -2.844 1.00 95.31 197 MET A CA 1
ATOM 1508 C C . MET A 1 197 ? -5.300 -7.563 -4.172 1.00 95.31 197 MET A C 1
ATOM 1510 O O . MET A 1 197 ? -6.101 -6.633 -4.169 1.00 95.31 197 MET A O 1
ATOM 1514 N N . HIS A 1 198 ? -4.768 -8.041 -5.297 1.00 91.94 198 HIS A N 1
ATOM 1515 C CA . HIS A 1 198 ? -5.114 -7.558 -6.630 1.00 91.94 198 HIS A CA 1
ATOM 1516 C C . HIS A 1 198 ? -6.601 -7.771 -6.934 1.00 91.94 198 HIS A C 1
ATOM 1518 O O . HIS A 1 198 ? -7.278 -6.820 -7.327 1.00 91.94 198 HIS A O 1
ATOM 1524 N N . GLU A 1 199 ? -7.110 -8.972 -6.648 1.00 91.31 199 GLU A N 1
ATOM 1525 C CA . GLU A 1 199 ? -8.530 -9.318 -6.754 1.00 91.31 199 GLU A CA 1
ATOM 1526 C C . GLU A 1 199 ? -9.396 -8.425 -5.846 1.00 91.31 199 GLU A C 1
ATOM 1528 O O . GLU A 1 199 ? -10.377 -7.831 -6.293 1.00 91.31 199 GLU A O 1
ATOM 1533 N N . LEU A 1 200 ? -8.999 -8.257 -4.578 1.00 92.94 200 LEU A N 1
ATOM 1534 C CA . LEU A 1 200 ? -9.723 -7.426 -3.609 1.00 92.94 200 LEU A CA 1
ATOM 1535 C C . LEU A 1 200 ? -9.780 -5.951 -3.994 1.00 92.94 200 LEU A C 1
ATOM 1537 O O . LEU A 1 200 ? -10.793 -5.299 -3.768 1.00 92.94 200 LEU A O 1
ATOM 1541 N N . MET A 1 201 ? -8.698 -5.405 -4.547 1.00 91.56 201 MET A N 1
ATOM 1542 C CA . MET A 1 201 ? -8.595 -3.982 -4.881 1.00 91.56 201 MET A CA 1
ATOM 1543 C C . MET A 1 201 ? -9.474 -3.574 -6.070 1.00 91.56 201 MET A C 1
ATOM 1545 O O . MET A 1 201 ? -9.414 -2.411 -6.490 1.00 91.56 201 MET A O 1
ATOM 1549 N N . GLY A 1 202 ? -10.265 -4.508 -6.617 1.00 76.31 202 GL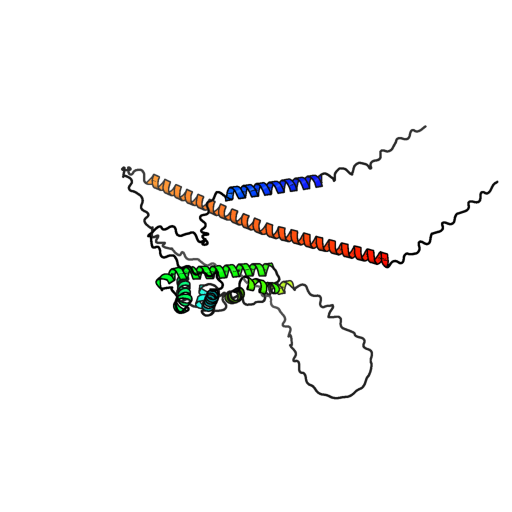Y A N 1
ATOM 1550 C CA . GLY A 1 202 ? -11.272 -4.232 -7.635 1.00 76.31 202 GLY A CA 1
ATOM 1551 C C . GLY A 1 202 ? -10.672 -3.637 -8.901 1.00 76.31 202 GLY A C 1
ATOM 1552 O O . GLY A 1 202 ? -11.379 -3.036 -9.707 1.00 76.31 202 GLY A O 1
ATOM 1553 N N . THR A 1 203 ? -9.357 -3.777 -9.091 1.00 64.88 203 THR A N 1
ATOM 1554 C CA . THR A 1 203 ? -8.806 -3.725 -10.429 1.00 64.88 203 THR A CA 1
ATOM 1555 C C . THR A 1 203 ? -9.320 -4.969 -11.097 1.00 64.88 203 THR A C 1
ATOM 1557 O O . THR A 1 203 ? -8.708 -6.026 -10.989 1.00 64.88 203 THR A O 1
ATOM 1560 N N . SER A 1 204 ? -10.482 -4.831 -11.738 1.00 45.66 204 SER A N 1
ATOM 1561 C CA . SER A 1 204 ? -10.876 -5.749 -12.788 1.00 45.66 204 SER A CA 1
ATOM 1562 C C . SER A 1 204 ? -9.614 -6.033 -13.607 1.00 45.66 204 SER A C 1
ATOM 1564 O O . SER A 1 204 ? -8.856 -5.083 -13.868 1.00 45.66 204 SER A O 1
ATOM 1566 N N . PRO A 1 205 ? -9.358 -7.291 -13.996 1.00 51.53 205 PRO A N 1
ATOM 1567 C CA . PRO A 1 205 ? -8.394 -7.613 -15.030 1.00 51.53 205 PRO A CA 1
ATOM 1568 C C . PRO A 1 205 ? -8.914 -7.060 -16.366 1.00 51.53 205 PRO A C 1
ATOM 1570 O O . PRO A 1 205 ? -8.992 -7.750 -17.373 1.00 51.53 205 PRO A O 1
ATOM 1573 N N . VAL A 1 206 ? -9.264 -5.773 -16.409 1.00 43.75 206 VAL A N 1
ATOM 1574 C CA . VAL A 1 206 ? -9.023 -4.941 -17.561 1.00 43.75 206 VAL A CA 1
ATOM 1575 C C . VAL A 1 206 ? -7.521 -5.048 -17.735 1.00 43.75 206 VAL A C 1
ATOM 1577 O O . VAL A 1 206 ? -6.755 -4.293 -17.139 1.00 43.75 206 VAL A O 1
ATOM 1580 N N . VAL A 1 207 ? -7.114 -6.069 -18.499 1.00 48.22 207 VAL A N 1
ATOM 1581 C CA . VAL A 1 207 ? -6.017 -6.004 -19.454 1.00 48.22 207 VAL A CA 1
ATOM 1582 C C . VAL A 1 207 ? -5.875 -4.533 -19.760 1.00 48.22 207 VAL A C 1
ATOM 1584 O O . VAL A 1 207 ? -6.774 -3.980 -20.394 1.00 48.22 207 VAL A O 1
ATOM 1587 N N . SER A 1 208 ? -4.890 -3.873 -19.143 1.00 44.91 208 SER A N 1
ATOM 1588 C CA . SER A 1 208 ? -4.682 -2.441 -19.293 1.00 44.91 208 SER A CA 1
ATOM 1589 C C . SER A 1 208 ? -4.659 -2.216 -20.794 1.00 44.91 208 SER A C 1
ATOM 1591 O O . SER A 1 208 ? -3.664 -2.525 -21.439 1.00 44.91 208 SER A O 1
ATOM 1593 N N . ARG A 1 209 ? -5.772 -1.763 -21.387 1.00 47.78 209 ARG A N 1
ATOM 1594 C CA . ARG A 1 209 ? -5.855 -1.554 -22.836 1.00 47.78 209 ARG A CA 1
ATOM 1595 C C . ARG A 1 209 ? -4.895 -0.439 -23.252 1.00 47.78 209 ARG A C 1
ATOM 1597 O O . ARG A 1 209 ? -4.598 -0.302 -24.429 1.00 47.78 209 ARG A O 1
ATOM 1604 N N . SER A 1 210 ? -4.318 0.278 -22.284 1.00 48.50 210 SER A N 1
ATOM 1605 C CA . SER A 1 210 ? -3.144 1.126 -22.466 1.00 48.50 210 SER A CA 1
ATOM 1606 C C . SER A 1 210 ? -1.896 0.375 -22.951 1.00 48.50 210 SER A C 1
ATOM 1608 O O . SER A 1 210 ? -1.063 0.993 -23.597 1.00 48.50 210 SER A O 1
ATOM 1610 N N . ALA A 1 211 ? -1.768 -0.938 -22.726 1.00 51.31 211 ALA A N 1
ATOM 1611 C CA . ALA A 1 211 ? -0.739 -1.756 -23.373 1.00 51.31 211 ALA A CA 1
ATOM 1612 C C . ALA A 1 211 ? -1.068 -2.042 -24.854 1.00 51.31 211 ALA A C 1
ATOM 1614 O O . ALA A 1 211 ? -0.158 -2.157 -25.666 1.00 51.31 211 ALA A O 1
ATOM 1615 N N . GLY A 1 212 ? -2.356 -2.078 -25.225 1.00 49.59 212 GLY A N 1
ATOM 1616 C CA . GLY A 1 212 ? -2.797 -2.170 -26.623 1.00 49.59 212 GLY A CA 1
ATOM 1617 C C . GLY A 1 212 ? -2.674 -0.851 -27.394 1.00 49.59 212 GLY A C 1
ATOM 1618 O O . GLY A 1 212 ? -2.461 -0.867 -28.599 1.00 49.59 212 GLY A O 1
ATOM 1619 N N . ALA A 1 213 ? -2.721 0.295 -26.707 1.00 49.72 213 ALA A N 1
ATOM 1620 C CA . ALA A 1 213 ? -2.584 1.611 -27.337 1.00 49.72 213 ALA A CA 1
ATOM 1621 C C . ALA A 1 213 ? -1.149 1.932 -27.807 1.00 49.72 213 ALA A C 1
ATOM 1623 O O . ALA A 1 213 ? -0.958 2.822 -28.626 1.00 49.72 213 ALA A O 1
ATOM 1624 N N . HIS A 1 214 ? -0.133 1.200 -27.336 1.00 48.62 214 HIS A N 1
ATOM 1625 C CA . HIS A 1 214 ? 1.234 1.310 -27.867 1.00 48.62 214 HIS A CA 1
ATOM 1626 C C . HIS A 1 214 ? 1.516 0.354 -29.039 1.00 48.62 214 HIS A C 1
ATOM 1628 O O . HIS A 1 214 ? 2.614 0.386 -29.583 1.00 48.62 214 HIS A O 1
ATOM 1634 N N . SER A 1 215 ? 0.536 -0.460 -29.456 1.00 46.78 215 SER A N 1
ATOM 1635 C CA . SER A 1 215 ? 0.604 -1.264 -30.689 1.00 46.78 215 SER A CA 1
ATOM 1636 C C . SER A 1 215 ? -0.095 -0.595 -31.881 1.00 46.78 215 SER A C 1
ATOM 1638 O O . SER A 1 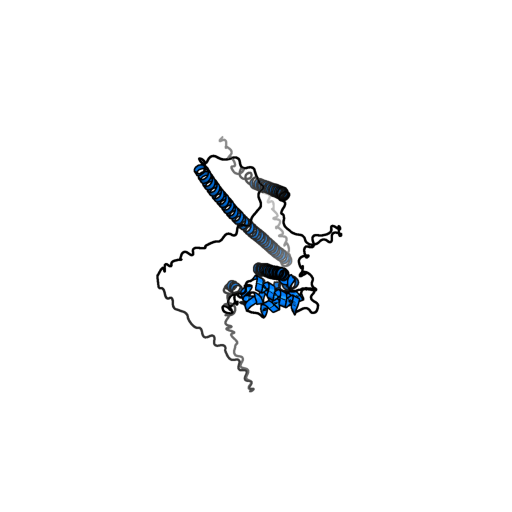215 ? -0.265 -1.223 -32.917 1.00 46.78 215 SER A O 1
ATOM 1640 N N . GLU A 1 216 ? -0.457 0.690 -31.778 1.00 52.62 216 GLU A N 1
ATOM 1641 C CA . GLU A 1 216 ? -0.907 1.510 -32.918 1.00 52.62 216 GLU A CA 1
ATOM 1642 C C . GLU A 1 216 ? 0.238 1.935 -33.858 1.00 52.62 216 GLU A C 1
ATOM 1644 O O . GLU A 1 216 ? 0.060 2.780 -34.736 1.00 52.62 216 GLU A O 1
ATOM 1649 N N . THR A 1 217 ? 1.420 1.319 -33.762 1.00 56.94 217 THR A N 1
ATOM 1650 C CA . THR A 1 217 ? 2.233 1.184 -34.971 1.00 56.94 217 THR A CA 1
ATOM 1651 C C . THR A 1 217 ? 1.384 0.389 -35.949 1.00 56.94 217 THR A C 1
ATOM 1653 O O . THR A 1 217 ? 1.169 -0.798 -35.714 1.00 56.94 217 THR A O 1
ATOM 1656 N N . ARG A 1 218 ? 0.856 1.037 -36.999 1.00 57.16 218 ARG A N 1
ATOM 1657 C CA . ARG A 1 218 ? 0.290 0.348 -38.165 1.00 57.16 218 ARG A CA 1
ATOM 1658 C C . ARG A 1 218 ? 1.301 -0.719 -38.567 1.00 57.16 218 ARG A C 1
ATOM 1660 O O . ARG A 1 218 ? 2.314 -0.400 -39.182 1.00 57.16 218 ARG A O 1
ATOM 1667 N N . VAL A 1 219 ? 1.069 -1.956 -38.141 1.00 64.38 219 VAL A N 1
ATOM 1668 C CA . VAL A 1 219 ? 1.798 -3.094 -38.668 1.00 64.38 219 VAL A CA 1
ATOM 1669 C C . VAL A 1 219 ? 1.372 -3.115 -40.118 1.00 64.38 219 VAL A C 1
ATOM 1671 O O . VAL A 1 219 ? 0.186 -3.245 -40.418 1.00 64.38 219 VAL A O 1
ATOM 1674 N N . ASP A 1 220 ? 2.320 -2.824 -40.994 1.00 64.94 220 ASP A N 1
ATOM 1675 C CA . ASP A 1 220 ? 2.086 -2.841 -42.419 1.00 64.94 220 ASP A CA 1
ATOM 1676 C C . ASP A 1 220 ? 1.844 -4.295 -42.829 1.00 64.94 220 ASP A C 1
ATOM 1678 O O . ASP A 1 220 ? 2.773 -5.082 -43.005 1.00 64.94 220 ASP A O 1
ATOM 1682 N N . LEU A 1 221 ? 0.568 -4.672 -42.888 1.00 73.19 221 LEU A N 1
ATOM 1683 C CA . LEU A 1 221 ? 0.140 -5.989 -43.339 1.00 73.19 221 LEU A CA 1
ATOM 1684 C C . LEU A 1 221 ? 0.187 -6.100 -44.871 1.00 73.19 221 LEU A C 1
ATOM 1686 O O . LEU A 1 221 ? -0.166 -7.155 -45.387 1.00 73.19 221 LEU A O 1
ATOM 1690 N N . SER A 1 222 ? 0.669 -5.084 -45.607 1.00 72.06 222 SER A N 1
ATOM 1691 C CA . SER A 1 222 ? 0.826 -5.167 -47.071 1.00 72.06 222 SER A CA 1
ATOM 1692 C C . SER A 1 222 ? 1.758 -6.300 -47.522 1.00 72.06 222 SER A C 1
ATOM 1694 O O . SER A 1 222 ? 1.687 -6.746 -48.662 1.00 72.06 222 SER A O 1
ATOM 1696 N N . ILE A 1 223 ? 2.604 -6.818 -46.624 1.00 68.00 223 ILE A N 1
ATOM 1697 C CA . ILE A 1 223 ? 3.447 -7.996 -46.879 1.00 68.00 223 ILE A CA 1
ATOM 1698 C C . ILE A 1 223 ? 2.610 -9.293 -46.901 1.00 68.00 223 ILE A C 1
ATOM 1700 O O . ILE A 1 223 ? 3.001 -10.253 -47.564 1.00 68.00 223 ILE A O 1
ATOM 1704 N N . LEU A 1 224 ? 1.466 -9.325 -46.205 1.00 68.81 224 LEU A N 1
ATOM 1705 C CA . LEU A 1 224 ? 0.504 -10.435 -46.235 1.00 68.81 224 LEU A CA 1
ATOM 1706 C C . LEU A 1 224 ? -0.517 -10.297 -47.372 1.00 68.81 224 LEU A C 1
ATOM 1708 O O . LEU A 1 224 ? -0.967 -11.318 -47.874 1.00 68.81 224 LEU A O 1
ATOM 1712 N N . ASP A 1 225 ? -0.790 -9.075 -47.839 1.00 59.34 225 ASP A N 1
ATOM 1713 C CA . ASP A 1 225 ? -1.555 -8.790 -49.072 1.00 59.34 225 ASP A CA 1
ATOM 1714 C C . ASP A 1 225 ? -0.721 -8.996 -50.351 1.00 59.34 225 ASP A C 1
ATOM 1716 O O . ASP A 1 225 ? -1.034 -8.477 -51.423 1.00 59.34 225 ASP A O 1
ATOM 1720 N N . ARG A 1 226 ? 0.348 -9.802 -50.288 1.00 58.66 226 ARG A N 1
ATOM 1721 C CA . ARG A 1 226 ? 0.860 -10.441 -51.499 1.00 58.66 226 ARG A CA 1
ATOM 1722 C C . ARG A 1 226 ? -0.150 -11.497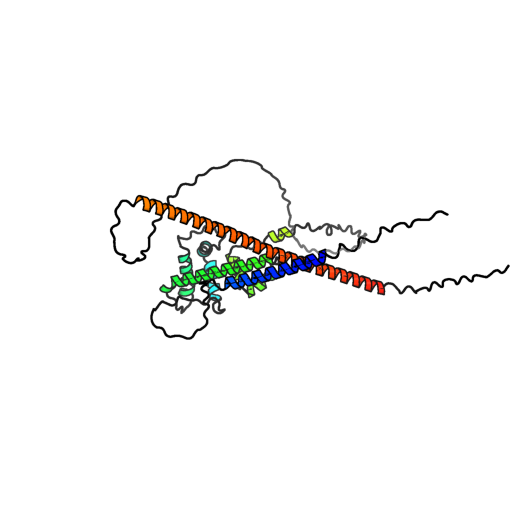 -51.913 1.00 58.66 226 ARG A C 1
ATOM 1724 O O . ARG A 1 226 ? 0.043 -12.682 -51.646 1.00 58.66 226 ARG A O 1
ATOM 1731 N N . ASP A 1 227 ? -1.202 -11.025 -52.575 1.00 58.31 227 ASP A N 1
ATOM 1732 C CA . ASP A 1 227 ? -2.002 -11.796 -53.504 1.00 58.31 22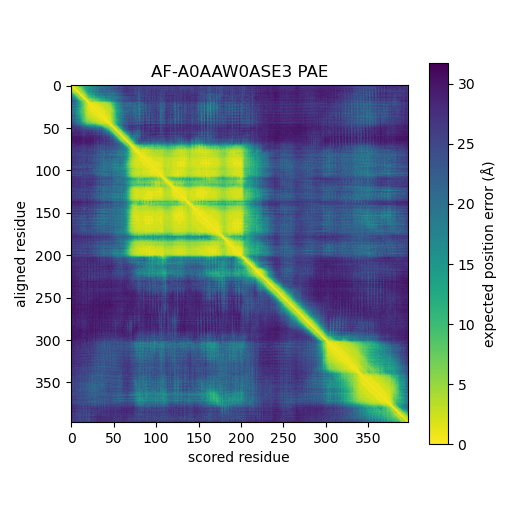7 ASP A CA 1
ATOM 1733 C C . ASP A 1 227 ? -1.033 -12.630 -54.330 1.00 58.31 227 ASP A C 1
ATOM 1735 O O . ASP A 1 227 ? -0.296 -12.148 -55.196 1.00 58.31 227 ASP A O 1
ATOM 1739 N N . GLY A 1 228 ? -0.973 -13.903 -53.959 1.00 56.47 228 GLY A N 1
ATOM 1740 C CA . GLY A 1 228 ? -0.376 -14.930 -54.764 1.00 56.47 228 GLY A CA 1
ATOM 1741 C C . GLY A 1 228 ? -1.213 -15.031 -56.021 1.00 56.47 228 GLY A C 1
ATOM 1742 O O . GLY A 1 228 ? -2.061 -15.909 -56.132 1.00 56.47 228 GLY A O 1
ATOM 1743 N N . GLU A 1 229 ? -0.905 -14.193 -57.006 1.00 58.22 229 GLU A N 1
ATOM 1744 C CA . GLU A 1 229 ? -1.059 -14.546 -58.408 1.00 58.22 229 GLU A CA 1
ATOM 1745 C C . GLU A 1 229 ? -0.007 -15.627 -58.709 1.00 58.22 229 GLU A C 1
ATOM 1747 O O . GLU A 1 229 ? 0.964 -15.457 -59.446 1.00 58.22 229 GLU A O 1
ATOM 1752 N N . ALA A 1 230 ? -0.160 -16.766 -58.029 1.00 56.31 230 ALA A N 1
ATOM 1753 C CA . ALA A 1 230 ? 0.473 -18.003 -58.394 1.00 56.31 230 ALA A CA 1
ATOM 1754 C C . ALA A 1 230 ? -0.159 -18.385 -59.726 1.00 56.31 230 ALA A C 1
ATOM 1756 O O . ALA A 1 230 ? -1.235 -18.976 -59.792 1.00 56.31 230 ALA A O 1
ATOM 1757 N N . HIS A 1 231 ? 0.531 -18.004 -60.792 1.00 52.41 231 HIS A N 1
ATOM 1758 C CA . HIS A 1 231 ? 0.372 -18.550 -62.124 1.00 52.41 231 HIS A CA 1
ATOM 1759 C C . HIS A 1 231 ? 0.735 -20.048 -62.064 1.00 52.41 231 HIS A C 1
ATOM 1761 O O . HIS A 1 231 ? 1.809 -20.478 -62.476 1.00 52.41 231 HIS A O 1
ATOM 1767 N N . CYS A 1 232 ? -0.141 -20.851 -61.455 1.00 45.59 232 CYS A N 1
ATOM 1768 C CA . CYS A 1 232 ? -0.133 -22.296 -61.586 1.00 45.59 232 CYS A CA 1
ATOM 1769 C C . CYS A 1 232 ? -0.732 -22.612 -62.951 1.00 45.59 232 CYS A C 1
ATOM 1771 O O . CYS A 1 232 ? -1.927 -22.441 -63.184 1.00 45.59 232 CYS A O 1
ATOM 1773 N N . GLY A 1 233 ? 0.141 -23.032 -63.864 1.00 53.06 233 GLY A N 1
ATOM 1774 C CA . GLY A 1 233 ? -0.254 -23.562 -65.156 1.00 53.06 233 GLY A CA 1
ATOM 1775 C C . GLY A 1 233 ? -1.196 -24.768 -65.019 1.00 53.06 233 GLY A C 1
ATOM 1776 O O . GLY A 1 233 ? -1.205 -25.449 -63.990 1.00 53.06 233 GLY A O 1
ATOM 1777 N N . PRO A 1 234 ? -1.988 -25.048 -66.064 1.00 49.69 234 PRO A N 1
ATOM 1778 C CA . PRO A 1 234 ? -2.997 -26.090 -66.046 1.00 49.69 234 PRO A CA 1
ATOM 1779 C C . PRO A 1 234 ? -2.324 -27.461 -66.152 1.00 49.69 234 PRO A C 1
ATOM 1781 O O . PRO A 1 234 ? -1.976 -27.910 -67.242 1.00 49.69 234 PRO A O 1
ATOM 1784 N N . LEU A 1 235 ? -2.164 -28.153 -65.027 1.00 48.22 235 LEU A N 1
ATOM 1785 C CA . LEU A 1 235 ? -2.000 -29.603 -65.036 1.00 48.22 235 LEU A CA 1
ATOM 1786 C C . LEU A 1 235 ? -3.331 -30.239 -64.656 1.00 48.22 235 LEU A C 1
ATOM 1788 O O . LEU A 1 235 ? -3.663 -30.443 -63.494 1.00 48.22 235 LEU A O 1
ATOM 1792 N N . SER A 1 236 ? -4.086 -30.521 -65.713 1.00 53.53 236 SER A N 1
ATOM 1793 C CA . SER A 1 236 ? -5.174 -31.485 -65.748 1.00 53.53 236 SER A CA 1
ATOM 1794 C C . SER A 1 236 ? -4.664 -32.840 -65.259 1.00 53.53 236 SER A C 1
ATOM 1796 O O . SER A 1 236 ? -4.004 -33.554 -66.013 1.00 53.53 236 SER A O 1
ATOM 1798 N N . ILE A 1 237 ? -4.997 -33.211 -64.025 1.00 53.97 237 ILE A N 1
ATOM 1799 C CA . ILE A 1 237 ? -5.017 -34.612 -63.609 1.00 53.97 237 ILE A CA 1
ATOM 1800 C C . ILE A 1 237 ? -6.407 -34.908 -63.064 1.00 53.97 237 ILE A C 1
ATOM 1802 O O . ILE A 1 237 ? -6.815 -34.465 -61.997 1.00 53.97 237 ILE A O 1
ATOM 1806 N N . HIS A 1 238 ? -7.114 -35.639 -63.910 1.00 53.97 238 HIS A N 1
ATOM 1807 C CA . HIS A 1 238 ? -8.341 -36.366 -63.679 1.00 53.97 238 HIS A CA 1
ATOM 1808 C C . HIS A 1 238 ? -8.112 -37.393 -62.560 1.00 53.97 238 HIS A C 1
ATOM 1810 O O . HIS A 1 238 ? -7.224 -38.234 -62.690 1.00 53.97 238 HIS A O 1
ATOM 1816 N N . SER A 1 239 ? -8.911 -37.349 -61.499 1.00 49.84 239 SER A N 1
ATOM 1817 C CA . SER A 1 239 ? -9.350 -38.557 -60.798 1.00 49.84 239 SER A CA 1
ATOM 1818 C C . SER A 1 239 ? -10.593 -38.213 -59.995 1.00 49.84 239 SER A C 1
ATOM 1820 O O . SER A 1 239 ? -10.527 -37.424 -59.055 1.00 49.84 239 SER A O 1
ATOM 1822 N N . ASP A 1 240 ? -11.713 -38.784 -60.433 1.00 54.16 240 ASP A N 1
ATOM 1823 C CA . ASP A 1 240 ? -12.831 -39.133 -59.566 1.00 54.16 240 ASP A CA 1
ATOM 1824 C C . ASP A 1 240 ? -12.290 -39.861 -58.332 1.00 54.16 240 ASP A C 1
ATOM 1826 O O . ASP A 1 240 ? -11.440 -40.743 -58.470 1.00 54.16 240 ASP A O 1
ATOM 1830 N N . ASP A 1 241 ? -12.741 -39.459 -57.151 1.00 55.88 241 ASP A N 1
ATOM 1831 C CA . ASP A 1 241 ? -13.370 -40.386 -56.213 1.00 55.88 241 ASP A CA 1
ATOM 1832 C C . ASP A 1 241 ? -14.036 -39.580 -55.092 1.00 55.88 241 ASP A C 1
ATOM 1834 O O . ASP A 1 241 ? -13.436 -38.702 -54.463 1.00 55.88 241 ASP A O 1
ATOM 1838 N N . ASP A 1 242 ? -15.319 -39.870 -54.927 1.00 55.31 242 ASP A N 1
ATOM 1839 C CA . ASP A 1 242 ? -16.211 -39.396 -53.886 1.00 55.31 242 ASP A CA 1
ATOM 1840 C C . ASP A 1 242 ? -15.674 -39.760 -52.494 1.00 55.31 242 ASP A C 1
ATOM 1842 O O . ASP A 1 242 ? -15.379 -40.923 -52.234 1.00 55.31 242 ASP A O 1
ATOM 1846 N N . ASP A 1 243 ? -15.637 -38.804 -51.562 1.00 51.09 243 ASP A N 1
ATOM 1847 C CA . ASP A 1 243 ? -16.080 -39.108 -50.200 1.00 51.09 243 ASP A CA 1
ATOM 1848 C C . ASP A 1 243 ? -16.444 -37.838 -49.422 1.00 51.09 243 ASP A C 1
ATOM 1850 O O . ASP A 1 243 ? -15.647 -36.920 -49.196 1.00 51.09 243 ASP A O 1
ATOM 1854 N N . ASP A 1 244 ? -17.708 -37.820 -49.018 1.00 56.62 244 ASP A N 1
ATOM 1855 C CA . ASP A 1 244 ? -18.341 -36.884 -48.110 1.00 56.62 244 ASP A CA 1
ATOM 1856 C C . ASP A 1 244 ? -17.593 -36.820 -46.772 1.00 56.62 244 ASP A C 1
ATOM 1858 O O . ASP A 1 244 ? -17.483 -37.808 -46.050 1.00 56.62 244 ASP A O 1
ATOM 1862 N N . THR A 1 245 ? -17.164 -35.631 -46.344 1.00 52.72 245 THR A N 1
ATOM 1863 C CA . THR A 1 245 ? -17.121 -35.325 -44.902 1.00 52.72 245 THR A CA 1
ATOM 1864 C C . THR A 1 245 ? -17.248 -33.830 -44.630 1.00 52.72 245 THR A C 1
ATOM 1866 O O . THR A 1 245 ? -16.301 -33.044 -44.588 1.00 52.72 245 THR A O 1
ATOM 1869 N N . GLU A 1 246 ? -18.500 -33.465 -44.395 1.00 51.66 246 GLU A N 1
ATOM 1870 C CA . GLU A 1 246 ? -18.997 -32.256 -43.761 1.00 51.66 246 GLU A CA 1
ATOM 1871 C C . GLU A 1 246 ? -18.129 -31.816 -42.557 1.00 51.66 246 GLU A C 1
ATOM 1873 O O . GLU A 1 246 ? -18.149 -32.422 -41.487 1.00 51.66 246 GLU A O 1
ATOM 1878 N N . SER A 1 247 ? -17.387 -30.712 -42.687 1.00 45.00 247 SER A N 1
ATOM 1879 C CA . SER A 1 247 ? -16.866 -29.968 -41.528 1.00 45.00 247 SER A CA 1
ATOM 1880 C C . SER A 1 247 ? -17.185 -28.480 -41.655 1.00 45.00 247 SER A C 1
ATOM 1882 O O . SER A 1 247 ? -16.422 -27.627 -42.099 1.00 45.00 247 SER A O 1
ATOM 1884 N N . LYS A 1 248 ? -18.412 -28.210 -41.226 1.00 45.91 248 LYS A N 1
ATOM 1885 C CA . LYS A 1 248 ? -19.066 -26.928 -41.002 1.00 45.91 248 LYS A CA 1
ATOM 1886 C C . LYS A 1 248 ? -18.300 -26.099 -39.963 1.00 45.91 248 LYS A C 1
ATOM 1888 O O . LYS A 1 248 ? -18.544 -26.220 -38.765 1.00 45.91 248 LYS A O 1
ATOM 1893 N N . ILE A 1 249 ? -17.400 -25.226 -40.412 1.00 43.94 249 ILE A N 1
ATOM 1894 C CA . ILE A 1 249 ? -16.843 -24.156 -39.575 1.00 43.94 249 ILE A CA 1
ATOM 1895 C C . ILE A 1 249 ? -17.601 -22.875 -39.919 1.00 43.94 249 ILE A C 1
ATOM 1897 O O . ILE A 1 249 ? -17.379 -22.231 -40.940 1.00 43.94 249 ILE A O 1
ATOM 1901 N N . SER A 1 250 ? -18.577 -22.565 -39.068 1.00 47.88 250 SER A N 1
ATOM 1902 C CA . SER A 1 250 ? -19.435 -21.386 -39.138 1.00 47.88 250 SER A CA 1
ATOM 1903 C C . SER A 1 250 ? -18.622 -20.092 -39.100 1.00 47.88 250 SER A C 1
ATOM 1905 O O . SER A 1 250 ? -17.845 -19.872 -38.169 1.00 47.88 250 SER A O 1
ATOM 1907 N N . GLY A 1 251 ? -18.862 -19.234 -40.091 1.00 36.91 251 GLY A N 1
ATOM 1908 C CA . GLY A 1 251 ? -18.274 -17.910 -40.217 1.00 36.91 251 GLY A CA 1
ATOM 1909 C C . GLY A 1 251 ? -18.670 -16.955 -39.092 1.00 36.91 251 GLY A C 1
ATOM 1910 O O . GLY A 1 251 ? -19.830 -16.869 -38.687 1.00 36.91 251 GLY A O 1
ATOM 1911 N N . TRP A 1 252 ? -17.685 -16.195 -38.621 1.00 44.22 252 TRP A N 1
ATOM 1912 C CA . TRP A 1 252 ? -17.905 -14.977 -37.853 1.00 44.22 252 TRP A CA 1
ATOM 1913 C C . TRP A 1 252 ? -17.963 -13.793 -38.812 1.00 44.22 252 TRP A C 1
ATOM 1915 O O . TRP A 1 252 ? -16.958 -13.182 -39.171 1.00 44.22 252 TRP A O 1
ATOM 1925 N N . ASP A 1 253 ? -19.192 -13.513 -39.232 1.00 36.44 253 ASP A N 1
ATOM 1926 C CA . ASP A 1 253 ? -19.609 -12.308 -39.931 1.00 36.44 253 ASP A CA 1
ATOM 1927 C C . ASP A 1 253 ? -19.273 -11.078 -39.070 1.00 36.44 253 ASP A C 1
ATOM 1929 O O . ASP A 1 253 ? -19.932 -10.771 -38.072 1.00 36.44 253 ASP A O 1
ATOM 1933 N N . THR A 1 254 ? -18.180 -10.398 -39.419 1.00 40.97 254 THR A N 1
ATOM 1934 C CA . THR A 1 254 ? -17.791 -9.129 -38.800 1.00 40.97 254 THR A CA 1
ATOM 1935 C C . THR A 1 254 ? -18.467 -8.008 -39.574 1.00 40.97 254 THR A C 1
ATOM 1937 O O . THR A 1 254 ? -17.859 -7.308 -40.385 1.00 40.97 254 THR A O 1
ATOM 1940 N N . SER A 1 255 ? -19.764 -7.858 -39.327 1.00 47.59 255 SER A N 1
ATOM 1941 C CA . SER A 1 255 ? -20.560 -6.766 -39.864 1.00 47.59 255 SER A CA 1
ATOM 1942 C C . SER A 1 255 ? -20.077 -5.421 -39.307 1.00 47.59 255 SER A C 1
ATOM 1944 O O . SER A 1 255 ? -20.283 -5.041 -38.154 1.00 47.59 255 SER A O 1
ATOM 1946 N N . ARG A 1 256 ? -19.396 -4.715 -40.204 1.00 47.06 256 ARG A N 1
ATOM 1947 C CA . ARG A 1 256 ? -18.931 -3.330 -40.178 1.00 47.06 256 ARG A CA 1
ATOM 1948 C C . ARG A 1 256 ? -20.102 -2.371 -39.916 1.00 47.06 256 ARG A C 1
ATOM 1950 O O . ARG A 1 256 ? -20.849 -2.049 -40.833 1.00 47.06 256 ARG A O 1
ATOM 1957 N N . ALA A 1 257 ? -20.245 -1.878 -38.686 1.00 44.72 257 ALA A N 1
ATOM 1958 C CA . ALA A 1 257 ? -21.167 -0.787 -38.371 1.00 44.72 257 ALA A CA 1
ATOM 1959 C C . ALA A 1 257 ? -20.431 0.560 -38.409 1.00 44.72 257 ALA A C 1
ATOM 1961 O O . ALA A 1 257 ? -19.473 0.801 -37.674 1.00 44.72 257 ALA A O 1
ATOM 1962 N N . ALA A 1 258 ? -20.879 1.414 -39.322 1.00 40.19 258 ALA A N 1
ATOM 1963 C CA . ALA A 1 258 ? -20.392 2.760 -39.551 1.00 40.19 258 ALA A CA 1
ATOM 1964 C C . ALA A 1 258 ? -20.779 3.721 -38.407 1.00 40.19 258 ALA A C 1
ATOM 1966 O O . ALA A 1 258 ? -21.927 3.755 -37.971 1.00 40.19 258 ALA A O 1
ATOM 1967 N N . SER A 1 259 ? -19.829 4.560 -37.986 1.00 42.72 259 SER A N 1
ATOM 1968 C CA . SER A 1 259 ? -20.109 5.933 -37.520 1.00 42.72 259 SER A CA 1
ATOM 1969 C C . SER A 1 259 ? -20.735 6.726 -38.681 1.00 42.72 259 SER A C 1
ATOM 1971 O O . SER A 1 259 ? -20.350 6.443 -39.819 1.00 42.72 259 SER A O 1
ATOM 1973 N N . PRO A 1 260 ? -21.609 7.737 -38.471 1.00 58.12 260 PRO A N 1
ATOM 1974 C CA . PRO A 1 260 ? -21.328 8.860 -37.562 1.00 58.12 260 PRO A CA 1
ATOM 1975 C C . PRO A 1 260 ? -22.561 9.504 -36.886 1.00 58.12 260 PRO A C 1
ATOM 1977 O O . PRO A 1 260 ? -23.689 9.309 -37.313 1.00 58.12 260 PRO A O 1
ATOM 1980 N N . VAL A 1 261 ? -22.341 10.364 -35.885 1.00 41.72 261 VAL A N 1
ATOM 1981 C CA . VAL A 1 261 ? -23.031 11.667 -35.802 1.00 41.72 261 VAL A CA 1
ATOM 1982 C C . VAL A 1 261 ? -22.339 12.550 -34.767 1.00 41.72 261 VAL A C 1
ATOM 1984 O O . VAL A 1 261 ? -22.275 12.253 -33.576 1.00 41.72 261 VAL A O 1
ATOM 1987 N N . SER A 1 262 ? -21.798 13.652 -35.273 1.00 45.22 262 SER A N 1
ATOM 1988 C CA . SER A 1 262 ? -21.458 14.841 -34.510 1.00 45.22 262 SER A CA 1
ATOM 1989 C C . SER A 1 262 ? -22.757 15.574 -34.187 1.00 45.22 262 SER A C 1
ATOM 1991 O O . SER A 1 262 ? -23.503 15.912 -35.103 1.00 45.22 262 SER A O 1
ATOM 1993 N N . ALA A 1 263 ? -23.007 15.858 -32.913 1.00 49.38 263 ALA A N 1
ATOM 1994 C CA . ALA A 1 263 ? -24.007 16.835 -32.505 1.00 49.38 263 ALA A CA 1
ATOM 1995 C C . ALA A 1 263 ? -23.341 17.839 -31.565 1.00 49.38 263 ALA A C 1
ATOM 1997 O O . ALA A 1 263 ? -22.925 17.515 -30.454 1.00 49.38 263 ALA A O 1
ATOM 1998 N N . ALA A 1 264 ? -23.179 19.043 -32.104 1.00 49.09 264 ALA A N 1
ATOM 1999 C CA . ALA A 1 264 ? -22.878 20.265 -31.388 1.00 49.09 264 ALA A CA 1
ATOM 2000 C C . ALA A 1 264 ? -24.141 20.793 -30.681 1.00 49.09 264 ALA A C 1
ATOM 2002 O O . ALA A 1 264 ? -25.255 20.498 -31.111 1.00 49.09 264 ALA A O 1
ATOM 2003 N N . GLY A 1 265 ? -23.936 21.621 -29.656 1.00 40.16 265 GLY A N 1
ATOM 2004 C CA . GLY A 1 265 ? -24.972 22.271 -28.844 1.00 40.16 265 GLY A CA 1
ATOM 2005 C C . GLY A 1 265 ? -24.982 21.685 -27.428 1.00 40.16 265 GLY A C 1
ATOM 2006 O O . GLY A 1 265 ? -24.868 20.481 -27.261 1.00 40.16 265 GLY A O 1
ATOM 2007 N N . ASP A 1 266 ? -25.069 22.435 -26.342 1.00 41.31 266 ASP A N 1
ATOM 2008 C CA . ASP A 1 266 ? -25.431 23.832 -26.175 1.00 41.31 266 ASP A CA 1
ATOM 2009 C C . ASP A 1 266 ? -24.981 24.273 -24.768 1.00 41.31 266 ASP A C 1
ATOM 2011 O O . ASP A 1 266 ? -24.617 23.463 -23.910 1.00 41.31 266 ASP A O 1
ATOM 2015 N N . ASP A 1 267 ? -24.994 25.580 -24.596 1.00 46.53 267 ASP A N 1
ATOM 2016 C CA . ASP A 1 267 ? -24.665 26.404 -23.451 1.00 46.53 267 ASP A CA 1
ATOM 2017 C C . ASP A 1 267 ? -25.485 26.060 -22.184 1.00 46.53 267 ASP A C 1
ATOM 2019 O O . ASP A 1 267 ? -26.589 25.527 -22.273 1.00 46.53 267 ASP A O 1
ATOM 2023 N N . VAL A 1 268 ? -24.947 26.390 -20.998 1.00 47.09 268 VAL A N 1
ATOM 2024 C CA . VAL A 1 268 ? -25.621 27.090 -19.872 1.00 47.09 268 VAL A CA 1
ATOM 2025 C C . VAL A 1 268 ? -24.805 26.922 -18.568 1.00 47.09 268 VAL A C 1
ATOM 2027 O O . VAL A 1 268 ? -24.575 25.802 -18.098 1.00 47.09 268 VAL A O 1
ATOM 2030 N N . PRO A 1 269 ? -24.425 28.027 -17.893 1.00 54.22 269 PRO A N 1
ATOM 2031 C CA . PRO A 1 269 ? -23.760 28.001 -16.594 1.00 54.22 269 PRO A CA 1
ATOM 2032 C C . PRO A 1 269 ? -24.779 27.975 -15.440 1.00 54.22 269 PRO A C 1
ATOM 2034 O O . PRO A 1 269 ? -25.423 28.978 -15.127 1.00 54.22 269 PRO A O 1
ATOM 2037 N N . ALA A 1 270 ? -24.896 26.842 -14.742 1.00 47.84 270 ALA A N 1
ATOM 2038 C CA . ALA A 1 270 ? -25.759 26.723 -13.566 1.00 47.84 270 ALA A CA 1
ATOM 2039 C C . ALA A 1 270 ? -25.005 27.026 -12.258 1.00 47.84 270 ALA A C 1
ATOM 2041 O O . ALA A 1 270 ? -24.181 26.264 -11.755 1.00 47.84 270 ALA A O 1
ATOM 2042 N N . LYS A 1 271 ? -25.351 28.187 -11.708 1.00 49.41 271 LYS A N 1
ATOM 2043 C CA . LYS A 1 271 ? -25.009 28.738 -10.398 1.00 49.41 271 LYS A CA 1
ATOM 2044 C C . LYS A 1 271 ? -25.774 27.995 -9.287 1.00 49.41 271 LYS A C 1
ATOM 2046 O O . LYS A 1 271 ? -26.995 28.065 -9.239 1.00 49.41 271 LYS A O 1
ATOM 2051 N N . ALA A 1 272 ? -25.065 27.369 -8.351 1.00 48.00 272 ALA A N 1
ATOM 2052 C CA . ALA A 1 272 ? -25.570 26.967 -7.030 1.00 48.00 272 ALA A CA 1
ATOM 2053 C C . ALA A 1 272 ? -24.371 27.036 -6.062 1.00 48.00 272 ALA A C 1
ATOM 2055 O O . ALA A 1 272 ? -23.333 26.449 -6.329 1.00 48.00 272 ALA A O 1
ATOM 2056 N N . GLY A 1 273 ? -24.342 27.837 -4.999 1.00 43.25 273 GLY A N 1
ATOM 2057 C CA . GLY A 1 273 ? -25.395 28.028 -4.009 1.00 43.25 273 GLY A CA 1
ATOM 2058 C C . GLY A 1 273 ? -25.074 27.166 -2.786 1.00 43.25 273 GLY A C 1
ATOM 2059 O O . GLY A 1 273 ? -25.838 26.268 -2.462 1.00 43.25 273 GLY A O 1
ATOM 2060 N N . THR A 1 274 ? -23.916 27.376 -2.147 1.00 44.44 274 THR A N 1
ATOM 2061 C CA . THR A 1 274 ? -23.521 26.609 -0.954 1.00 44.44 274 THR A CA 1
ATOM 2062 C C . THR A 1 274 ? -24.096 27.269 0.302 1.00 44.44 274 THR A C 1
ATOM 2064 O O . THR A 1 274 ? -23.741 28.417 0.588 1.00 44.44 274 THR A O 1
ATOM 2067 N N . PRO A 1 275 ? -24.957 26.587 1.077 1.00 54.84 275 PRO A N 1
ATOM 2068 C CA . PRO A 1 275 ? -25.454 27.114 2.335 1.00 54.84 275 PRO A CA 1
ATOM 2069 C C . PRO A 1 275 ? -24.394 27.039 3.440 1.00 54.84 275 PRO A C 1
ATOM 2071 O O . PRO A 1 275 ? -23.625 26.086 3.571 1.00 54.84 275 PRO A O 1
ATOM 2074 N N . VAL A 1 276 ? -24.405 28.086 4.259 1.00 49.50 276 VAL A N 1
ATOM 2075 C CA . VAL A 1 276 ? -23.659 28.263 5.504 1.00 49.50 276 VAL A CA 1
ATOM 2076 C C . VAL A 1 276 ? -24.049 27.171 6.505 1.00 49.50 276 VAL A C 1
ATOM 2078 O O . VAL A 1 276 ? -25.153 27.187 7.045 1.00 49.50 276 VAL A O 1
ATOM 2081 N N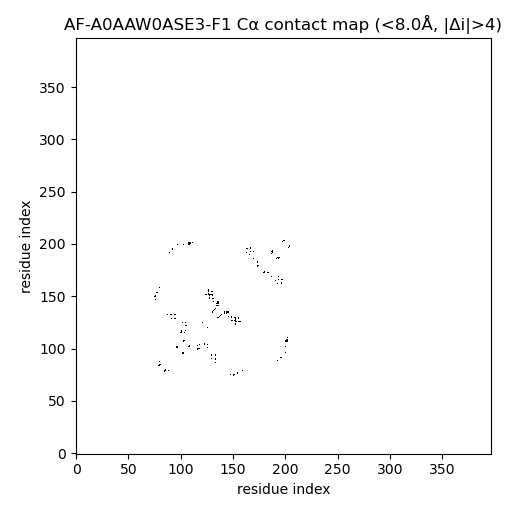 . ALA A 1 277 ? -23.128 26.255 6.810 1.00 44.66 277 ALA A N 1
ATOM 2082 C CA . ALA A 1 277 ? -23.244 25.359 7.958 1.00 44.66 277 ALA A CA 1
ATOM 2083 C C . ALA A 1 277 ? -22.423 25.917 9.130 1.00 44.66 277 ALA A C 1
ATOM 2085 O O . ALA A 1 277 ? -21.192 25.895 9.148 1.00 44.66 277 ALA A O 1
ATOM 2086 N N . LYS A 1 278 ? -23.146 26.453 10.113 1.00 48.31 278 LYS A N 1
ATOM 2087 C CA . LYS A 1 278 ? -22.646 26.984 11.381 1.00 48.31 278 LYS A CA 1
ATOM 2088 C C . LYS A 1 278 ? -22.191 25.808 12.257 1.00 48.31 278 LYS A C 1
ATOM 2090 O O . LYS A 1 278 ? -22.993 25.224 12.978 1.00 48.31 278 LYS A O 1
ATOM 2095 N N . VAL A 1 279 ? -20.915 25.431 12.179 1.00 42.31 279 VAL A N 1
ATOM 2096 C CA . VAL A 1 279 ? -20.339 24.405 13.063 1.00 42.31 279 VAL A CA 1
ATOM 2097 C C . VAL A 1 279 ? -20.092 25.022 14.438 1.00 42.31 279 VAL A C 1
ATOM 2099 O O . VAL A 1 279 ? -19.188 25.830 14.633 1.00 42.31 279 VAL A O 1
ATOM 2102 N N . LYS A 1 280 ? -20.935 24.637 15.396 1.00 49.09 280 LYS A N 1
ATOM 2103 C CA . LYS A 1 280 ? -20.776 24.901 16.825 1.00 49.09 280 LYS A CA 1
ATOM 2104 C C . LYS A 1 280 ? -19.762 23.882 17.359 1.00 49.09 280 LYS A C 1
ATOM 2106 O O . LYS A 1 280 ? -20.119 22.749 17.657 1.00 49.09 280 LYS A O 1
ATOM 2111 N N . SER A 1 281 ? -18.483 24.246 17.393 1.00 42.75 281 SER A N 1
ATOM 2112 C CA . SER A 1 281 ? -17.441 23.417 18.006 1.00 42.75 281 SER A CA 1
ATOM 2113 C C . SER A 1 281 ? -17.384 23.695 19.507 1.00 42.75 281 SER A C 1
ATOM 2115 O O . SER A 1 281 ? -16.852 24.718 19.938 1.00 42.75 281 SER A O 1
ATOM 2117 N N . GLU A 1 282 ? -17.949 22.782 20.289 1.00 41.19 282 GLU A N 1
ATOM 2118 C CA . GLU A 1 282 ? -17.808 22.717 21.740 1.00 41.19 282 GLU A CA 1
ATOM 2119 C C . GLU A 1 282 ? -16.421 22.138 22.061 1.00 41.19 282 GLU A C 1
ATOM 2121 O O . GLU A 1 282 ? -16.165 20.939 21.945 1.00 41.19 282 GLU A O 1
ATOM 2126 N N . VAL A 1 283 ? -15.472 23.026 22.361 1.00 44.72 283 VAL A N 1
ATOM 2127 C CA . VAL A 1 283 ? -14.101 22.659 22.726 1.00 44.72 283 VAL A CA 1
ATOM 2128 C C . VAL A 1 283 ? -14.083 22.314 24.211 1.00 44.72 283 VAL A C 1
ATOM 2130 O O . VAL A 1 283 ? -14.078 23.195 25.067 1.00 44.72 283 VAL A O 1
ATOM 2133 N N . LYS A 1 284 ? -14.052 21.015 24.514 1.00 47.38 284 LYS A N 1
ATOM 2134 C CA . LYS A 1 284 ? -13.754 20.488 25.849 1.00 47.38 284 LYS A CA 1
ATOM 2135 C C . LYS A 1 284 ? -12.261 20.686 26.125 1.00 47.38 284 LYS A C 1
ATOM 2137 O O . LYS A 1 284 ? -11.426 19.902 25.685 1.00 47.38 284 LYS A O 1
ATOM 2142 N N . THR A 1 285 ? -11.923 21.780 26.801 1.00 43.75 285 THR A N 1
ATOM 2143 C CA . THR A 1 285 ? -10.570 22.059 27.291 1.00 43.75 285 THR A CA 1
ATOM 2144 C C . THR A 1 285 ? -10.240 21.152 28.471 1.00 43.75 285 THR A C 1
ATOM 2146 O O . THR A 1 285 ? -10.829 21.279 29.544 1.00 43.75 285 THR A O 1
ATOM 2149 N N . GLU A 1 286 ? -9.283 20.248 28.264 1.00 42.94 286 GLU A N 1
ATOM 2150 C CA . GLU A 1 286 ? -8.597 19.513 29.323 1.00 42.94 286 GLU A CA 1
ATOM 2151 C C . GLU A 1 286 ? -7.810 20.477 30.218 1.00 42.94 286 GLU A C 1
ATOM 2153 O O . GLU A 1 286 ? -7.002 21.292 29.768 1.00 42.94 286 GLU A O 1
ATOM 2158 N N . SER A 1 287 ? -8.077 20.364 31.513 1.00 46.97 287 SER A N 1
ATOM 2159 C CA . SER A 1 287 ? -7.442 21.079 32.609 1.00 46.97 287 SER A CA 1
ATOM 2160 C C . SER A 1 287 ? -5.987 20.637 32.790 1.00 46.97 287 SER A C 1
ATOM 2162 O O . SER A 1 287 ? -5.718 19.574 33.351 1.00 46.97 287 SER A O 1
ATOM 2164 N N . LEU A 1 288 ? -5.049 21.482 32.362 1.00 45.88 288 LEU A N 1
ATOM 2165 C CA . LEU A 1 288 ? -3.644 21.416 32.757 1.00 45.88 288 LEU A CA 1
ATOM 2166 C C . LEU A 1 288 ? -3.397 22.391 33.913 1.00 45.88 288 LEU A C 1
ATOM 2168 O O . LEU A 1 288 ? -3.469 23.612 33.778 1.00 45.88 288 LEU A O 1
ATOM 2172 N N . SER A 1 289 ? -3.123 21.797 35.067 1.00 54.94 289 SER A N 1
ATOM 2173 C CA . SER A 1 289 ? -2.700 22.418 36.316 1.00 54.94 289 SER A CA 1
ATOM 2174 C C . SER A 1 289 ? -1.509 23.361 36.117 1.00 54.94 289 SER A C 1
ATOM 2176 O O . SER A 1 289 ? -0.435 22.929 35.698 1.00 54.94 289 SER A O 1
ATOM 2178 N N . THR A 1 290 ? -1.696 24.632 36.476 1.00 45.78 290 THR A N 1
ATOM 2179 C CA . THR A 1 290 ? -0.635 25.647 36.596 1.00 45.78 290 THR A CA 1
ATOM 2180 C C . THR A 1 290 ? -0.513 26.049 38.075 1.00 45.78 290 THR A C 1
ATOM 2182 O O . THR A 1 290 ? -1.543 26.127 38.749 1.00 45.78 290 THR A O 1
ATOM 2185 N N . PRO A 1 291 ? 0.705 26.264 38.612 1.00 57.19 291 PRO A N 1
ATOM 2186 C CA . PRO A 1 291 ? 0.928 26.499 40.038 1.00 57.19 291 PRO A CA 1
ATOM 2187 C C . PRO A 1 291 ? 0.403 27.855 40.524 1.00 57.19 291 PRO A C 1
ATOM 2189 O O . PRO A 1 291 ? 0.454 28.856 39.809 1.00 57.19 291 PRO A O 1
ATOM 2192 N N . LEU A 1 292 ? -0.051 27.866 41.781 1.00 49.84 292 LEU A N 1
ATOM 2193 C CA . LEU A 1 292 ? -0.391 29.059 42.553 1.00 49.84 292 LEU A CA 1
ATOM 2194 C C . LEU A 1 292 ? 0.780 30.054 42.524 1.00 49.84 292 LEU A C 1
ATOM 2196 O O . LEU A 1 292 ? 1.812 29.820 43.152 1.00 49.84 292 LEU A O 1
ATOM 2200 N N . SER A 1 293 ? 0.595 31.185 41.844 1.00 47.31 293 SER A N 1
ATOM 2201 C CA . SER A 1 293 ? 1.444 32.362 42.008 1.00 47.31 293 SER A CA 1
ATOM 2202 C C . SER A 1 293 ? 0.615 33.511 42.568 1.00 47.31 293 SER A C 1
ATOM 2204 O O . SER A 1 293 ? -0.411 33.900 42.015 1.00 47.31 293 SER A O 1
ATOM 2206 N N . SER A 1 294 ? 1.107 34.005 43.698 1.00 50.06 294 SER A N 1
ATOM 2207 C CA . SER A 1 294 ? 0.621 35.087 44.547 1.00 50.06 294 SER A CA 1
ATOM 2208 C C . SER A 1 294 ? -0.019 36.268 43.803 1.00 50.06 294 SER A C 1
ATOM 2210 O O . SER A 1 294 ? 0.582 36.885 42.921 1.00 50.06 294 SER A O 1
ATOM 2212 N N . ALA A 1 295 ? -1.243 36.600 44.217 1.00 49.12 295 ALA A N 1
ATOM 2213 C CA . ALA A 1 295 ? -2.003 37.755 43.773 1.00 49.12 295 ALA A CA 1
ATOM 2214 C C . ALA A 1 295 ? -1.385 39.056 44.314 1.00 49.12 295 ALA A C 1
ATOM 2216 O O . ALA A 1 295 ? -1.524 39.387 45.490 1.00 49.12 295 ALA A O 1
ATOM 2217 N N . ARG A 1 296 ? -0.749 39.841 43.437 1.00 50.91 296 ARG A N 1
ATOM 2218 C CA . ARG A 1 296 ? -0.563 41.282 43.660 1.00 50.91 296 ARG A CA 1
ATOM 2219 C C . ARG A 1 296 ? -1.625 42.031 42.865 1.00 50.91 296 ARG A C 1
ATOM 2221 O O . ARG A 1 296 ? -1.758 41.829 41.662 1.00 50.91 296 ARG A O 1
ATOM 2228 N N . GLY A 1 297 ? -2.405 42.861 43.556 1.00 58.94 297 GLY A N 1
ATOM 2229 C CA . GLY A 1 297 ? -3.525 43.611 42.992 1.00 58.94 297 GLY A CA 1
ATOM 2230 C C . GLY A 1 297 ? -3.092 44.549 41.865 1.00 58.94 297 GLY A C 1
ATOM 2231 O O . GLY A 1 297 ? -2.423 45.554 42.102 1.00 58.94 297 GLY A O 1
ATOM 2232 N N . ILE A 1 298 ? -3.512 44.230 40.641 1.00 57.66 298 ILE A N 1
ATOM 2233 C CA . ILE A 1 298 ? -3.311 45.065 39.455 1.00 57.66 298 ILE A CA 1
ATOM 2234 C C . ILE A 1 298 ? -4.529 45.985 39.307 1.00 57.66 298 ILE A C 1
ATOM 2236 O O . ILE A 1 298 ? -5.673 45.542 39.203 1.00 57.66 298 ILE A O 1
ATOM 2240 N N . LYS A 1 299 ? -4.273 47.297 39.348 1.00 61.06 299 LYS A N 1
ATOM 2241 C CA . LYS A 1 299 ? -5.275 48.364 39.231 1.00 61.06 299 LYS A CA 1
ATOM 2242 C C . LYS A 1 299 ? -5.940 48.326 37.844 1.00 61.06 299 LYS A C 1
ATOM 2244 O O . LYS A 1 299 ? -5.269 48.240 36.822 1.00 61.06 299 LYS A O 1
ATOM 2249 N N . ARG A 1 300 ? -7.273 48.450 37.817 1.00 60.00 300 ARG A N 1
ATOM 2250 C CA . ARG A 1 300 ? -8.203 48.203 36.687 1.00 60.00 300 ARG A CA 1
ATOM 2251 C C . ARG A 1 300 ? -8.086 49.123 35.450 1.00 60.00 300 ARG A C 1
ATOM 2253 O O . ARG A 1 300 ? -8.993 49.127 34.629 1.00 60.00 300 ARG A O 1
ATOM 2260 N N . LYS A 1 301 ? -7.004 49.887 35.267 1.00 59.38 301 LYS A N 1
ATOM 2261 C CA . LYS A 1 301 ? -6.839 50.776 34.093 1.00 59.38 301 LYS A CA 1
ATOM 2262 C C . LYS A 1 301 ? -6.205 50.093 32.865 1.00 59.38 301 LYS A C 1
ATOM 2264 O O . LYS A 1 301 ? -6.000 50.752 31.859 1.00 59.38 301 LYS A O 1
ATOM 2269 N N . TYR A 1 302 ? -5.937 48.784 32.928 1.00 72.25 302 TYR A N 1
ATOM 2270 C CA . TYR A 1 302 ? -5.062 48.075 31.978 1.00 72.25 302 TYR A CA 1
ATOM 2271 C C . TYR A 1 302 ? -5.759 47.012 31.096 1.00 72.25 302 TYR A C 1
ATOM 2273 O O . TYR A 1 302 ? -5.096 46.228 30.425 1.00 72.25 302 TYR A O 1
ATOM 2281 N N . MET A 1 303 ? -7.098 46.935 31.078 1.00 80.06 303 MET A N 1
ATOM 2282 C CA . MET A 1 303 ? -7.786 45.908 30.269 1.00 80.06 303 MET A CA 1
ATOM 2283 C C . MET A 1 303 ? -7.711 46.164 28.759 1.00 80.06 303 MET A C 1
ATOM 2285 O O . MET A 1 303 ? -7.556 45.218 27.992 1.00 80.06 303 MET A O 1
ATOM 2289 N N . HIS A 1 304 ? -7.810 47.419 28.314 1.00 86.50 304 HIS A N 1
ATOM 2290 C CA . HIS A 1 304 ? -7.755 47.732 26.881 1.00 86.50 304 HIS A CA 1
ATOM 2291 C C . HIS A 1 304 ? -6.379 47.431 26.277 1.00 86.50 304 HIS A C 1
ATOM 2293 O O . HIS A 1 304 ? -6.304 46.897 25.173 1.00 86.50 304 HIS A O 1
ATOM 2299 N N . GLU A 1 305 ? -5.308 47.695 27.027 1.00 87.50 305 GLU A N 1
ATOM 2300 C CA . GLU A 1 305 ? -3.936 47.384 26.617 1.00 87.50 305 GLU A CA 1
ATOM 2301 C C . GLU A 1 305 ? -3.706 45.868 26.550 1.00 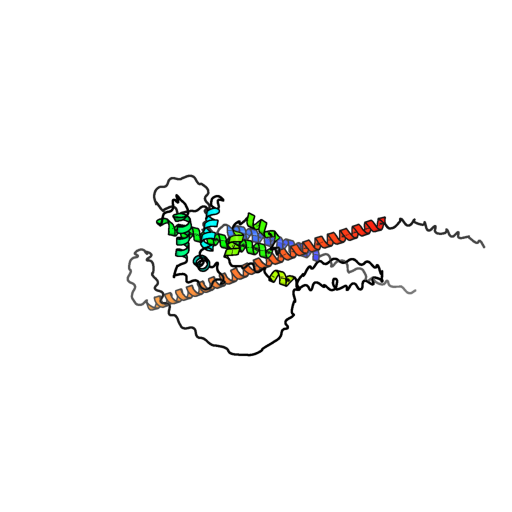87.50 305 GLU A C 1
ATOM 2303 O O . GLU A 1 305 ? -3.185 45.368 25.558 1.00 87.50 305 GLU A O 1
ATOM 2308 N N . GLN A 1 306 ? -4.242 45.104 27.513 1.00 87.06 306 GLN A N 1
ATOM 2309 C CA . GLN A 1 306 ? -4.221 43.638 27.444 1.00 87.06 306 GLN A CA 1
ATOM 2310 C C . GLN A 1 306 ? -4.958 43.078 26.224 1.00 87.06 306 GLN A C 1
ATOM 2312 O O . GLN A 1 306 ? -4.481 42.114 25.629 1.00 87.06 306 GLN A O 1
ATOM 2317 N N . ILE A 1 307 ? -6.101 43.653 25.832 1.00 89.12 307 ILE A N 1
ATOM 2318 C CA . ILE A 1 307 ? -6.835 43.214 24.633 1.00 89.12 307 ILE A CA 1
ATOM 2319 C C . ILE A 1 307 ? -6.028 43.536 23.367 1.00 89.12 307 ILE A C 1
ATOM 2321 O O . ILE A 1 307 ? -5.912 42.681 22.485 1.00 89.12 307 ILE A O 1
ATOM 2325 N N . ALA A 1 308 ? -5.428 44.728 23.287 1.00 92.75 308 ALA A N 1
ATOM 2326 C CA . ALA A 1 308 ? -4.562 45.109 22.172 1.00 92.75 308 ALA A CA 1
ATOM 2327 C C . ALA A 1 308 ? -3.370 44.144 22.039 1.00 92.75 308 ALA A C 1
ATOM 2329 O O . ALA A 1 308 ? -3.151 43.587 20.961 1.00 92.75 308 ALA A O 1
ATOM 2330 N N . ASP A 1 309 ? -2.695 43.824 23.142 1.00 91.31 309 ASP A N 1
ATOM 2331 C CA . ASP A 1 309 ? -1.593 42.858 23.157 1.00 91.31 309 ASP A CA 1
ATOM 2332 C C . ASP A 1 309 ? -2.037 41.450 22.746 1.00 91.31 309 ASP A C 1
ATOM 2334 O O . ASP A 1 309 ? -1.352 40.775 21.971 1.00 91.31 309 ASP A O 1
ATOM 2338 N N . LEU A 1 310 ? -3.206 40.993 23.205 1.00 92.31 310 LEU A N 1
ATOM 2339 C CA . LEU A 1 310 ? -3.744 39.679 22.838 1.00 92.31 310 LEU A CA 1
ATOM 2340 C C . LEU A 1 310 ? -4.061 39.594 21.341 1.00 92.31 310 LEU A C 1
ATOM 2342 O O . LEU A 1 310 ? -3.760 38.581 20.698 1.00 92.31 310 LEU A O 1
ATOM 2346 N N . THR A 1 311 ? -4.626 40.656 20.761 1.00 94.38 311 THR A N 1
ATOM 2347 C CA . THR A 1 311 ? -4.902 40.717 19.317 1.00 94.38 311 THR A CA 1
ATOM 2348 C C . THR A 1 311 ? -3.612 40.768 18.497 1.00 94.38 311 THR A C 1
ATOM 2350 O O . THR A 1 311 ? -3.473 39.993 17.547 1.00 94.38 311 THR A O 1
ATOM 2353 N N . ALA A 1 312 ? -2.620 41.562 18.915 1.00 95.19 312 ALA A N 1
ATOM 2354 C CA . ALA A 1 312 ? -1.307 41.627 18.276 1.00 95.19 312 ALA A CA 1
ATOM 2355 C C . ALA A 1 312 ? -0.573 40.276 18.331 1.00 95.19 312 ALA A C 1
ATOM 2357 O O . ALA A 1 312 ? -0.058 39.800 17.315 1.00 95.19 312 ALA A O 1
ATOM 2358 N N . GLN A 1 313 ? -0.592 39.593 19.482 1.00 94.69 313 GLN A N 1
ATOM 2359 C CA . GLN A 1 313 ? -0.022 38.250 19.619 1.00 94.69 313 GLN A CA 1
ATOM 2360 C C . GLN A 1 313 ? -0.740 37.222 18.742 1.00 94.69 313 GLN A C 1
ATOM 2362 O O . GLN A 1 313 ? -0.094 36.348 18.159 1.00 94.69 313 GLN A O 1
ATOM 2367 N N . THR A 1 314 ? -2.066 37.308 18.633 1.00 94.12 314 THR A N 1
ATOM 2368 C CA . THR A 1 314 ? -2.855 36.395 17.794 1.00 94.12 314 THR A CA 1
ATOM 2369 C C . THR A 1 314 ? -2.538 36.606 16.316 1.00 94.12 314 THR A C 1
ATOM 2371 O O . THR A 1 314 ? -2.278 35.635 15.602 1.00 94.12 314 THR A O 1
ATOM 2374 N N . HIS A 1 315 ? -2.450 37.860 15.870 1.00 95.12 315 HIS A N 1
ATOM 2375 C CA . HIS A 1 315 ? -2.071 38.199 14.501 1.00 95.12 315 HIS A CA 1
ATOM 2376 C C . HIS A 1 315 ? -0.635 37.750 14.176 1.00 95.12 315 HIS A C 1
ATOM 2378 O O . HIS A 1 315 ? -0.397 37.083 13.167 1.00 95.12 315 HIS A O 1
ATOM 2384 N N . ALA A 1 316 ? 0.321 37.995 15.079 1.00 95.62 316 ALA A N 1
ATOM 2385 C CA . ALA A 1 316 ? 1.700 37.531 14.927 1.00 95.62 316 ALA A CA 1
ATOM 2386 C C . ALA A 1 316 ? 1.800 35.995 14.846 1.00 95.62 316 ALA A C 1
ATOM 2388 O O . ALA A 1 316 ? 2.601 35.459 14.074 1.00 95.62 316 ALA A O 1
ATOM 2389 N N . LYS A 1 317 ? 0.973 35.264 15.607 1.00 95.12 317 LYS A N 1
ATOM 2390 C CA . LYS A 1 317 ? 0.884 33.796 15.520 1.00 95.12 317 LYS A CA 1
ATOM 2391 C C . LYS A 1 317 ? 0.330 33.339 14.169 1.00 95.12 317 LYS A C 1
ATOM 2393 O O . LYS A 1 317 ? 0.880 32.400 13.594 1.00 95.12 317 LYS A O 1
ATOM 2398 N N . GLN A 1 318 ? -0.706 33.996 13.647 1.00 91.88 318 GLN A N 1
ATOM 2399 C CA . GLN A 1 318 ? -1.268 33.665 12.333 1.00 91.88 318 GLN A CA 1
ATOM 2400 C C . GLN A 1 318 ? -0.262 33.905 11.199 1.00 91.88 318 GLN A C 1
ATOM 2402 O O . GLN A 1 318 ? -0.101 33.033 10.345 1.00 91.88 318 GLN A O 1
ATOM 2407 N N . LEU A 1 319 ? 0.485 35.014 11.237 1.00 94.94 319 LEU A N 1
ATOM 2408 C CA . LEU A 1 319 ? 1.548 35.292 10.264 1.00 94.94 319 LEU A CA 1
ATOM 2409 C C . LEU A 1 319 ? 2.650 34.223 10.291 1.00 94.94 319 LEU A C 1
ATOM 2411 O O . LEU A 1 319 ? 3.009 33.681 9.245 1.00 94.94 319 LEU A O 1
ATOM 2415 N N . LYS A 1 320 ? 3.127 33.840 11.484 1.00 95.50 320 LYS A N 1
ATOM 2416 C CA . LYS A 1 320 ? 4.125 32.763 11.633 1.00 95.50 320 LYS A CA 1
ATOM 2417 C C . LYS A 1 320 ? 3.608 31.421 11.108 1.00 95.50 320 LYS A C 1
ATOM 2419 O O . LYS A 1 320 ? 4.356 30.678 10.474 1.00 95.50 320 LYS A O 1
ATOM 2424 N N . LEU A 1 321 ? 2.333 31.103 11.338 1.00 92.69 321 LEU A N 1
ATOM 2425 C CA . LEU A 1 321 ? 1.716 29.881 10.818 1.00 92.69 321 LEU A CA 1
ATOM 2426 C C . LEU A 1 321 ? 1.643 29.895 9.282 1.00 92.69 321 LEU A C 1
ATOM 2428 O O . LEU A 1 321 ? 1.928 28.878 8.644 1.00 92.69 321 LEU A O 1
ATOM 2432 N N . GLY A 1 322 ? 1.306 31.047 8.693 1.00 92.06 322 GLY A N 1
ATOM 2433 C CA . GLY A 1 322 ? 1.320 31.262 7.246 1.00 92.06 322 GLY A CA 1
ATOM 2434 C C . GLY A 1 322 ? 2.706 31.034 6.644 1.00 92.06 322 GLY A C 1
ATOM 2435 O O . GLY A 1 322 ? 2.849 30.251 5.704 1.00 92.06 322 GLY A O 1
ATOM 2436 N N . GLU A 1 323 ? 3.744 31.616 7.245 1.00 94.81 323 GLU A N 1
ATOM 2437 C CA . GLU A 1 323 ? 5.125 31.466 6.778 1.00 94.81 323 GLU A CA 1
ATOM 2438 C C . GLU A 1 323 ? 5.608 30.006 6.838 1.00 94.81 323 GLU A C 1
ATOM 2440 O O . GLU A 1 323 ? 6.190 29.491 5.880 1.00 94.81 323 GLU A O 1
ATOM 2445 N N . VAL A 1 324 ? 5.315 29.293 7.931 1.00 91.75 324 VAL A N 1
ATOM 2446 C CA . VAL A 1 324 ? 5.647 27.863 8.061 1.00 91.75 324 VAL A CA 1
ATOM 2447 C C . VAL A 1 324 ? 4.923 27.032 6.997 1.00 91.75 324 VAL A C 1
ATOM 2449 O O . VAL A 1 324 ? 5.514 26.110 6.424 1.00 91.75 324 VAL A O 1
ATOM 2452 N N . LYS A 1 325 ? 3.665 27.364 6.683 1.00 92.19 325 LYS A N 1
ATOM 2453 C CA . LYS A 1 325 ? 2.885 26.677 5.647 1.00 92.19 325 LYS A CA 1
ATOM 2454 C C . LYS A 1 325 ? 3.479 26.901 4.253 1.00 92.19 325 LYS A C 1
ATOM 2456 O O . LYS A 1 325 ? 3.631 25.926 3.514 1.00 92.19 325 LYS A O 1
ATOM 2461 N N . GLU A 1 326 ? 3.871 28.129 3.914 1.00 91.56 326 GLU A N 1
ATOM 2462 C CA . GLU A 1 326 ? 4.500 28.455 2.624 1.00 91.56 326 GLU A CA 1
ATOM 2463 C C . GLU A 1 326 ? 5.906 27.850 2.482 1.00 91.56 326 GLU A C 1
ATOM 2465 O O . GLU A 1 326 ? 6.219 27.222 1.462 1.00 91.56 326 GLU A O 1
ATOM 2470 N N . ARG A 1 327 ? 6.734 27.887 3.537 1.00 91.44 327 ARG A N 1
ATOM 2471 C CA . ARG A 1 327 ? 8.013 27.149 3.568 1.00 91.44 327 ARG A CA 1
ATOM 2472 C C . ARG A 1 327 ? 7.799 25.641 3.387 1.00 91.44 327 ARG A C 1
ATOM 2474 O O . ARG A 1 327 ? 8.528 24.982 2.650 1.00 91.44 327 ARG A O 1
ATOM 2481 N N . GLY A 1 328 ? 6.754 25.080 3.994 1.00 87.50 328 GLY A N 1
ATOM 2482 C CA . GLY A 1 328 ? 6.394 23.671 3.826 1.00 87.50 328 GLY A CA 1
ATOM 2483 C C . GLY A 1 328 ? 5.926 23.303 2.410 1.00 87.50 328 GLY A C 1
ATOM 2484 O O . GLY A 1 328 ? 6.118 22.161 1.981 1.00 87.50 328 GLY A O 1
ATOM 2485 N N . LYS A 1 329 ? 5.305 24.231 1.669 1.00 90.38 329 LYS A N 1
ATOM 2486 C CA . LYS A 1 329 ? 4.922 24.029 0.259 1.00 90.38 329 LYS A CA 1
ATOM 2487 C C . LYS A 1 329 ? 6.144 24.072 -0.659 1.00 90.38 329 LYS A C 1
ATOM 2489 O O . LYS A 1 329 ? 6.323 23.161 -1.466 1.00 90.38 329 LYS A O 1
ATOM 2494 N N . THR A 1 330 ? 7.012 25.068 -0.490 1.00 85.81 330 THR A N 1
ATOM 2495 C CA . THR A 1 330 ? 8.219 25.242 -1.320 1.00 85.81 330 THR A CA 1
ATOM 2496 C C . THR A 1 330 ? 9.215 24.092 -1.158 1.00 85.81 330 THR A C 1
ATOM 2498 O O . THR A 1 330 ? 9.724 23.584 -2.157 1.00 85.81 330 THR A O 1
ATOM 2501 N N . VAL A 1 331 ? 9.438 23.597 0.066 1.00 86.12 331 VAL A N 1
ATOM 2502 C CA . VAL A 1 331 ? 10.303 22.424 0.309 1.00 86.12 331 VAL A CA 1
ATOM 2503 C C . VAL A 1 331 ? 9.739 21.163 -0.353 1.00 86.12 331 VAL A C 1
ATOM 2505 O O . VAL A 1 331 ? 10.483 20.419 -0.990 1.00 86.12 331 VAL A O 1
ATOM 2508 N N . ARG A 1 332 ? 8.420 20.934 -0.266 1.00 81.38 332 ARG A N 1
ATOM 2509 C CA . ARG A 1 332 ? 7.772 19.789 -0.930 1.00 81.38 332 ARG A CA 1
ATOM 2510 C C . ARG A 1 332 ? 7.835 19.886 -2.451 1.00 81.38 332 ARG A C 1
ATOM 2512 O O . ARG A 1 332 ? 8.058 18.868 -3.100 1.00 81.38 332 ARG A O 1
ATOM 2519 N N . ALA A 1 333 ? 7.678 21.082 -3.016 1.00 80.50 333 ALA A N 1
ATOM 2520 C CA . ALA A 1 333 ? 7.840 21.298 -4.450 1.00 80.50 333 ALA A CA 1
ATOM 2521 C C . ALA A 1 333 ? 9.280 20.993 -4.896 1.00 80.50 333 ALA A C 1
ATOM 2523 O O . ALA A 1 333 ? 9.473 20.172 -5.789 1.00 80.50 333 ALA A O 1
ATOM 2524 N N . LYS A 1 334 ? 10.293 21.550 -4.214 1.00 81.25 334 LYS A N 1
ATOM 2525 C CA . LYS A 1 334 ? 11.712 21.280 -4.512 1.00 81.25 334 LYS A CA 1
ATOM 2526 C C . LYS A 1 334 ? 12.066 19.792 -4.410 1.00 81.25 334 LYS A C 1
ATOM 2528 O O . LYS A 1 334 ? 12.754 19.277 -5.284 1.00 81.25 334 LYS A O 1
ATOM 2533 N N . ALA A 1 335 ? 11.558 19.086 -3.398 1.00 76.50 335 ALA A N 1
ATOM 2534 C CA . ALA A 1 335 ? 11.776 17.645 -3.253 1.00 76.50 335 ALA A CA 1
ATOM 2535 C C . ALA A 1 335 ? 11.164 16.833 -4.411 1.00 76.50 335 ALA A C 1
ATOM 2537 O O . ALA A 1 335 ? 11.798 15.903 -4.905 1.00 76.50 335 ALA A O 1
ATOM 2538 N N . LYS A 1 336 ? 9.967 17.209 -4.890 1.00 77.38 336 LYS A N 1
ATOM 2539 C CA . LYS A 1 336 ? 9.337 16.567 -6.057 1.00 77.38 336 LYS A CA 1
ATOM 2540 C C . LYS A 1 336 ? 10.144 16.774 -7.342 1.00 77.38 336 LYS A C 1
ATOM 2542 O O . LYS A 1 336 ? 10.294 15.825 -8.105 1.00 77.38 336 LYS A O 1
ATOM 2547 N N . TYR A 1 337 ? 10.675 17.976 -7.574 1.00 73.06 337 TYR A N 1
ATOM 2548 C CA . TYR A 1 337 ? 11.506 18.255 -8.754 1.00 73.06 337 TYR A CA 1
ATOM 2549 C C . TYR A 1 337 ? 12.856 17.527 -8.708 1.00 73.06 337 TYR A C 1
ATOM 2551 O O . TYR A 1 337 ? 13.267 16.949 -9.710 1.00 73.06 337 TYR A O 1
ATOM 2559 N N . ALA A 1 338 ? 13.506 17.477 -7.541 1.00 76.38 338 ALA A N 1
ATOM 2560 C CA . ALA A 1 338 ? 14.768 16.754 -7.378 1.00 76.38 338 ALA A CA 1
ATOM 2561 C C . ALA A 1 338 ? 14.619 15.240 -7.628 1.00 76.38 338 ALA A C 1
ATOM 2563 O O . ALA A 1 338 ? 15.495 14.636 -8.239 1.00 76.38 338 ALA A O 1
ATOM 2564 N N . GLY A 1 339 ? 13.502 14.636 -7.201 1.00 69.56 339 GLY A N 1
ATOM 2565 C CA . GLY A 1 339 ? 13.226 13.217 -7.451 1.00 69.56 339 GLY A CA 1
ATOM 2566 C C . GLY A 1 339 ? 13.015 12.892 -8.932 1.00 69.56 339 GLY A C 1
ATOM 2567 O O . GLY A 1 339 ? 13.584 11.926 -9.430 1.00 69.56 339 GLY A O 1
ATOM 2568 N N . LYS A 1 340 ? 12.249 13.722 -9.656 1.00 70.50 340 LYS A N 1
ATOM 2569 C CA . LYS A 1 340 ? 11.993 13.518 -11.094 1.00 70.50 340 LYS A CA 1
ATOM 2570 C C . LYS A 1 340 ? 13.260 13.651 -11.943 1.00 70.50 340 LYS A C 1
ATOM 2572 O O . LYS A 1 340 ? 13.501 12.813 -12.802 1.00 70.50 340 LYS A O 1
ATOM 2577 N N . SER A 1 341 ? 14.100 14.644 -11.643 1.00 73.75 341 SER A N 1
ATOM 2578 C CA . SER A 1 341 ? 15.350 14.876 -12.378 1.00 73.75 341 SER A CA 1
ATOM 2579 C C . SER A 1 341 ? 16.340 13.709 -12.257 1.00 73.75 341 SER A C 1
ATOM 2581 O O . SER A 1 341 ? 17.028 13.398 -13.224 1.00 73.75 341 SER A O 1
ATOM 2583 N N . GLY A 1 342 ? 16.387 13.021 -11.109 1.00 77.88 342 GLY A N 1
ATOM 2584 C CA . GLY A 1 342 ? 17.255 11.852 -10.934 1.00 77.88 342 GLY A CA 1
ATOM 2585 C C . GLY A 1 342 ? 16.850 10.658 -11.805 1.00 77.88 342 GLY A C 1
ATOM 2586 O O . GLY A 1 342 ? 17.714 10.001 -12.379 1.00 77.88 342 GLY A O 1
ATOM 2587 N N . VAL A 1 343 ? 15.544 10.405 -11.943 1.00 74.12 343 VAL A N 1
ATOM 2588 C CA . VAL A 1 343 ? 15.024 9.306 -12.776 1.00 74.12 343 VAL A CA 1
ATOM 2589 C C . VAL A 1 343 ? 15.262 9.584 -14.260 1.00 74.12 343 VAL A C 1
ATOM 2591 O O . VAL A 1 343 ? 15.698 8.695 -14.985 1.00 74.12 343 VAL A O 1
ATOM 2594 N N . GLU A 1 344 ? 15.032 10.819 -14.714 1.00 76.81 344 GLU A N 1
ATOM 2595 C CA . GLU A 1 344 ? 15.309 11.210 -16.102 1.00 76.81 344 GLU A CA 1
ATOM 2596 C C . GLU A 1 344 ? 16.801 11.117 -16.438 1.00 76.81 344 GLU A C 1
ATOM 2598 O O . GLU A 1 344 ? 17.157 10.615 -17.503 1.00 76.81 344 GLU A O 1
ATOM 2603 N N . PHE A 1 345 ? 17.677 11.519 -15.511 1.00 82.75 345 PHE A N 1
ATOM 2604 C CA . PHE A 1 345 ? 19.124 11.397 -15.686 1.00 82.75 345 PHE A CA 1
ATOM 2605 C C . PHE A 1 345 ? 19.569 9.931 -15.806 1.00 82.75 345 PHE A C 1
ATOM 2607 O O . PHE A 1 345 ? 20.290 9.591 -16.739 1.00 82.75 345 PHE A O 1
ATOM 2614 N N . ALA A 1 346 ? 19.075 9.046 -14.933 1.00 84.81 346 ALA A N 1
ATOM 2615 C CA . ALA A 1 346 ? 19.373 7.614 -15.011 1.00 84.81 346 ALA A CA 1
ATOM 2616 C C . ALA A 1 346 ? 18.860 6.981 -16.319 1.00 84.81 346 ALA A C 1
ATOM 2618 O O . ALA A 1 346 ? 19.540 6.151 -16.922 1.00 84.81 346 ALA A O 1
ATOM 2619 N N . ARG A 1 347 ? 17.680 7.404 -16.797 1.00 89.00 347 ARG A N 1
ATOM 2620 C CA . ARG A 1 347 ? 17.122 6.949 -18.080 1.00 89.00 347 ARG A CA 1
ATOM 2621 C C . ARG A 1 347 ? 17.990 7.384 -19.260 1.00 89.00 347 ARG A C 1
ATOM 2623 O O . ARG A 1 347 ? 18.215 6.599 -20.175 1.00 89.00 347 ARG A O 1
ATOM 2630 N N . PHE A 1 348 ? 18.497 8.613 -19.218 1.00 88.88 348 PHE A N 1
ATOM 2631 C CA . PHE A 1 348 ? 19.387 9.151 -20.240 1.00 88.88 348 PHE A CA 1
ATOM 2632 C C . PHE A 1 348 ? 20.751 8.443 -20.262 1.00 88.88 348 PHE A C 1
ATOM 2634 O O . PHE A 1 348 ? 21.247 8.114 -21.337 1.00 88.88 348 PHE A O 1
ATOM 2641 N N . GLU A 1 349 ? 21.339 8.146 -19.097 1.00 90.12 349 GLU A N 1
ATOM 2642 C CA . GLU A 1 349 ? 22.586 7.369 -19.013 1.00 90.12 349 GLU A CA 1
ATOM 2643 C C . GLU A 1 349 ? 22.415 5.946 -19.556 1.00 90.12 349 GLU A C 1
ATOM 2645 O O . GLU A 1 349 ? 23.261 5.472 -20.315 1.00 90.12 349 GLU A O 1
ATOM 2650 N N . HIS A 1 350 ? 21.299 5.287 -19.230 1.00 92.25 350 HIS A N 1
ATOM 2651 C CA . HIS A 1 350 ? 20.990 3.960 -19.756 1.00 92.25 350 HIS A CA 1
ATOM 2652 C C . HIS A 1 350 ? 20.860 3.971 -21.285 1.00 92.25 350 HIS A C 1
ATOM 2654 O O . HIS A 1 350 ? 21.498 3.165 -21.959 1.00 92.25 350 HIS A O 1
ATOM 2660 N N . GLN A 1 351 ? 20.134 4.948 -21.840 1.00 92.62 351 GLN A N 1
ATOM 2661 C CA . GLN A 1 351 ? 19.979 5.099 -23.288 1.00 92.62 351 GLN A CA 1
ATOM 2662 C C . GLN A 1 351 ? 21.318 5.367 -23.996 1.00 92.62 351 GLN A C 1
ATOM 2664 O O . GLN A 1 351 ? 21.568 4.829 -25.074 1.00 92.62 351 GLN A O 1
ATOM 2669 N N . GLN A 1 352 ? 22.211 6.168 -23.400 1.00 94.38 352 GLN A N 1
ATOM 2670 C CA . GLN A 1 352 ? 23.555 6.363 -23.953 1.00 94.38 352 GLN A CA 1
ATOM 2671 C C . GLN A 1 352 ? 24.389 5.082 -23.929 1.00 94.38 352 GLN A C 1
ATOM 2673 O O . GLN A 1 352 ? 25.132 4.821 -24.876 1.00 94.38 352 GLN A O 1
ATOM 2678 N N . HIS A 1 353 ? 24.280 4.294 -22.860 1.00 94.81 353 HIS A N 1
ATOM 2679 C CA . HIS A 1 353 ? 24.997 3.033 -22.735 1.00 94.81 353 HIS A CA 1
ATOM 2680 C C . HIS A 1 353 ? 24.534 2.014 -23.785 1.00 94.81 353 HIS A C 1
ATOM 2682 O O . HIS A 1 353 ? 25.369 1.413 -24.458 1.00 94.81 353 HIS A O 1
ATOM 2688 N N . GLU A 1 354 ? 23.222 1.870 -23.988 1.00 90.31 354 GLU A N 1
ATOM 2689 C CA . GLU A 1 354 ? 22.663 1.008 -25.038 1.00 90.31 354 GLU A CA 1
ATOM 2690 C C . GLU A 1 354 ? 23.077 1.471 -26.437 1.00 90.31 354 GLU A C 1
ATOM 2692 O O . GLU A 1 354 ? 23.553 0.667 -27.236 1.00 90.31 354 GLU A O 1
ATOM 2697 N N . ALA A 1 355 ? 23.007 2.777 -26.714 1.00 94.44 355 ALA A N 1
ATOM 2698 C CA . ALA A 1 355 ? 23.458 3.330 -27.989 1.00 94.44 355 ALA A CA 1
ATOM 2699 C C . ALA A 1 355 ? 24.959 3.087 -28.235 1.00 94.44 355 ALA A C 1
ATOM 2701 O O . ALA A 1 355 ? 25.378 2.884 -29.375 1.00 94.44 355 ALA A O 1
ATOM 2702 N N . LYS A 1 356 ? 25.786 3.099 -27.181 1.00 96.00 356 LYS A N 1
ATOM 2703 C CA . LYS A 1 356 ? 27.216 2.782 -27.287 1.00 96.00 356 LYS A CA 1
ATOM 2704 C C . LYS A 1 356 ? 27.436 1.305 -27.604 1.00 96.00 356 LYS A C 1
ATOM 2706 O O . LYS A 1 356 ? 28.181 1.012 -28.532 1.00 96.00 356 LYS A O 1
ATOM 2711 N N . LEU A 1 357 ? 26.758 0.407 -26.889 1.00 96.25 357 LEU A N 1
ATOM 2712 C CA . LEU A 1 357 ? 26.821 -1.034 -27.147 1.00 96.25 357 LEU A CA 1
ATOM 2713 C C . LEU A 1 357 ? 26.372 -1.374 -28.570 1.00 96.25 357 LEU A C 1
ATOM 2715 O O . LEU A 1 357 ? 27.005 -2.186 -29.238 1.00 96.25 357 LEU A O 1
ATOM 2719 N N . GLN A 1 358 ? 25.316 -0.721 -29.057 1.00 95.38 358 GLN A N 1
ATOM 2720 C CA . GLN A 1 358 ? 24.832 -0.925 -30.417 1.00 95.38 358 GLN A CA 1
ATOM 2721 C C . GLN A 1 358 ? 25.872 -0.493 -31.460 1.00 95.38 358 GLN A C 1
ATOM 2723 O O . GLN A 1 358 ? 26.160 -1.254 -32.380 1.00 95.38 358 GLN A O 1
ATOM 2728 N N . ARG A 1 359 ? 26.511 0.672 -31.280 1.00 97.06 359 ARG A N 1
ATOM 2729 C CA . ARG A 1 359 ? 27.605 1.117 -32.162 1.00 97.06 359 ARG A CA 1
ATOM 2730 C C . ARG A 1 359 ? 28.805 0.176 -32.122 1.00 97.06 359 ARG A C 1
ATOM 2732 O O . ARG A 1 359 ? 29.395 -0.096 -33.160 1.00 97.06 359 ARG A O 1
ATOM 2739 N N . GLU A 1 360 ? 29.182 -0.311 -30.942 1.00 96.88 360 GLU A N 1
ATOM 2740 C CA . GLU A 1 360 ? 30.280 -1.275 -30.790 1.00 96.88 360 GLU A CA 1
ATOM 2741 C C . GLU A 1 360 ? 29.968 -2.586 -31.521 1.00 96.88 360 GLU A C 1
ATOM 2743 O O . GLU A 1 360 ? 30.814 -3.106 -32.247 1.00 96.88 360 GLU A O 1
ATOM 2748 N N . HIS A 1 361 ? 28.736 -3.080 -31.400 1.00 97.75 361 HIS A N 1
ATOM 2749 C CA . HIS A 1 361 ? 28.273 -4.262 -32.117 1.00 97.75 361 HIS A CA 1
ATOM 2750 C C . HIS A 1 361 ? 28.271 -4.060 -33.644 1.00 97.75 361 HIS A C 1
ATOM 2752 O O . HIS A 1 361 ? 28.743 -4.925 -34.380 1.00 97.75 361 HIS A O 1
ATOM 2758 N N . GLU A 1 362 ? 27.796 -2.911 -34.133 1.00 97.06 362 GLU A N 1
ATOM 2759 C CA . GLU A 1 362 ? 27.823 -2.563 -35.562 1.00 97.06 362 GLU A CA 1
ATOM 2760 C C . GLU A 1 362 ? 29.257 -2.493 -36.110 1.00 97.06 362 GLU A C 1
ATOM 2762 O O . GLU A 1 362 ? 29.540 -3.043 -37.176 1.00 97.06 362 GLU A O 1
ATOM 2767 N N . LEU A 1 363 ? 30.187 -1.889 -35.361 1.00 98.00 363 LEU A N 1
ATOM 2768 C CA . LEU A 1 363 ? 31.603 -1.842 -35.732 1.00 98.00 363 LEU A CA 1
ATOM 2769 C C . LEU A 1 363 ? 32.230 -3.241 -35.784 1.00 98.00 363 LEU A C 1
ATOM 2771 O O . LEU A 1 363 ? 32.937 -3.550 -36.741 1.00 98.00 363 LEU A O 1
ATOM 2775 N N . ALA A 1 364 ? 31.927 -4.104 -34.812 1.00 98.00 364 ALA A N 1
ATOM 2776 C CA . ALA A 1 364 ? 32.415 -5.482 -34.800 1.00 98.00 364 ALA A CA 1
ATOM 2777 C C . ALA A 1 364 ? 31.885 -6.298 -35.995 1.00 98.00 364 ALA A C 1
ATOM 2779 O O . ALA A 1 364 ? 32.609 -7.109 -36.578 1.00 98.00 364 ALA A O 1
ATOM 2780 N N . MET A 1 365 ? 30.631 -6.068 -36.398 1.00 98.12 365 MET A N 1
ATOM 2781 C CA . MET A 1 365 ? 30.044 -6.701 -37.582 1.00 98.12 365 MET A CA 1
ATOM 2782 C C . MET A 1 365 ? 30.729 -6.245 -38.875 1.00 98.12 365 MET A C 1
ATOM 2784 O O . MET A 1 365 ? 31.046 -7.085 -39.720 1.00 98.12 365 MET A O 1
ATOM 2788 N N . LEU A 1 366 ? 31.011 -4.946 -39.016 1.00 97.81 366 LEU A N 1
ATOM 2789 C CA . LEU A 1 366 ? 31.746 -4.403 -40.165 1.00 97.81 366 LEU A CA 1
ATOM 2790 C C . LEU A 1 366 ? 33.188 -4.923 -40.224 1.00 97.81 366 LEU A C 1
ATOM 2792 O O . LEU A 1 366 ? 33.662 -5.313 -41.290 1.00 97.81 366 LEU A O 1
ATOM 2796 N N . GLU A 1 367 ? 33.874 -4.993 -39.083 1.00 97.75 367 GLU A N 1
ATOM 2797 C CA . GLU A 1 367 ? 35.227 -5.546 -39.001 1.00 97.75 367 GLU A CA 1
ATOM 2798 C C . GLU A 1 367 ? 35.256 -7.018 -39.433 1.00 97.75 367 GLU A C 1
ATOM 2800 O O . GLU A 1 367 ? 36.102 -7.424 -40.232 1.00 97.75 367 GLU A O 1
ATOM 2805 N N . ARG A 1 368 ? 34.280 -7.815 -38.984 1.00 97.81 368 ARG A N 1
ATOM 2806 C CA . ARG A 1 368 ? 34.156 -9.218 -39.392 1.00 97.81 368 ARG A CA 1
ATOM 2807 C C . ARG A 1 368 ? 33.871 -9.366 -40.887 1.00 97.81 368 ARG A C 1
ATOM 2809 O O . ARG A 1 368 ? 34.425 -10.262 -41.522 1.00 97.81 368 ARG A O 1
ATOM 2816 N N . GLN A 1 369 ? 33.042 -8.496 -41.465 1.00 96.50 369 GLN A N 1
ATOM 2817 C CA . GLN A 1 369 ? 32.803 -8.472 -42.912 1.00 96.50 369 GLN A CA 1
ATOM 2818 C C . GLN A 1 369 ? 34.076 -8.126 -43.693 1.00 96.50 369 GLN A C 1
ATOM 2820 O O . GLN A 1 369 ? 34.369 -8.777 -44.694 1.00 96.50 369 GLN A O 1
ATOM 2825 N N . MET A 1 370 ? 34.870 -7.166 -43.211 1.00 96.31 370 MET A N 1
ATOM 2826 C CA . MET A 1 370 ? 36.158 -6.815 -43.814 1.00 96.31 370 MET A CA 1
ATOM 2827 C C . MET A 1 370 ? 37.143 -7.991 -43.769 1.00 96.31 370 MET A C 1
ATOM 2829 O O . MET A 1 370 ? 37.793 -8.281 -44.771 1.00 96.31 370 MET A O 1
ATOM 2833 N N . GLN A 1 371 ? 37.215 -8.721 -42.651 1.00 95.31 371 GLN A N 1
ATOM 2834 C CA . GLN A 1 371 ? 38.044 -9.927 -42.546 1.00 95.31 371 GLN A CA 1
ATOM 2835 C C . GLN A 1 371 ? 37.609 -11.008 -43.544 1.00 95.31 371 GLN A C 1
ATOM 2837 O O . GLN A 1 371 ? 38.450 -11.574 -44.239 1.00 95.31 371 GLN A O 1
ATOM 2842 N N . LEU A 1 372 ? 36.303 -11.266 -43.669 1.00 95.12 372 LEU A N 1
ATOM 2843 C CA . LEU A 1 372 ? 35.779 -12.224 -44.649 1.00 95.12 372 LEU A CA 1
ATOM 2844 C C . LEU A 1 372 ? 36.072 -11.794 -46.091 1.00 95.12 372 LEU A C 1
ATOM 2846 O O . LEU A 1 372 ? 36.414 -12.641 -46.913 1.00 95.12 372 LEU A O 1
ATOM 2850 N N . ALA A 1 373 ? 35.996 -10.495 -46.390 1.00 92.81 373 ALA A N 1
ATOM 2851 C CA . ALA A 1 373 ? 36.360 -9.967 -47.699 1.00 92.81 373 ALA A CA 1
ATOM 2852 C C . ALA A 1 373 ? 37.847 -10.203 -48.006 1.00 92.81 373 ALA A C 1
ATOM 2854 O O . ALA A 1 373 ? 38.166 -10.655 -49.099 1.00 92.81 373 ALA A O 1
ATOM 2855 N N . ILE A 1 374 ? 38.753 -10.003 -47.043 1.00 92.38 374 ILE A N 1
ATOM 2856 C CA . ILE A 1 374 ? 40.190 -10.279 -47.233 1.00 92.38 374 ILE A CA 1
ATOM 2857 C C . ILE A 1 374 ? 40.442 -11.752 -47.602 1.00 92.38 374 ILE A C 1
ATOM 2859 O O . ILE A 1 374 ? 41.314 -12.025 -48.421 1.00 92.38 374 ILE A O 1
ATOM 2863 N N . PHE A 1 375 ? 39.676 -12.698 -47.044 1.00 91.00 375 PHE A N 1
ATOM 2864 C CA . PHE A 1 375 ? 39.792 -14.121 -47.393 1.00 91.00 375 PHE A CA 1
ATOM 2865 C C . PHE A 1 375 ? 39.108 -14.497 -48.713 1.00 91.00 375 PHE A C 1
ATOM 2867 O O . PHE A 1 375 ? 39.571 -15.410 -49.396 1.00 91.00 375 PHE A O 1
ATOM 2874 N N . GLN A 1 376 ? 37.990 -13.851 -49.055 1.00 89.12 376 GLN A N 1
ATOM 2875 C CA . GLN A 1 376 ? 37.249 -14.141 -50.286 1.00 89.12 376 GLN A CA 1
ATOM 2876 C C . GLN A 1 376 ? 37.887 -13.532 -51.525 1.00 89.12 376 GLN A C 1
ATOM 2878 O O . GLN A 1 376 ? 37.761 -14.111 -52.603 1.00 89.12 376 GLN A O 1
ATOM 2883 N N . TRP A 1 377 ? 38.549 -12.382 -51.394 1.00 80.19 377 TRP A N 1
ATOM 2884 C CA . TRP A 1 377 ? 39.351 -11.851 -52.480 1.00 80.19 377 TRP A CA 1
ATOM 2885 C C . TRP A 1 377 ? 40.490 -12.841 -52.701 1.00 80.19 377 TRP A C 1
ATOM 2887 O O . TRP A 1 377 ? 41.327 -13.010 -51.809 1.00 80.19 377 TRP A O 1
ATOM 2897 N N . PRO A 1 378 ? 40.535 -13.525 -53.862 1.00 74.75 378 PRO A N 1
ATOM 2898 C CA . PRO A 1 378 ? 41.702 -14.311 -54.202 1.00 74.75 378 PRO A CA 1
ATOM 2899 C C . PRO A 1 378 ? 42.899 -13.379 -54.032 1.00 74.75 378 PRO A C 1
ATOM 2901 O O . PRO A 1 378 ? 42.769 -12.194 -54.367 1.00 74.75 378 PRO A O 1
ATOM 2904 N N . PRO A 1 379 ? 44.054 -13.853 -53.540 1.00 73.06 379 PRO A N 1
ATOM 2905 C CA . PRO A 1 379 ? 45.282 -13.119 -53.749 1.00 73.06 379 PRO A CA 1
ATOM 2906 C C . PRO A 1 379 ? 45.405 -13.011 -55.265 1.00 73.06 379 PRO A C 1
ATOM 2908 O O . PRO A 1 379 ? 45.865 -13.938 -55.935 1.00 73.06 379 PRO A O 1
ATOM 2911 N N . HIS A 1 380 ? 44.890 -11.915 -55.832 1.00 62.31 380 HIS A N 1
ATOM 2912 C CA . HIS A 1 380 ? 45.187 -11.517 -57.180 1.00 62.31 380 HIS A CA 1
ATOM 2913 C C . HIS A 1 380 ? 46.687 -11.514 -57.149 1.00 62.31 380 HIS A C 1
ATOM 2915 O O . HIS A 1 380 ? 47.288 -10.736 -56.403 1.00 62.31 380 HIS A O 1
ATOM 2921 N N . ARG A 1 381 ? 47.258 -12.505 -57.849 1.00 55.88 381 ARG A N 1
ATOM 2922 C CA . ARG A 1 381 ? 48.675 -12.584 -58.135 1.00 55.88 381 ARG A CA 1
ATOM 2923 C C . ARG A 1 381 ? 49.083 -11.140 -58.296 1.00 55.88 381 ARG A C 1
ATOM 2925 O O . ARG A 1 381 ? 48.521 -10.468 -59.166 1.00 55.88 381 ARG A O 1
ATOM 2932 N N . CYS A 1 382 ? 49.973 -10.663 -57.432 1.00 57.47 382 CYS A N 1
ATOM 2933 C CA . CYS A 1 382 ? 50.818 -9.550 -57.786 1.00 57.47 382 CYS A CA 1
ATOM 2934 C C . CYS A 1 382 ? 51.457 -10.007 -59.096 1.00 57.47 382 CYS A C 1
ATOM 2936 O O . CYS A 1 382 ? 52.482 -10.684 -59.094 1.00 57.47 382 CYS A O 1
ATOM 2938 N N . GLN A 1 383 ? 50.767 -9.769 -60.215 1.00 58.88 383 GLN A N 1
ATOM 2939 C CA . GLN A 1 383 ? 51.363 -9.699 -61.516 1.00 58.88 383 GLN A CA 1
ATOM 2940 C C . GLN A 1 383 ? 52.314 -8.556 -61.282 1.00 58.88 383 GLN A C 1
ATOM 2942 O O . GLN A 1 383 ? 51.922 -7.395 -61.198 1.00 58.88 383 GLN A O 1
ATOM 2947 N N . THR A 1 384 ? 53.546 -8.939 -60.973 1.00 63.44 384 THR A N 1
ATOM 2948 C CA . THR A 1 384 ? 54.705 -8.105 -61.139 1.00 63.44 384 THR A CA 1
ATOM 2949 C C . THR A 1 384 ? 54.496 -7.480 -62.501 1.00 63.44 384 THR A C 1
ATOM 2951 O O . THR A 1 384 ? 54.662 -8.148 -63.523 1.00 63.44 384 THR A O 1
ATOM 2954 N N . TYR A 1 385 ? 54.022 -6.238 -62.517 1.00 61.09 385 TYR A N 1
ATOM 2955 C CA . TYR A 1 385 ? 54.197 -5.377 -63.657 1.00 61.09 385 TYR A CA 1
ATOM 2956 C C . TYR A 1 385 ? 55.715 -5.301 -63.770 1.00 61.09 385 TYR A C 1
ATOM 2958 O O . TYR A 1 385 ? 56.363 -4.534 -63.062 1.00 61.09 385 TYR A O 1
ATOM 2966 N N . GLN A 1 386 ? 56.298 -6.219 -64.549 1.00 56.56 386 GLN A N 1
ATOM 2967 C CA . GLN A 1 386 ? 57.626 -6.049 -65.096 1.00 56.56 386 GLN A CA 1
ATOM 2968 C C . GLN A 1 386 ? 57.511 -4.737 -65.847 1.00 56.56 386 GLN A C 1
ATOM 2970 O O . GLN A 1 386 ? 56.953 -4.687 -66.939 1.00 56.56 386 GLN A O 1
ATOM 2975 N N . THR A 1 387 ? 57.934 -3.652 -65.205 1.00 63.12 387 THR A N 1
ATOM 2976 C CA . THR A 1 387 ? 58.199 -2.406 -65.899 1.00 63.12 387 THR A CA 1
ATOM 2977 C C . THR A 1 387 ? 59.159 -2.783 -67.016 1.00 63.12 387 THR A C 1
ATOM 2979 O O . THR A 1 387 ? 60.253 -3.265 -66.698 1.00 63.12 387 THR A O 1
ATOM 2982 N N . PRO A 1 388 ? 58.763 -2.671 -68.294 1.00 61.59 388 PRO A N 1
ATOM 2983 C CA . PRO A 1 388 ? 59.689 -2.923 -69.376 1.00 61.59 388 PRO A CA 1
ATOM 2984 C C . PRO A 1 388 ? 60.854 -1.960 -69.174 1.00 61.59 388 PRO A C 1
ATOM 2986 O O . PRO A 1 388 ? 60.676 -0.742 -69.150 1.00 61.59 388 PRO A O 1
ATOM 2989 N N . ILE A 1 389 ? 62.034 -2.529 -68.934 1.00 64.06 389 ILE A N 1
ATOM 2990 C CA . ILE A 1 389 ? 63.292 -1.798 -68.901 1.00 64.06 389 ILE A CA 1
ATOM 2991 C C . ILE A 1 389 ? 63.444 -1.229 -70.310 1.00 64.06 389 ILE A C 1
ATOM 2993 O O . ILE A 1 389 ? 63.808 -1.942 -71.243 1.00 64.06 389 ILE A O 1
ATOM 2997 N N . LEU A 1 390 ? 63.076 0.040 -70.484 1.00 60.56 390 LEU A N 1
ATOM 2998 C CA . LEU A 1 390 ? 63.362 0.781 -71.700 1.00 60.56 390 LEU A CA 1
ATOM 2999 C C . LEU A 1 390 ? 64.884 0.917 -71.780 1.00 60.56 390 LEU A C 1
ATOM 3001 O O . LEU A 1 390 ? 65.482 1.774 -71.132 1.00 60.56 390 LEU A O 1
ATOM 3005 N N . HIS A 1 391 ? 65.505 0.026 -72.550 1.00 54.75 391 HIS A N 1
ATOM 3006 C CA . HIS A 1 391 ? 66.871 0.177 -73.025 1.00 54.75 391 HIS A CA 1
ATOM 3007 C C . HIS A 1 391 ? 66.948 1.475 -73.840 1.00 54.75 391 HIS A C 1
ATOM 3009 O O . HIS A 1 391 ? 66.579 1.516 -75.014 1.00 54.75 391 HIS A O 1
ATOM 3015 N N . TYR A 1 392 ? 67.417 2.547 -73.203 1.00 57.03 392 TYR A N 1
ATOM 3016 C CA . TYR A 1 392 ? 67.855 3.757 -73.887 1.00 57.03 392 TYR A CA 1
ATOM 3017 C C . TYR A 1 392 ? 69.100 3.392 -74.700 1.00 57.03 392 TYR A C 1
ATOM 3019 O O . TYR A 1 392 ? 70.195 3.234 -74.162 1.00 57.03 392 TYR A O 1
ATOM 3027 N N . SER A 1 393 ? 68.908 3.182 -76.000 1.00 57.38 393 SER A N 1
ATOM 3028 C CA . SER A 1 393 ? 70.008 3.021 -76.944 1.00 57.38 393 SER A CA 1
ATOM 3029 C C . SER A 1 393 ? 70.619 4.400 -77.174 1.00 57.38 393 SER A C 1
ATOM 3031 O O . SER A 1 393 ? 69.979 5.275 -77.754 1.00 57.38 393 SER A O 1
ATOM 3033 N N . SER A 1 394 ? 71.831 4.592 -76.656 1.00 57.47 394 SER A N 1
ATOM 3034 C CA . SER A 1 394 ? 72.711 5.713 -76.984 1.00 57.47 394 SER A CA 1
ATOM 3035 C C . SER A 1 394 ? 73.022 5.648 -78.478 1.00 57.47 394 SER A C 1
ATOM 3037 O O . SER A 1 394 ? 73.682 4.714 -78.927 1.00 57.47 394 SER A O 1
ATOM 3039 N N . LEU A 1 395 ? 72.491 6.592 -79.251 1.00 58.25 395 LEU A N 1
ATOM 3040 C CA . LEU A 1 395 ? 72.926 6.849 -80.619 1.00 58.25 395 LEU A CA 1
ATOM 3041 C C . LEU A 1 395 ? 74.028 7.901 -80.539 1.00 58.25 395 LEU A C 1
ATOM 3043 O O . LEU A 1 395 ? 73.751 9.080 -80.330 1.00 58.25 395 LEU A O 1
ATOM 3047 N N . ASP A 1 396 ? 75.263 7.427 -80.666 1.00 58.78 396 ASP A N 1
ATOM 3048 C CA . ASP A 1 396 ? 76.412 8.245 -81.026 1.00 58.78 396 ASP A CA 1
ATOM 3049 C C . ASP A 1 396 ? 76.185 8.837 -82.425 1.00 58.78 396 ASP A C 1
ATOM 3051 O O . ASP A 1 396 ? 75.940 8.100 -83.386 1.00 58.78 396 ASP A O 1
ATOM 3055 N N . ASN A 1 397 ? 76.258 10.166 -82.517 1.00 51.59 397 ASN A N 1
ATOM 3056 C CA . ASN A 1 397 ? 76.771 10.904 -83.674 1.00 51.59 397 ASN A CA 1
ATOM 3057 C C . ASN A 1 397 ? 77.118 12.342 -83.286 1.00 51.59 397 ASN A C 1
ATOM 3059 O O . ASN A 1 397 ? 76.254 13.007 -82.666 1.00 51.59 397 ASN A O 1
#

Solvent-accessible surface area (backbone atoms only — not comparable to full-atom values): 26130 Å² total; per-residue (Å²): 140,83,85,83,80,86,81,83,82,88,84,83,86,80,85,81,80,76,67,55,68,61,54,54,53,52,51,54,51,53,53,52,50,52,55,50,51,52,52,50,53,52,51,54,63,65,60,74,75,64,86,72,92,64,91,78,78,75,86,70,93,69,77,90,77,90,73,86,87,77,88,68,77,77,76,81,78,81,68,72,84,43,76,90,40,44,62,58,54,53,50,52,53,47,56,38,69,76,33,65,62,49,26,48,74,71,63,26,55,84,64,86,68,70,92,70,82,63,85,78,69,49,72,69,54,53,28,26,53,50,35,43,52,59,46,58,70,62,38,94,82,52,90,64,54,81,89,46,34,71,52,42,13,50,52,48,48,51,50,54,51,50,52,52,52,52,44,52,56,54,49,50,54,40,62,73,64,72,49,71,72,82,51,48,70,69,40,41,78,76,39,76,59,45,66,62,49,43,61,51,53,51,57,60,87,64,67,60,60,71,67,57,63,72,57,71,61,79,74,76,55,66,77,73,65,58,73,75,80,68,83,72,73,91,76,89,74,90,71,92,78,92,79,92,77,93,77,88,77,82,81,82,81,80,81,82,79,78,84,86,82,90,79,86,82,80,90,83,90,84,87,77,86,82,80,88,78,87,80,83,79,83,79,84,78,80,86,76,91,74,83,95,71,85,89,73,90,77,73,88,87,51,60,69,60,51,51,51,51,52,52,51,52,51,52,54,50,52,52,54,53,50,52,54,52,52,54,55,50,52,54,52,51,52,54,53,54,56,56,53,54,53,53,53,50,54,52,52,53,52,53,53,51,53,55,48,54,51,52,52,51,53,50,52,52,52,52,52,50,50,53,51,47,62,69,67,47,67,83,68,71,80,70,72,76,72,72,78,80,77,78,81,76,84,78,88,129

Foldseek 3Di:
DDDDDDDDDPPPPDPDPPPVVVVVVVVVVVVVVVVVVVVVVVVVVVVPPPPPPDPPCDDDDDDDPDDDDDPDPPQDDDDCPDPVCVVLVVVLLVVCVVDVLNLVLVQLDPCPDHDDPNVPDDSLNSLLVSLCVSQVVPDDPRPDDNVNSSSSSVVSVVVVVVLVVLLVVVVVVCVVVLCVPPCPVVSCVVRVCNVSSCVSSPPDPPPVCVNVVVVPPPPPCVVVVPPPPVPPDDDDDDDDDDDDDDDDDDDDPPDDDDDDDDDDDDDDDDDDDDDDDDDPDPDPDDDDDDDDDDDDDDDPPCPVVVVVVVVVVVVVVVVVVVVVVVVVVVVVVVVVVVVVVVVVVVVVVVVVVVVVVVVVVVVVVVVVVVVVVVVPPDPPPPPVPPPPPPPPDDDDD

pLDDT: mean 73.73, std 19.99, range [36.44, 98.12]